Protein AF-K2HQB6-F1 (afdb_monomer)

Nearest PDB structures (foldseek):
  4gou-assembly1_A  TM=9.989E-01  e=4.538E-67  Entamoeba histolytica
  2ode-assembly2_D  TM=8.939E-01  e=8.355E-04  Homo sapiens
  3odx-assembly2_B  TM=4.853E-01  e=1.309E-06  Homo sapiens
  3odw-assembly2_B  TM=4.908E-01  e=7.985E-06  Homo sapiens
  1foe-assembly1_A  TM=3.636E-01  e=5.298E-07  Mus musculus

Organism: Entamoeba nuttalli (strain P19) (NCBI:txid1076696)

Solvent-accessible surface area (backbone atoms only — not comparable to full-atom values): 28651 Å² total; per-residue (Å²): 128,66,46,42,78,48,51,93,46,92,87,46,77,20,54,46,56,32,66,71,33,72,66,53,32,49,42,51,48,42,45,27,54,77,69,71,58,48,40,47,60,54,48,51,52,50,49,53,50,49,51,73,44,43,90,81,49,53,60,67,57,43,42,52,51,50,51,51,53,34,52,42,28,66,38,97,84,20,88,41,48,52,94,59,55,70,72,57,42,54,53,48,53,54,57,55,69,71,58,79,82,64,63,60,79,66,72,52,54,69,57,46,55,54,37,42,41,47,39,33,65,75,42,50,49,54,50,57,50,48,60,64,36,96,62,49,51,70,44,92,78,31,49,64,45,56,50,52,71,77,53,82,90,74,78,92,71,79,88,49,62,72,70,50,34,57,54,51,58,58,52,50,66,53,65,63,66,77,53,84,72,76,36,82,88,41,67,55,47,34,48,55,36,47,47,53,47,48,55,54,51,46,51,53,54,49,52,53,51,53,49,52,52,49,35,46,76,65,64,58,47,57,70,71,60,48,46,51,60,52,28,59,49,71,52,51,47,52,50,52,52,53,34,45,55,55,63,68,37,88,68,30,69,80,45,51,26,62,49,53,43,70,51,47,45,65,62,71,58,48,51,66,36,51,72,32,56,67,57,28,49,14,51,53,21,50,53,47,65,57,58,47,85,81,60,33,78,88,45,39,50,40,67,59,52,43,54,50,27,52,50,34,39,71,76,70,72,35,42,56,64,50,58,70,55,46,71,78,54,49,67,59,56,54,51,55,52,46,54,52,50,51,73,71,44,63,83,94,36,73,58,41,55,37,37,53,45,37,51,42,26,53,53,48,51,54,53,55,52,54,74,79,41,63,58,66,56,50,50,30,38,52,54,40,50,62,57,47,50,35,38,23,62,84,64,46,29,78,45,38,47,49,84,34,28,72,52,19,56,32,53,24,46,26,49,46,77,46,55,48,86,61,91,71,78,70,93,86,30,73,38,78,33,36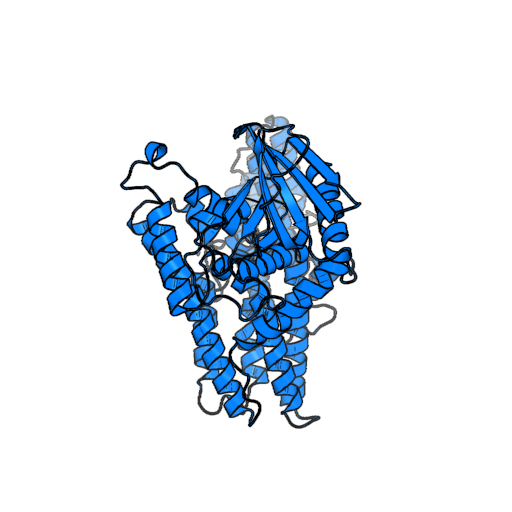,38,37,36,35,64,37,24,43,37,32,27,72,67,41,64,50,63,96,76,45,76,60,60,90,55,55,74,40,71,66,76,37,76,43,54,49,88,52,48,78,48,73,52,72,44,77,93,65,39,28,40,37,38,32,28,68,94,79,45,25,23,41,39,41,22,36,71,43,73,67,32,36,54,40,36,52,54,30,49,53,61,58,75,74,106

InterPro domains:
  IPR000219 Dbl homology domain [PF00621] (191-370)
  IPR000219 Dbl homology domain [PS50010] (186-375)
  IPR000219 Dbl homology domain [SM00325] (190-371)
  IPR016137 RGS domain [PF00615] (15-129)
  IPR016137 RGS domain [PS50132] (14-129)
  IPR016137 RGS domain [SM00315] (14-128)
  IPR035899 Dbl homology (DH) domain superfamily [G3DSA:1.20.900.10] (176-372)
  IPR035899 Dbl homology (DH) domain superfamily [SSF48065] (186-372)
  IPR036305 RGS domain superfamily [SSF48097] (12-129)
  IPR044926 RGS, subdomain 2 [G3DSA:1.10.167.10] (1-151)
  IPR055029 EhRGS-RhoGEF, PH domain-like [PF22418] (375-514)

Sequence (519 aa):
MAATETAILEGWPTLQEVLEDSFMKRLLRCYLSDERSEENLDFLESVGLYESQFDKLTPKVRLEALNFIKDQFLDRNSERQVNLSYQIQQSILKKLSEVTSNAPKDVFNEAKKATEYLLYTEQYTYFINKLNANTIGTGKKDVYSLYLNQFPKTNPQPLYKPTLNKVIETEKKSWNEDEVKRNTESIKSLIESLIQDECNYVGVLTSLSEFSEMMTKKQILGPDVLKELFDHIPVLIQHHQKFISSLQEAKADEKVGEKLNSGLHFLVLYRYYLRHVPKNIAKLCSIGMTDEIEVGRELYPLPVIEEFDKQQKMTKKMSILQMLVYPYFRVRTYQAYVDDFIKMTKKDSQEVKELEVVHSQLAIFQELINTYSDTNKIERISDALKLLFPFSFTSIMPLFEGKNGICGIASLDRFDKTDINQLSMSLNSRKKLTLIVLYRGVVVTDVPVIRKKGNVSNSIDKSFYSFTLIGDIRDFGTEDSTETIYIDVPEIKKRIWFGCENTEEFKSCVEALRTILSN

Secondary structure (DSSP, 8-state):
--TTT--SSTTSPPHHHHHHSHHHHHHHHHHHHHTT--HHHHHHHHHHHHHHHGGGS-HHHHHHHHHHHHHHHTSTT-TT-----HHHHHHHHHHHHH--S---TTTTHHHHHHHHHHIIIIIIHHHHHHHT-TTTTTSTTSHHHHHHTTSPPPPPPPSS-HHHHHHHHHHHHHHTTSSPP--TT-HHHHHHHHHHHHHHHHHHHHHHHHHHHHHHHTT-S-HHHHHHHHTTHHHHHHHHHHHHHHHTSTTGGG-HHHHHHHHTGGGGGHHHHHTTTTHHHHHHHHHHHS-HHHH-TTT-HHHHHHHHHHHHHHHTS--HHHHHHGGGGHHHHHHHHHHHHHHHSPTT-HHHHHHHHHHHHHHHHHHHHHHHS-HHHHHHHHHHHHHTTTB-HHHHHHHHSSS--EEEEEEEEEEEEEETT-S---TT-EEEEEEEEETTEEEEESS--SGGGSSPP--S-B--SEEEEGGG--EEEEEGGGTEEEEEETTTTEEEEEEES-HHHHHHHHHHHHHHHT-

Radius of gyration: 28.3 Å; Cα contacts (8 Å, |Δi|>4): 696; chains: 1; bounding box: 79×48×74 Å

Mean predicted aligned error: 5.19 Å

pLDDT: mean 94.27, std 6.33, range [47.09, 98.75]

Foldseek 3Di:
DQLFCDDPDPLDDGNVRLCPDPLSVVLLVLQCVVVVQCLLVVLLVLLVVLLVCVVVDDQVVNVVSLVVSCQQEQDPPHPSHDPADPVLSVVLVVQSVVPDGGQDSCNCVSVNSRSSNCCRPPRVSVSVVLLLDLQALPDCRRSLNSSLVVDDDDDDDQLADDVVSVQLVVVVVCVVVPQQDQDLPALLSNLVSVLVNLVLLLVLLVLLVVLLVVCVVLVLDDPVLSQLQNPSSVSVSVLSVVLSVCSPDPPCSVAVLVSLSNSCSCLLVCSSLCLSPPVNLLSVLVLLVDDCVVVPPSSRCNVVQQVSQVVCCVPVVAGNSLSSLVSLCVLVVVLVSLVSVLVNDDPPDPNNVSSVSSNSNSVSSNSSSVVSDPVSQSVQSNSVCLLCQQATCVQCSQQRNDRKGWQAKFWFQFKDKDFFPDPDGDPPGGDGWMWTDMLFKIFIGPACSGPVVHDHDSHRHDHTPDIDTLVQFPDKDDDLVQLKIWTGGVVVRIIIITRGPDNVRSVSVVVSNVVNNVD

Structure (mmCIF, N/CA/C/O backbone):
data_AF-K2HQB6-F1
#
_entry.id   AF-K2HQB6-F1
#
loop_
_atom_site.group_PDB
_atom_site.id
_atom_site.type_symbol
_atom_site.label_atom_id
_atom_site.label_alt_id
_atom_site.label_comp_id
_atom_site.label_asym_id
_atom_site.label_entity_id
_atom_site.label_seq_id
_atom_site.pdbx_PDB_ins_code
_atom_site.Cartn_x
_atom_site.Cartn_y
_atom_site.Cartn_z
_atom_site.occupancy
_atom_site.B_iso_or_equiv
_atom_site.auth_seq_id
_atom_site.auth_comp_id
_atom_site.auth_asym_id
_atom_site.auth_atom_id
_atom_site.pdbx_PDB_model_num
ATOM 1 N N . MET A 1 1 ? -21.454 17.593 21.594 1.00 47.09 1 MET A N 1
ATOM 2 C CA . MET A 1 1 ? -20.224 17.117 20.926 1.00 47.09 1 MET A CA 1
ATOM 3 C C . MET A 1 1 ? -20.616 16.575 19.565 1.00 47.09 1 MET A C 1
ATOM 5 O O . MET A 1 1 ? -21.673 15.959 19.486 1.00 47.09 1 MET A O 1
ATOM 9 N N . ALA A 1 2 ? -19.844 16.852 18.513 1.00 74.38 2 ALA A N 1
ATOM 10 C CA . ALA A 1 2 ? -20.072 16.239 17.206 1.00 74.38 2 ALA A CA 1
ATOM 11 C C . ALA A 1 2 ? -19.677 14.757 17.310 1.00 74.38 2 ALA A C 1
ATOM 13 O O . ALA A 1 2 ? -18.498 14.446 17.468 1.00 74.38 2 ALA A O 1
ATOM 14 N N . ALA A 1 3 ? -20.670 13.864 17.320 1.00 82.81 3 ALA A N 1
ATOM 15 C CA . ALA A 1 3 ? -20.483 12.428 17.550 1.00 82.81 3 ALA A CA 1
ATOM 16 C C . ALA A 1 3 ? -19.630 11.746 16.465 1.00 82.81 3 ALA A C 1
ATOM 18 O O . ALA A 1 3 ? -19.074 10.682 16.691 1.00 82.81 3 ALA A O 1
ATOM 19 N N . THR A 1 4 ? -19.510 12.346 15.284 1.00 85.50 4 THR A N 1
ATOM 20 C CA . THR A 1 4 ? -18.822 11.746 14.136 1.00 85.50 4 THR A CA 1
ATOM 21 C C . THR A 1 4 ? -17.372 12.202 13.984 1.00 85.50 4 THR A C 1
ATOM 23 O O . THR A 1 4 ? -16.557 11.425 13.502 1.00 85.50 4 THR A O 1
ATOM 26 N N . GLU A 1 5 ? -17.037 13.414 14.433 1.00 90.69 5 GLU A N 1
ATOM 27 C CA . GLU A 1 5 ? -15.755 14.095 14.158 1.00 90.69 5 GLU A CA 1
ATOM 28 C C . GLU A 1 5 ? -14.801 14.126 15.364 1.00 90.69 5 GLU A C 1
ATOM 30 O O . GLU A 1 5 ? -13.702 14.671 15.289 1.00 90.69 5 GLU A O 1
ATOM 35 N N . THR A 1 6 ? -15.210 13.564 16.503 1.00 91.56 6 THR A N 1
ATOM 36 C CA . THR A 1 6 ? -14.371 13.522 17.708 1.00 91.56 6 THR A CA 1
ATOM 37 C C . THR A 1 6 ? -13.645 12.179 17.788 1.00 91.56 6 THR A C 1
ATOM 39 O O . THR A 1 6 ? -14.267 11.124 17.673 1.00 91.56 6 THR A O 1
ATOM 42 N N . ALA A 1 7 ? -12.329 12.189 17.998 1.00 92.50 7 ALA A N 1
ATOM 43 C CA . ALA A 1 7 ? -11.571 10.977 18.302 1.00 92.50 7 ALA A CA 1
ATOM 44 C C . ALA A 1 7 ? -11.620 10.710 19.815 1.00 92.50 7 ALA A C 1
ATOM 46 O O . ALA A 1 7 ? -11.274 11.583 20.611 1.00 92.50 7 ALA A O 1
ATOM 47 N N . ILE A 1 8 ? -12.046 9.509 20.222 1.00 92.38 8 ILE A N 1
ATOM 48 C CA . ILE A 1 8 ? -12.094 9.110 21.645 1.00 92.38 8 ILE A CA 1
ATOM 49 C C . ILE A 1 8 ? -10.704 8.819 22.216 1.00 92.38 8 ILE A C 1
ATOM 51 O O . ILE A 1 8 ? -10.507 8.897 23.426 1.00 92.38 8 ILE A O 1
ATOM 55 N N . LEU A 1 9 ? -9.750 8.481 21.348 1.00 93.75 9 LEU A N 1
ATOM 56 C CA . LEU A 1 9 ? -8.366 8.193 21.689 1.00 93.75 9 LEU A CA 1
ATOM 57 C C . LEU A 1 9 ? -7.460 8.978 20.739 1.00 93.75 9 LEU A C 1
ATOM 59 O O . LEU A 1 9 ? -7.666 8.976 19.526 1.00 93.75 9 LEU A O 1
ATOM 63 N N . GLU A 1 10 ? -6.472 9.675 21.294 1.00 93.75 10 GLU A N 1
ATOM 64 C CA . GLU A 1 10 ? -5.546 10.502 20.520 1.00 93.75 10 GLU A CA 1
ATOM 65 C C . GLU A 1 10 ? -4.797 9.666 19.468 1.00 93.75 10 GLU A C 1
ATOM 67 O O . GLU A 1 10 ? -4.292 8.579 19.761 1.00 93.75 10 GLU A O 1
ATOM 72 N N . GLY A 1 11 ? -4.746 10.170 18.232 1.00 92.94 11 GLY A N 1
ATOM 73 C CA . GLY A 1 11 ? -4.116 9.489 17.099 1.00 92.94 11 GLY A CA 1
ATOM 74 C C . GLY A 1 11 ? -4.918 8.313 16.524 1.00 92.94 11 GLY A C 1
ATOM 75 O O . GLY A 1 11 ? -4.416 7.637 15.628 1.00 92.94 11 GLY A O 1
ATOM 76 N N . TRP A 1 12 ? -6.133 8.047 17.013 1.00 97.75 12 TRP A N 1
ATOM 77 C CA . TRP A 1 12 ? -7.045 7.046 16.450 1.00 97.75 12 TRP A CA 1
ATOM 78 C C . TRP A 1 12 ? -8.139 7.702 15.597 1.00 97.75 12 TRP A C 1
ATOM 80 O O . TRP A 1 12 ? -8.512 8.846 15.864 1.00 97.75 12 TRP A O 1
ATOM 90 N N . PRO A 1 13 ? -8.652 6.997 14.570 1.00 97.00 13 PRO A N 1
ATOM 91 C CA . PRO A 1 13 ? -9.607 7.560 13.627 1.00 97.00 13 PRO A CA 1
ATOM 92 C C . PRO A 1 13 ? -10.930 7.847 14.316 1.00 97.00 13 PRO A C 1
ATOM 94 O O . PRO A 1 13 ? -11.390 7.014 15.085 1.00 97.00 13 PRO A O 1
ATOM 97 N N . THR A 1 14 ? -11.551 8.970 13.980 1.00 98.00 14 THR A N 1
ATOM 98 C CA . THR A 1 14 ? -12.921 9.344 14.347 1.00 98.00 14 THR A CA 1
ATOM 99 C C . THR A 1 14 ? -13.949 8.322 13.845 1.00 98.00 14 THR A C 1
ATOM 101 O O . THR A 1 14 ? -13.672 7.505 12.960 1.00 98.00 14 THR A O 1
ATOM 104 N N . LEU A 1 15 ? -15.183 8.386 14.361 1.00 97.62 15 LEU A N 1
ATOM 105 C CA . LEU A 1 15 ? -16.265 7.531 13.862 1.00 97.62 15 LEU A CA 1
ATOM 106 C C . LEU A 1 15 ? -16.491 7.746 12.358 1.00 97.62 15 LEU A C 1
ATOM 108 O O . LEU A 1 15 ? -16.664 6.774 11.626 1.00 97.62 15 LEU A O 1
ATOM 112 N N . GLN A 1 16 ? -16.444 8.990 11.880 1.00 96.56 16 GLN A N 1
ATOM 113 C CA . GLN A 1 16 ? -16.577 9.289 10.456 1.00 96.56 16 GLN A CA 1
ATOM 114 C C . GLN A 1 16 ? -15.490 8.603 9.622 1.00 96.56 16 GLN A C 1
ATOM 116 O O . GLN A 1 16 ? -15.810 7.912 8.658 1.00 96.56 16 GLN A O 1
ATOM 121 N N . GLU A 1 17 ? -14.221 8.724 10.016 1.00 97.25 17 GLU A N 1
ATOM 122 C CA . GLU A 1 17 ? -13.104 8.098 9.297 1.00 97.25 17 GLU A CA 1
ATOM 123 C C . GLU A 1 17 ? -13.227 6.567 9.263 1.00 97.25 17 GLU A C 1
ATOM 125 O O . GLU A 1 17 ? -12.994 5.952 8.218 1.00 97.25 17 GLU A O 1
ATOM 130 N N . VAL A 1 18 ? -13.673 5.951 10.369 1.00 98.19 18 VAL A N 1
ATOM 131 C CA . VAL A 1 18 ? -13.959 4.507 10.427 1.00 98.19 18 VAL A CA 1
ATOM 132 C C . VAL A 1 18 ? -15.074 4.116 9.458 1.00 98.19 18 VAL A C 1
ATOM 134 O O . VAL A 1 18 ? -14.959 3.088 8.794 1.00 98.19 18 VAL A O 1
ATOM 137 N N . LEU A 1 19 ? -16.147 4.906 9.364 1.00 97.19 19 LEU A N 1
ATOM 138 C CA . LEU A 1 19 ? -17.285 4.616 8.485 1.00 97.19 19 LEU A CA 1
ATOM 139 C C . LEU A 1 19 ? -16.991 4.891 7.002 1.00 97.19 19 LEU A C 1
ATOM 141 O O . LEU A 1 19 ? -17.613 4.267 6.139 1.00 97.19 19 LEU A O 1
ATOM 145 N N . GLU A 1 20 ? -16.059 5.792 6.693 1.00 96.25 20 GLU A N 1
ATOM 146 C CA . GLU A 1 20 ? -15.638 6.111 5.324 1.00 96.25 20 GLU A CA 1
ATOM 147 C C . GLU A 1 20 ? -14.604 5.113 4.771 1.00 96.25 20 GLU A C 1
ATOM 149 O O . GLU A 1 20 ? -14.569 4.868 3.561 1.00 96.25 20 GLU A O 1
ATOM 154 N N . ASP A 1 21 ? -13.778 4.487 5.619 1.00 97.69 21 ASP A N 1
ATOM 155 C CA . ASP A 1 21 ? -12.863 3.428 5.184 1.00 97.69 21 ASP A CA 1
ATOM 156 C C . ASP A 1 21 ? -13.517 2.038 5.208 1.00 97.69 21 ASP A C 1
ATOM 158 O O . ASP A 1 21 ? -13.859 1.487 6.250 1.00 97.69 21 ASP A O 1
ATOM 162 N N . SER A 1 22 ? -13.619 1.410 4.035 1.00 96.38 22 SER A N 1
ATOM 163 C CA . SER A 1 22 ? -14.244 0.085 3.878 1.00 96.38 22 SER A CA 1
ATOM 164 C C . SER A 1 22 ? -13.660 -1.034 4.755 1.00 96.38 22 SER A C 1
ATOM 166 O O . SER A 1 22 ? -14.409 -1.922 5.163 1.00 96.38 22 SER A O 1
ATOM 168 N N . PHE A 1 23 ? -12.356 -1.021 5.054 1.00 97.88 23 PHE A N 1
ATOM 169 C CA . PHE A 1 23 ? -11.736 -2.036 5.910 1.00 97.88 23 PHE A CA 1
ATOM 170 C C . PHE A 1 23 ? -12.081 -1.778 7.375 1.00 97.88 23 PHE A C 1
ATOM 172 O O . PHE A 1 23 ? -12.583 -2.680 8.045 1.00 97.88 23 PHE A O 1
ATOM 179 N N . MET A 1 24 ? -11.886 -0.545 7.854 1.00 98.19 24 MET A N 1
ATOM 180 C CA . MET A 1 24 ? -12.200 -0.180 9.240 1.00 98.19 24 MET A CA 1
ATOM 181 C C . MET A 1 24 ? -13.693 -0.334 9.538 1.00 98.19 24 MET A C 1
ATOM 183 O O . MET A 1 24 ? -14.060 -0.908 10.564 1.00 98.19 24 MET A O 1
ATOM 187 N N . LYS A 1 25 ? -14.560 0.056 8.598 1.00 98.44 25 LYS A N 1
ATOM 188 C CA . LYS A 1 25 ? -16.005 -0.163 8.683 1.00 98.44 25 LYS A CA 1
ATOM 189 C C . LYS A 1 25 ? -16.358 -1.643 8.787 1.00 98.44 25 LYS A C 1
ATOM 191 O O . LYS A 1 25 ? -17.237 -2.019 9.558 1.00 98.44 25 LYS A O 1
ATOM 196 N N . ARG A 1 26 ? -15.676 -2.507 8.027 1.00 98.00 26 ARG A N 1
ATOM 197 C CA . ARG A 1 26 ? -15.907 -3.956 8.071 1.00 98.00 26 ARG A CA 1
ATOM 198 C C . ARG A 1 26 ? -15.396 -4.575 9.373 1.00 98.00 26 ARG A C 1
ATOM 200 O O . ARG A 1 26 ? -16.060 -5.473 9.882 1.00 98.00 26 ARG A O 1
ATOM 207 N N . LEU A 1 27 ? -14.295 -4.082 9.947 1.00 98.12 27 LEU A N 1
ATOM 208 C CA . LEU A 1 27 ? -13.863 -4.462 11.298 1.00 98.12 27 LEU A CA 1
ATOM 209 C C . LEU A 1 27 ? -14.907 -4.071 12.350 1.00 98.12 27 LEU A C 1
ATOM 211 O O . LEU A 1 27 ? -15.298 -4.921 13.149 1.00 98.12 27 LEU A O 1
ATOM 215 N N . LEU A 1 28 ? -15.407 -2.830 12.310 1.00 98.44 28 LEU A N 1
ATOM 216 C CA . LEU A 1 28 ? -16.484 -2.383 13.196 1.00 98.44 28 LEU A CA 1
ATOM 217 C C . LEU A 1 28 ? -17.723 -3.271 13.028 1.00 98.44 28 LEU A C 1
ATOM 219 O O . LEU A 1 28 ? -18.262 -3.757 14.012 1.00 98.44 28 LEU A O 1
ATOM 223 N N . ARG A 1 29 ? -18.131 -3.578 11.793 1.00 98.44 29 ARG A N 1
ATOM 224 C CA . ARG A 1 29 ? -19.261 -4.482 11.536 1.00 98.44 29 ARG A CA 1
ATOM 225 C C . ARG A 1 29 ? -19.038 -5.888 12.100 1.00 98.44 29 ARG A C 1
ATOM 227 O O . ARG A 1 29 ? -19.958 -6.449 12.678 1.00 98.44 29 ARG A O 1
ATOM 234 N N . CYS A 1 30 ? -17.833 -6.453 11.989 1.00 97.88 30 CYS A N 1
ATOM 235 C CA . CYS A 1 30 ? -17.521 -7.749 12.609 1.00 97.88 30 CYS A CA 1
ATOM 236 C C . CYS A 1 30 ? -17.653 -7.691 14.136 1.00 97.88 30 CYS A C 1
ATOM 238 O O . CYS A 1 30 ? -18.167 -8.628 14.738 1.00 97.88 30 CYS A O 1
ATOM 240 N N . TYR A 1 31 ? -17.205 -6.591 14.745 1.00 98.00 31 TYR A N 1
ATOM 241 C CA . TYR A 1 31 ? -17.355 -6.345 16.176 1.00 98.00 31 TYR A CA 1
ATOM 242 C C . TYR A 1 31 ? -18.833 -6.262 16.590 1.00 98.00 31 TYR A C 1
ATOM 244 O O . TYR A 1 31 ? -19.251 -6.984 17.490 1.00 98.00 31 TYR A O 1
ATOM 252 N N . LEU A 1 32 ? -19.634 -5.462 15.880 1.00 98.00 32 LEU A N 1
ATOM 253 C CA . LEU A 1 32 ? -21.066 -5.298 16.150 1.00 98.00 32 LEU A CA 1
ATOM 254 C C . LEU A 1 32 ? -21.863 -6.591 15.936 1.00 98.00 32 LEU A C 1
ATOM 256 O O . LEU A 1 32 ? -22.777 -6.884 16.701 1.00 98.00 32 LEU A O 1
ATOM 260 N N . SER A 1 33 ? -21.515 -7.373 14.913 1.00 97.31 33 SER A N 1
ATOM 261 C CA . SER A 1 33 ? -22.207 -8.623 14.588 1.00 97.31 33 SER A CA 1
ATOM 262 C C . SER A 1 33 ? -21.939 -9.724 15.623 1.00 97.31 33 SER A C 1
ATOM 264 O O . SER A 1 33 ? -22.853 -10.466 15.984 1.00 97.31 33 SER A O 1
ATOM 266 N N . ASP A 1 34 ? -20.721 -9.795 16.177 1.00 96.62 34 ASP A N 1
ATOM 267 C CA . ASP A 1 34 ? -20.392 -10.706 17.289 1.00 96.62 34 ASP A CA 1
ATOM 268 C C . ASP A 1 34 ? -21.218 -10.386 18.546 1.00 96.62 34 ASP A C 1
ATOM 270 O O . ASP A 1 34 ? -21.711 -11.287 19.225 1.00 96.62 34 ASP A O 1
ATOM 274 N N . GLU A 1 35 ? -21.455 -9.095 18.797 1.00 95.31 35 GLU A N 1
ATOM 275 C CA . GLU A 1 35 ? -22.314 -8.598 19.878 1.00 95.31 35 GLU A CA 1
ATOM 276 C C . GLU A 1 35 ? -23.809 -8.565 19.510 1.00 95.31 35 GLU A C 1
ATOM 278 O O . GLU A 1 35 ? -24.637 -8.184 20.337 1.00 95.31 35 GLU A O 1
ATOM 283 N N . ARG A 1 36 ? -24.175 -8.976 18.285 1.00 96.50 36 ARG A N 1
ATOM 284 C CA . ARG A 1 36 ? -25.543 -8.922 17.733 1.00 96.50 36 ARG A CA 1
ATOM 285 C C . ARG A 1 36 ? -26.219 -7.561 17.936 1.00 96.50 36 ARG A C 1
ATOM 287 O O . ARG A 1 36 ? -27.382 -7.514 18.315 1.00 96.50 36 ARG A O 1
ATOM 294 N N . SER A 1 37 ? -25.465 -6.485 17.726 1.00 97.38 37 SER A N 1
ATOM 295 C CA . SER A 1 37 ? -25.886 -5.104 17.984 1.00 97.38 37 SER A CA 1
ATOM 296 C C . SER A 1 37 ? -25.656 -4.220 16.747 1.00 97.38 37 SER A C 1
ATOM 298 O O . SER A 1 37 ? -24.951 -3.210 16.791 1.00 97.38 37 SER A O 1
ATOM 300 N N . GLU A 1 38 ? -26.166 -4.643 15.589 1.00 97.75 38 GLU A N 1
ATOM 301 C CA . GLU A 1 38 ? -25.927 -3.974 14.297 1.00 97.75 38 GLU A CA 1
ATOM 302 C C . GLU A 1 38 ? -26.915 -2.825 14.010 1.00 97.75 38 GLU A C 1
ATOM 304 O O . GLU A 1 38 ? -26.717 -2.065 13.063 1.00 97.75 38 GLU A O 1
ATOM 309 N N . GLU A 1 39 ? -27.948 -2.647 14.838 1.00 98.00 39 GLU A N 1
ATOM 310 C CA . GLU A 1 39 ? -29.122 -1.805 14.571 1.00 98.00 39 GLU A CA 1
ATOM 311 C C . GLU A 1 39 ? -28.759 -0.338 14.334 1.00 98.00 39 GLU A C 1
ATOM 313 O O . GLU A 1 39 ? -29.281 0.288 13.411 1.00 98.00 39 GLU A O 1
ATOM 318 N N . ASN A 1 40 ? -27.828 0.209 15.123 1.00 98.12 40 ASN A N 1
ATOM 319 C CA . ASN A 1 40 ? -27.390 1.597 14.972 1.00 98.12 40 ASN A CA 1
ATOM 320 C C . ASN A 1 40 ? -26.701 1.825 13.619 1.00 98.12 40 ASN A C 1
ATOM 322 O O . ASN A 1 40 ? -27.017 2.782 12.914 1.00 98.12 40 ASN A O 1
ATOM 326 N N . LEU A 1 41 ? -25.761 0.950 13.243 1.00 98.12 41 LEU A N 1
ATOM 327 C CA . LEU A 1 41 ? -25.032 1.072 11.980 1.00 98.12 41 LEU A CA 1
ATOM 328 C C . LEU A 1 41 ? -25.955 0.809 10.783 1.00 98.12 41 LEU A C 1
ATOM 330 O O . LEU A 1 41 ? -25.920 1.560 9.809 1.00 98.12 41 LEU A O 1
ATOM 334 N N . ASP A 1 42 ? -26.804 -0.215 10.872 1.00 98.19 42 ASP A N 1
ATOM 335 C CA . ASP A 1 42 ? -27.768 -0.572 9.831 1.00 98.19 42 ASP A CA 1
ATOM 336 C C . ASP A 1 42 ? -28.791 0.550 9.594 1.00 98.19 42 ASP A C 1
ATOM 338 O O . ASP A 1 42 ? -29.124 0.854 8.443 1.00 98.19 42 ASP A O 1
ATOM 342 N N . PHE A 1 43 ? -29.248 1.225 10.656 1.00 98.56 43 PHE A N 1
ATOM 343 C CA . PHE A 1 43 ? -30.100 2.406 10.536 1.00 98.56 43 PHE A CA 1
ATOM 344 C C . PHE A 1 43 ? -29.380 3.548 9.805 1.00 98.56 43 PHE A C 1
ATOM 346 O O . PHE A 1 43 ? -29.925 4.100 8.846 1.00 98.56 43 PHE A O 1
ATOM 353 N N . LEU A 1 44 ? -28.147 3.887 10.201 1.00 98.06 44 LEU A N 1
ATOM 354 C CA . LEU A 1 44 ? -27.385 4.972 9.567 1.00 98.06 44 LEU A CA 1
ATOM 355 C C . LEU A 1 44 ? -27.095 4.696 8.086 1.00 98.06 44 LEU A C 1
ATOM 357 O O . LEU A 1 44 ? -27.209 5.600 7.257 1.00 98.06 44 LEU A O 1
ATOM 361 N N . GLU A 1 45 ? -26.766 3.454 7.729 1.00 97.44 45 GLU A N 1
ATOM 362 C CA . GLU A 1 45 ? -26.592 3.052 6.331 1.00 97.44 45 GLU A CA 1
ATOM 363 C C . GLU A 1 45 ? -27.899 3.129 5.539 1.00 97.44 45 GLU A C 1
ATOM 365 O O . GLU A 1 45 ? -27.896 3.599 4.400 1.00 97.44 45 GLU A O 1
ATOM 370 N N . SER A 1 46 ? -29.021 2.731 6.145 1.00 97.94 46 SER A N 1
ATOM 371 C CA . SER A 1 46 ? -30.346 2.835 5.525 1.00 97.94 46 SER A CA 1
ATOM 372 C C . SER A 1 46 ? -30.728 4.292 5.254 1.00 97.94 46 SER A C 1
ATOM 374 O O . SER A 1 46 ? -31.233 4.611 4.176 1.00 97.94 46 SER A O 1
ATOM 376 N N . VAL A 1 47 ? -30.423 5.199 6.188 1.00 97.88 47 VAL A N 1
ATOM 377 C CA . VAL A 1 47 ? -30.614 6.645 6.009 1.00 97.88 47 VAL A CA 1
ATOM 378 C C . VAL A 1 47 ? -29.693 7.196 4.916 1.00 97.88 47 VAL A C 1
ATOM 380 O O . VAL A 1 47 ? -30.165 7.914 4.037 1.00 97.88 47 VAL A O 1
ATOM 383 N N . GLY A 1 48 ? -28.409 6.825 4.896 1.00 95.62 48 GLY A N 1
ATOM 384 C CA . GLY A 1 48 ? -27.486 7.240 3.831 1.00 95.62 48 GLY A CA 1
ATOM 385 C C . GLY A 1 48 ? -27.909 6.736 2.442 1.00 95.62 48 GLY A C 1
ATOM 386 O O . GLY A 1 48 ? -27.806 7.453 1.439 1.00 95.62 48 GLY A O 1
ATOM 387 N N . LEU A 1 49 ? -28.461 5.522 2.366 1.00 96.12 49 LEU A N 1
ATOM 388 C CA . LEU A 1 49 ? -29.043 4.986 1.138 1.00 96.12 49 LEU A CA 1
ATOM 389 C C . LEU A 1 49 ? -30.292 5.777 0.721 1.00 96.12 49 LEU A C 1
ATOM 391 O O . LEU A 1 49 ? -30.414 6.142 -0.448 1.00 96.12 49 LEU A O 1
ATOM 395 N N . TYR A 1 50 ? -31.182 6.104 1.661 1.00 97.38 50 TYR A N 1
ATOM 396 C CA . TYR A 1 50 ? -32.343 6.959 1.402 1.00 97.38 50 TYR A CA 1
ATOM 397 C C . TYR A 1 50 ? -31.927 8.334 0.852 1.00 97.38 50 TYR A C 1
ATOM 399 O O . TYR A 1 50 ? -32.425 8.750 -0.195 1.00 97.38 50 TYR A O 1
ATOM 407 N N . GLU A 1 51 ? -30.964 9.007 1.492 1.00 96.94 51 GLU A N 1
ATOM 408 C CA . GLU A 1 51 ? -30.451 10.323 1.087 1.00 96.94 51 GLU A CA 1
ATOM 409 C C . GLU A 1 51 ? -29.828 10.299 -0.322 1.00 96.94 51 GLU A C 1
ATOM 411 O O . GLU A 1 51 ? -30.080 11.198 -1.129 1.00 96.94 51 GLU A O 1
ATOM 416 N N . SER A 1 52 ? -29.040 9.268 -0.647 1.00 95.69 52 SER A N 1
ATOM 417 C CA . SER A 1 52 ? -28.357 9.148 -1.947 1.00 95.69 52 SER A CA 1
ATOM 418 C C . SER A 1 52 ? -29.283 8.755 -3.105 1.00 95.69 52 SER A C 1
ATOM 420 O O . SER A 1 52 ? -29.019 9.113 -4.257 1.00 95.69 52 SER A O 1
ATOM 422 N N . GLN A 1 53 ? -30.379 8.045 -2.822 1.00 95.25 53 GLN A N 1
ATOM 423 C CA . GLN A 1 53 ? -31.386 7.679 -3.823 1.00 95.25 53 GLN A CA 1
ATOM 424 C C . GLN A 1 53 ? -32.474 8.748 -3.985 1.00 95.25 53 GLN A C 1
ATOM 426 O O . GLN A 1 53 ? -33.106 8.807 -5.039 1.00 95.25 53 GLN A O 1
ATOM 431 N N . PHE A 1 54 ? -32.676 9.611 -2.984 1.00 96.12 54 PHE A N 1
ATOM 432 C CA . PHE A 1 54 ? -33.793 10.554 -2.899 1.00 96.12 54 PHE A CA 1
ATOM 433 C C . PHE A 1 54 ? -34.094 11.284 -4.214 1.00 96.12 54 PHE A C 1
ATOM 435 O O . PHE A 1 54 ? -35.222 11.230 -4.709 1.00 96.12 54 PHE A O 1
ATOM 442 N N . ASP A 1 55 ? -33.082 11.913 -4.815 1.00 94.38 55 ASP A N 1
ATOM 443 C CA . ASP A 1 55 ? -33.239 12.775 -5.995 1.00 94.38 55 ASP A CA 1
ATOM 444 C C . ASP A 1 55 ? -33.682 12.002 -7.251 1.00 94.38 55 ASP A C 1
ATOM 446 O O . ASP A 1 55 ? -34.271 12.582 -8.160 1.00 94.38 55 ASP A O 1
ATOM 450 N N . LYS A 1 56 ? -33.461 10.681 -7.280 1.00 95.06 56 LYS A N 1
ATOM 451 C CA . LYS A 1 56 ? -33.803 9.788 -8.400 1.00 95.06 56 LYS A CA 1
ATOM 452 C C . LYS A 1 56 ? -35.155 9.090 -8.222 1.00 95.06 56 LYS A C 1
ATOM 454 O O . LYS A 1 56 ? -35.688 8.538 -9.181 1.00 95.06 56 LYS A O 1
ATOM 459 N N . LEU A 1 57 ? -35.699 9.083 -7.006 1.00 94.06 57 LEU A N 1
ATOM 460 C CA . LEU A 1 57 ? -36.935 8.380 -6.666 1.00 94.06 57 LEU A CA 1
ATOM 461 C C . LEU A 1 57 ? -38.167 9.275 -6.815 1.00 94.06 57 LEU A C 1
ATOM 463 O O . LEU A 1 57 ? -38.110 10.487 -6.625 1.00 94.06 57 LEU A O 1
ATOM 467 N N . THR A 1 58 ? -39.317 8.666 -7.102 1.00 95.38 58 THR A N 1
ATOM 468 C CA . THR A 1 58 ? -40.602 9.378 -7.086 1.00 95.38 58 THR A CA 1
ATOM 469 C C . THR A 1 58 ? -41.081 9.601 -5.643 1.00 95.38 58 THR A C 1
ATOM 471 O O . THR A 1 58 ? -40.715 8.825 -4.756 1.00 95.38 58 THR A O 1
ATOM 474 N N . PRO A 1 59 ? -41.948 10.599 -5.375 1.00 94.88 59 PRO A N 1
ATOM 475 C CA . PRO A 1 59 ? -42.518 10.827 -4.040 1.00 94.88 59 PRO A CA 1
ATOM 476 C C . PRO A 1 59 ? -43.153 9.585 -3.403 1.00 94.88 59 PRO A C 1
ATOM 478 O O . PRO A 1 59 ? -42.994 9.358 -2.206 1.00 94.88 59 PRO A O 1
ATOM 481 N N . LYS A 1 60 ? -43.805 8.738 -4.211 1.00 94.31 60 LYS A N 1
ATOM 482 C CA . LYS A 1 60 ? -44.387 7.474 -3.749 1.00 94.31 60 LYS A CA 1
ATOM 483 C C . LYS A 1 60 ? -43.316 6.510 -3.231 1.00 94.31 60 LYS A C 1
ATOM 485 O O . LYS A 1 60 ? -43.435 6.013 -2.119 1.00 94.31 60 LYS A O 1
ATOM 490 N N . VAL A 1 61 ? -42.252 6.292 -4.005 1.00 95.50 61 VAL A N 1
ATOM 491 C CA . VAL A 1 61 ? -41.168 5.373 -3.617 1.00 95.50 61 VAL A CA 1
ATOM 492 C C . VAL A 1 61 ? -40.378 5.922 -2.422 1.00 95.50 61 VAL A C 1
ATOM 494 O O . VAL A 1 61 ? -39.934 5.158 -1.573 1.00 95.50 61 VAL A O 1
ATOM 497 N N . ARG A 1 62 ? -40.261 7.252 -2.289 1.00 96.12 62 ARG A N 1
ATOM 498 C CA . ARG A 1 62 ? -39.680 7.890 -1.093 1.00 96.12 62 ARG A CA 1
ATOM 499 C C . ARG A 1 62 ? -40.512 7.612 0.162 1.00 96.12 62 ARG A C 1
ATOM 501 O O . ARG A 1 62 ? -39.941 7.299 1.199 1.00 96.12 62 ARG A O 1
ATOM 508 N N . LEU A 1 63 ? -41.843 7.688 0.077 1.00 95.38 63 LEU A N 1
ATOM 509 C CA . LEU A 1 63 ? -42.732 7.337 1.193 1.00 95.38 63 LEU A CA 1
ATOM 510 C C . LEU A 1 63 ? -42.670 5.846 1.551 1.00 95.38 63 LEU A C 1
ATOM 512 O O . LEU A 1 63 ? -42.710 5.506 2.731 1.00 95.38 63 LEU A O 1
ATOM 516 N N . GLU A 1 64 ? -42.557 4.958 0.561 1.00 95.56 64 GLU A N 1
ATOM 517 C CA . GLU A 1 64 ? -42.350 3.522 0.798 1.00 95.56 64 GLU A CA 1
ATOM 518 C C . GLU A 1 64 ? -41.023 3.273 1.530 1.00 95.56 64 GLU A C 1
ATOM 520 O O . GLU A 1 64 ? -41.006 2.586 2.550 1.00 95.56 64 GLU A O 1
ATOM 525 N N . ALA A 1 65 ? -39.931 3.901 1.080 1.00 96.00 65 ALA A N 1
ATOM 526 C CA . ALA A 1 65 ? -38.629 3.809 1.738 1.00 96.00 65 ALA A CA 1
ATOM 527 C C . ALA A 1 65 ? -38.642 4.400 3.159 1.00 96.00 65 ALA A C 1
ATOM 529 O O . ALA A 1 65 ? -38.062 3.814 4.070 1.00 96.00 65 ALA A O 1
ATOM 530 N N . LEU A 1 66 ? -39.334 5.527 3.371 1.00 96.88 66 LEU A N 1
ATOM 531 C CA . LEU A 1 66 ? -39.495 6.129 4.695 1.00 96.88 66 LEU A CA 1
ATOM 532 C C . LEU A 1 66 ? -40.196 5.166 5.655 1.00 96.88 66 LEU A C 1
ATOM 534 O O . LEU A 1 66 ? -39.692 4.936 6.753 1.00 96.88 66 LEU A O 1
ATOM 538 N N . ASN A 1 67 ? -41.341 4.603 5.251 1.00 95.56 67 ASN A N 1
ATOM 539 C CA . ASN A 1 67 ? -42.081 3.668 6.097 1.00 95.56 67 ASN A CA 1
ATOM 540 C C . ASN A 1 67 ? -41.279 2.393 6.349 1.00 95.56 67 ASN A C 1
ATOM 542 O O . ASN A 1 67 ? -41.200 1.968 7.490 1.00 95.56 67 ASN A O 1
ATOM 546 N N . PHE A 1 68 ? -40.587 1.858 5.340 1.00 97.31 68 PHE A N 1
ATOM 547 C CA . PHE A 1 68 ? -39.697 0.714 5.530 1.00 97.31 68 PHE A CA 1
ATOM 548 C C . PHE A 1 68 ? -38.633 0.979 6.607 1.00 97.31 68 PHE A C 1
ATOM 550 O O . PHE A 1 68 ? -38.489 0.189 7.535 1.00 97.31 68 PHE A O 1
ATOM 557 N N . ILE A 1 69 ? -37.917 2.107 6.533 1.00 97.94 69 ILE A N 1
ATOM 558 C CA . ILE A 1 69 ? -36.896 2.463 7.535 1.00 97.94 69 ILE A CA 1
ATOM 559 C C . ILE A 1 69 ? -37.532 2.640 8.922 1.00 97.94 69 ILE A C 1
ATOM 561 O O . ILE A 1 69 ? -36.975 2.193 9.925 1.00 97.94 69 ILE A O 1
ATOM 565 N N . LYS A 1 70 ? -38.710 3.266 8.991 1.00 96.88 70 LYS A N 1
ATOM 566 C CA . LYS A 1 70 ? -39.436 3.468 10.248 1.00 96.88 70 LYS A CA 1
ATOM 567 C C . LYS A 1 70 ? -39.841 2.135 10.892 1.00 96.88 70 LYS A C 1
ATOM 569 O O . LYS A 1 70 ? -39.543 1.927 12.066 1.00 96.88 70 LYS A O 1
ATOM 574 N N . ASP A 1 71 ? -40.435 1.234 10.114 1.00 96.94 71 ASP A N 1
ATOM 575 C CA . ASP A 1 71 ? -40.927 -0.075 10.559 1.00 96.94 71 ASP A CA 1
ATOM 576 C C . ASP A 1 71 ? -39.779 -1.007 10.987 1.00 96.94 71 ASP A C 1
ATOM 578 O O . ASP A 1 71 ? -39.956 -1.852 11.863 1.00 96.94 71 ASP A O 1
ATOM 582 N N . GLN A 1 72 ? -38.593 -0.863 10.383 1.00 96.94 72 GLN A N 1
ATOM 583 C CA . GLN A 1 72 ? -37.415 -1.666 10.722 1.00 96.94 72 GLN A CA 1
ATOM 584 C C . GLN A 1 72 ? -36.702 -1.195 11.996 1.00 96.94 72 GLN A C 1
ATOM 586 O O . GLN A 1 72 ? -36.243 -2.046 12.758 1.00 96.94 72 GLN A O 1
ATOM 591 N N . PHE A 1 73 ? -36.611 0.121 12.237 1.00 98.12 73 PHE A N 1
ATOM 592 C CA . PHE A 1 73 ? -35.668 0.668 13.226 1.00 98.12 73 PHE A CA 1
ATOM 593 C C . PHE A 1 73 ? -36.254 1.626 14.272 1.00 98.12 73 PHE A C 1
ATOM 595 O O . PHE A 1 73 ? -35.636 1.819 15.321 1.00 98.12 73 PHE A O 1
ATOM 602 N N . LEU A 1 74 ? -37.373 2.302 13.993 1.00 97.25 74 LEU A N 1
ATOM 603 C CA . LEU A 1 74 ? -37.831 3.438 14.811 1.00 97.25 74 LEU A CA 1
ATOM 604 C C . LEU A 1 74 ? -39.165 3.186 15.513 1.00 97.25 74 LEU A C 1
ATOM 606 O O . LEU A 1 74 ? -39.379 3.698 16.619 1.00 97.25 74 LEU A O 1
ATOM 610 N N . ASP A 1 75 ? -40.065 2.434 14.882 1.00 94.94 75 ASP A N 1
ATOM 611 C CA . ASP A 1 75 ? -41.365 2.117 15.460 1.00 94.94 75 ASP A CA 1
ATOM 612 C C . ASP A 1 75 ? -41.228 1.340 16.775 1.00 94.94 75 ASP A C 1
ATOM 614 O O . ASP A 1 75 ? -40.312 0.552 16.981 1.00 94.94 75 ASP A O 1
ATOM 618 N N . ARG A 1 76 ? -42.175 1.546 17.697 1.00 91.94 76 ARG A N 1
ATOM 619 C CA . ARG A 1 76 ? -42.102 0.978 19.061 1.00 91.94 76 ARG A CA 1
ATOM 620 C C . ARG A 1 76 ? -42.102 -0.555 19.112 1.00 91.94 76 ARG A C 1
ATOM 622 O O . ARG A 1 76 ? -41.775 -1.107 20.152 1.00 91.94 76 ARG A O 1
ATOM 629 N N . ASN A 1 77 ? -42.502 -1.204 18.021 1.00 94.31 77 ASN A N 1
ATOM 630 C CA . ASN A 1 77 ? -42.530 -2.658 17.867 1.00 94.31 77 ASN A CA 1
ATOM 631 C C . ASN A 1 77 ? -41.616 -3.120 16.717 1.00 94.31 77 ASN A C 1
ATOM 633 O O . ASN A 1 77 ? -41.836 -4.195 16.166 1.00 94.31 77 ASN A O 1
ATOM 637 N N . SER A 1 78 ? -40.654 -2.296 16.291 1.00 95.44 78 SER A N 1
ATOM 638 C CA . SER A 1 78 ? -39.743 -2.663 15.210 1.00 95.44 78 SER A CA 1
ATOM 639 C C . SER A 1 78 ? -38.771 -3.757 15.654 1.00 95.44 78 SER A C 1
ATOM 641 O O . SER A 1 78 ? -38.245 -3.696 16.764 1.00 95.44 78 SER A O 1
ATOM 643 N N . GLU A 1 79 ? -38.467 -4.705 14.770 1.00 93.00 79 GLU A N 1
ATOM 644 C CA . GLU A 1 79 ? -37.576 -5.841 15.061 1.00 93.00 79 GLU A CA 1
ATOM 645 C C . GLU A 1 79 ? -36.151 -5.413 15.455 1.00 93.00 79 GLU A C 1
ATOM 647 O O . GLU A 1 79 ? -35.518 -6.053 16.289 1.00 93.00 79 GLU A O 1
ATOM 652 N N . ARG A 1 80 ? -35.637 -4.326 14.860 1.00 95.94 80 ARG A N 1
ATOM 653 C CA . ARG A 1 80 ? -34.273 -3.806 15.065 1.00 95.94 80 ARG A CA 1
ATOM 654 C C . ARG A 1 80 ? -34.306 -2.419 15.699 1.00 95.94 80 ARG A C 1
ATOM 656 O O . ARG A 1 80 ? -33.660 -1.487 15.222 1.00 95.94 80 ARG A O 1
ATOM 663 N N . GLN A 1 81 ? -35.130 -2.263 16.731 1.00 97.31 81 GLN A N 1
ATOM 664 C CA . GLN A 1 81 ? -35.388 -0.963 17.340 1.00 97.31 81 GLN A CA 1
ATOM 665 C C . GLN A 1 81 ? -34.102 -0.312 17.866 1.00 97.31 81 GLN A C 1
ATOM 667 O O . GLN A 1 81 ? -33.438 -0.848 18.753 1.00 97.31 81 GLN A O 1
ATOM 672 N N . VAL A 1 82 ? -33.792 0.891 17.377 1.00 97.25 82 VAL A N 1
ATOM 673 C CA . VAL A 1 82 ? -32.715 1.718 17.935 1.00 97.25 82 VAL A CA 1
ATOM 674 C C . VAL A 1 82 ? -33.078 2.085 19.373 1.00 97.25 82 VAL A C 1
ATOM 676 O O . VAL A 1 82 ? -34.190 2.551 19.645 1.00 97.25 82 VAL A O 1
ATOM 679 N N . ASN A 1 83 ? -32.132 1.912 20.300 1.00 97.12 83 ASN A N 1
ATOM 680 C CA . ASN A 1 83 ? -32.349 2.108 21.736 1.00 97.12 83 ASN A CA 1
ATOM 681 C C . ASN A 1 83 ? -32.384 3.599 22.141 1.00 97.12 83 ASN A C 1
ATOM 683 O O . ASN A 1 83 ? -31.551 4.097 22.899 1.00 97.12 83 ASN A O 1
ATOM 687 N N . LEU A 1 84 ? -33.346 4.337 21.590 1.00 96.12 84 LEU A N 1
ATOM 688 C CA . LEU A 1 84 ? -33.575 5.749 21.869 1.00 96.12 84 LEU A CA 1
ATOM 689 C C . LEU A 1 84 ? -34.265 5.925 23.226 1.00 96.12 84 LEU A C 1
ATOM 691 O O . LEU A 1 84 ? -35.243 5.245 23.538 1.00 96.12 84 LEU A O 1
ATOM 695 N N . SER A 1 85 ? -33.819 6.908 24.013 1.00 95.62 85 SER A N 1
ATOM 696 C CA . SER A 1 85 ? -34.507 7.267 25.257 1.00 95.62 85 SER A CA 1
ATOM 697 C C . SER A 1 85 ? -35.921 7.791 24.977 1.00 95.62 85 SER A C 1
ATOM 699 O O . SER A 1 85 ? -36.184 8.377 23.925 1.00 95.62 85 SER A O 1
ATOM 701 N N . TYR A 1 86 ? -36.833 7.637 25.942 1.00 94.00 86 TYR A N 1
ATOM 702 C CA . TYR A 1 86 ? -38.250 7.988 25.775 1.00 94.00 86 TYR A CA 1
ATOM 703 C C . TYR A 1 86 ? -38.479 9.404 25.217 1.00 94.00 86 TYR A C 1
ATOM 705 O O . TYR A 1 86 ? -39.276 9.594 24.300 1.00 94.00 86 TYR A O 1
ATOM 713 N N . GLN A 1 87 ? -37.761 10.404 25.741 1.00 94.31 87 GLN A N 1
ATOM 714 C CA . GLN A 1 87 ? -37.911 11.801 25.316 1.00 94.31 87 GLN A CA 1
ATOM 715 C C . GLN A 1 87 ? -37.483 12.007 23.854 1.00 94.31 87 GLN A C 1
ATOM 717 O O . GLN A 1 87 ? -38.159 12.715 23.108 1.00 94.31 87 GLN A O 1
ATOM 722 N N . ILE A 1 88 ? -36.393 11.353 23.439 1.00 95.56 88 ILE A N 1
ATOM 723 C CA . ILE A 1 88 ? -35.867 11.417 22.071 1.00 95.56 88 ILE A CA 1
ATOM 724 C C . ILE A 1 88 ? -36.800 10.662 21.116 1.00 95.56 88 ILE A C 1
ATOM 726 O O . ILE A 1 88 ? -37.221 11.208 20.096 1.00 95.56 88 ILE A O 1
ATOM 730 N N . GLN A 1 89 ? -37.194 9.439 21.482 1.00 94.88 89 GLN A N 1
ATOM 731 C CA . GLN A 1 89 ? -38.087 8.603 20.682 1.00 94.88 89 GLN A CA 1
ATOM 732 C C . GLN A 1 89 ? -39.438 9.290 20.436 1.00 94.88 89 GLN A C 1
ATOM 734 O O . GLN A 1 89 ? -39.936 9.301 19.310 1.00 94.88 89 GLN A O 1
ATOM 739 N N . GLN A 1 90 ? -40.029 9.898 21.469 1.00 95.00 90 GLN A N 1
ATOM 740 C CA . GLN A 1 90 ? -41.324 10.565 21.354 1.00 95.00 90 GLN A CA 1
ATOM 741 C C . GLN A 1 90 ? -41.271 11.786 20.423 1.00 95.00 90 GLN A C 1
ATOM 743 O O . GLN A 1 90 ? -42.229 12.016 19.683 1.00 95.00 90 GLN A O 1
ATOM 748 N N . SER A 1 91 ? -40.169 12.546 20.435 1.00 95.94 91 SER A N 1
ATOM 749 C CA . SER A 1 91 ? -39.950 13.677 19.519 1.00 95.94 91 SER A CA 1
ATOM 750 C C . SER A 1 91 ? -39.866 13.209 18.063 1.00 95.94 91 SER A C 1
ATOM 752 O O . SER A 1 91 ? -40.619 13.687 17.210 1.00 95.94 91 SER A O 1
ATOM 754 N N . ILE A 1 92 ? -39.017 12.209 17.801 1.00 96.44 92 ILE A N 1
ATOM 755 C CA . ILE A 1 92 ? -38.787 11.653 16.462 1.00 96.44 92 ILE A CA 1
ATOM 756 C C . ILE A 1 92 ? -40.072 11.049 15.892 1.00 96.44 92 ILE A C 1
ATOM 758 O O . ILE A 1 92 ? -40.492 11.420 14.797 1.00 96.44 92 ILE A O 1
ATOM 762 N N . LEU A 1 93 ? -40.740 10.159 16.635 1.00 95.00 93 LEU A N 1
ATOM 763 C CA . LEU A 1 93 ? -41.948 9.485 16.148 1.00 95.00 93 LEU A CA 1
ATOM 764 C C . LEU A 1 93 ? -43.102 10.458 15.904 1.00 95.00 93 LEU A C 1
ATOM 766 O O . LEU A 1 93 ? -43.861 10.271 14.953 1.00 95.00 93 LEU A O 1
ATOM 770 N N . LYS A 1 94 ? -43.223 11.517 16.717 1.00 95.12 94 LYS A N 1
ATOM 771 C CA . LYS A 1 94 ? -44.219 12.567 16.484 1.00 95.12 94 LYS A CA 1
ATOM 772 C C . LYS A 1 94 ? -43.977 13.249 15.135 1.00 95.12 94 LYS A C 1
ATOM 774 O O . LYS A 1 94 ? -44.890 13.282 14.316 1.00 95.12 94 LYS A O 1
ATOM 779 N N . LYS A 1 95 ? -42.750 13.705 14.865 1.00 93.94 95 LYS A N 1
ATOM 780 C CA . LYS A 1 95 ? -42.405 14.340 13.582 1.00 93.94 95 LYS A CA 1
ATOM 781 C C . LYS A 1 95 ? -42.585 13.401 12.394 1.00 93.94 95 LYS A C 1
ATOM 783 O O . LYS A 1 95 ? -43.133 13.809 11.379 1.00 93.94 95 LYS A O 1
ATOM 788 N N . LEU A 1 96 ? -42.183 12.136 12.521 1.00 93.69 96 LEU A N 1
ATOM 789 C CA . LEU A 1 96 ? -42.363 11.151 11.451 1.00 93.69 96 LEU A CA 1
ATOM 790 C C . LEU A 1 96 ? -43.843 10.879 11.153 1.00 93.69 96 LEU A C 1
ATOM 792 O O . LEU A 1 96 ? -44.201 10.708 9.992 1.00 93.69 96 LEU A O 1
ATOM 796 N N . SER A 1 97 ? -44.714 10.897 12.168 1.00 92.56 97 SER A N 1
ATOM 797 C CA . SER A 1 97 ? -46.161 10.720 11.975 1.00 92.56 97 SER A CA 1
ATOM 798 C C . SER A 1 97 ? -46.835 11.881 11.232 1.00 92.56 97 SER A C 1
ATOM 800 O O . SER A 1 97 ? -47.883 11.692 10.618 1.00 92.56 97 SER A O 1
ATOM 802 N N . GLU A 1 98 ? -46.225 13.070 11.244 1.00 93.31 98 GLU A N 1
ATOM 803 C CA . GLU A 1 98 ? -46.713 14.255 10.529 1.00 93.31 98 GLU A CA 1
ATOM 804 C C . GLU A 1 98 ? -46.362 14.204 9.022 1.00 93.31 98 GLU A C 1
ATOM 806 O O . GLU A 1 98 ? -46.977 14.900 8.210 1.00 93.31 98 GLU A O 1
ATOM 811 N N . VAL A 1 99 ? -45.429 13.333 8.610 1.00 90.25 99 VAL A N 1
ATOM 812 C CA . VAL A 1 99 ? -44.988 13.175 7.214 1.00 90.25 99 VAL A CA 1
ATOM 813 C C . VAL A 1 99 ? -45.836 12.121 6.496 1.00 90.25 99 VAL A C 1
ATOM 815 O O . VAL A 1 99 ? -45.500 10.941 6.455 1.00 90.25 99 VAL A O 1
ATOM 818 N N . THR A 1 100 ? -46.950 12.552 5.900 1.00 84.12 100 THR A N 1
ATOM 819 C CA . THR A 1 100 ? -47.929 11.649 5.253 1.00 84.12 100 THR A CA 1
ATOM 820 C C . THR A 1 100 ? -48.020 11.774 3.728 1.00 84.12 100 THR A C 1
ATOM 822 O O . THR A 1 100 ? -48.519 10.861 3.076 1.00 84.12 100 THR A O 1
ATOM 825 N N . SER A 1 101 ? -47.549 12.877 3.137 1.00 82.38 101 SER A N 1
ATOM 826 C CA . SER A 1 101 ? -47.804 13.211 1.723 1.00 82.38 101 SER A CA 1
ATOM 827 C C . SER A 1 101 ? -46.546 13.321 0.860 1.00 82.38 101 SER A C 1
ATOM 829 O O . SER A 1 101 ? -46.506 12.783 -0.245 1.00 82.38 101 SER A O 1
ATOM 831 N N . ASN A 1 102 ? -45.512 14.005 1.345 1.00 88.50 102 ASN A N 1
ATOM 832 C CA . ASN A 1 102 ? -44.251 14.173 0.632 1.00 88.50 102 ASN A CA 1
ATOM 833 C C . ASN A 1 102 ? -43.090 14.049 1.616 1.00 88.50 102 ASN A C 1
ATOM 835 O O . ASN A 1 102 ? -42.856 14.953 2.415 1.00 88.50 102 ASN A O 1
ATOM 839 N N . ALA A 1 103 ? -42.383 12.923 1.559 1.00 92.44 103 ALA A N 1
ATOM 840 C CA . ALA A 1 103 ? -41.230 12.673 2.409 1.00 92.44 103 ALA A CA 1
ATOM 841 C C . ALA A 1 103 ? -40.069 13.606 2.012 1.00 92.44 103 ALA A C 1
ATOM 843 O O . ALA A 1 103 ? -39.633 13.550 0.857 1.00 92.44 103 ALA A O 1
ATOM 844 N N . PRO A 1 104 ? -39.570 14.473 2.914 1.00 95.19 104 PRO A N 1
ATOM 845 C CA . PRO A 1 104 ? -38.412 15.305 2.619 1.00 95.19 104 PRO A CA 1
ATOM 846 C C . PRO A 1 104 ? -37.109 14.489 2.673 1.00 95.19 104 PRO A C 1
ATOM 848 O O . PRO A 1 104 ? -37.063 13.379 3.216 1.00 95.19 104 PRO A O 1
ATOM 851 N N . LYS A 1 105 ? -36.039 15.026 2.074 1.00 95.56 105 LYS A N 1
ATOM 852 C CA . LYS A 1 105 ? -34.731 14.349 1.984 1.00 95.56 105 LYS A CA 1
ATOM 853 C C . LYS A 1 105 ? -34.083 14.176 3.353 1.00 95.56 105 LYS A C 1
ATOM 855 O O . LYS A 1 105 ? -33.459 13.162 3.626 1.00 95.56 105 LYS A O 1
ATOM 860 N N . ASP A 1 106 ? -34.286 15.158 4.213 1.00 95.69 106 ASP A N 1
ATOM 861 C CA . ASP A 1 106 ? -33.711 15.299 5.543 1.00 95.69 106 ASP A CA 1
ATOM 862 C C . ASP A 1 106 ? -34.644 14.813 6.665 1.00 95.69 106 ASP A C 1
ATOM 864 O O . ASP A 1 106 ? -34.410 15.098 7.841 1.00 95.69 106 ASP A O 1
ATOM 868 N N . VAL A 1 107 ? -35.687 14.046 6.323 1.00 96.69 107 VAL A N 1
ATOM 869 C CA . VAL A 1 107 ? -36.707 13.561 7.270 1.00 96.69 107 VAL A CA 1
ATOM 870 C C . VAL A 1 107 ? -36.124 12.801 8.468 1.00 96.69 107 VAL A C 1
ATOM 872 O O . VAL A 1 107 ? -36.677 12.850 9.565 1.00 96.69 107 VAL A O 1
ATOM 875 N N . PHE A 1 108 ? -34.980 12.140 8.280 1.00 97.94 108 PHE A N 1
ATOM 876 C CA . PHE A 1 108 ? -34.311 11.353 9.312 1.00 97.94 108 PHE A CA 1
ATOM 877 C C . PHE A 1 108 ? -33.225 12.115 10.078 1.00 97.94 108 PHE A C 1
ATOM 879 O O . PHE A 1 108 ? -32.638 11.530 10.978 1.00 97.94 108 PHE A O 1
ATOM 886 N N . ASN A 1 109 ? -32.957 13.397 9.803 1.00 96.56 109 ASN A N 1
ATOM 887 C CA . ASN A 1 109 ? -31.816 14.115 10.396 1.00 96.56 109 ASN A CA 1
ATOM 888 C C . ASN A 1 109 ? -31.793 14.105 11.934 1.00 96.56 109 ASN A C 1
ATOM 890 O O . ASN A 1 109 ? -30.724 14.004 12.535 1.00 96.56 109 ASN A O 1
ATOM 894 N N . GLU A 1 110 ? -32.953 14.215 12.586 1.00 95.69 110 GLU A N 1
ATOM 895 C CA . GLU A 1 110 ? -33.037 14.153 14.052 1.00 95.69 110 GLU A CA 1
ATOM 896 C C . GLU A 1 110 ? -32.713 12.749 14.582 1.00 95.69 110 GLU A C 1
ATOM 898 O O . GLU A 1 110 ? -31.908 12.605 15.501 1.00 95.69 110 GLU A O 1
ATOM 903 N N . ALA A 1 111 ? -33.278 11.714 13.955 1.00 97.44 111 ALA A N 1
ATOM 904 C CA . ALA A 1 111 ? -33.023 10.319 14.306 1.00 97.44 111 ALA A CA 1
ATOM 905 C C . ALA A 1 111 ? -31.579 9.896 13.999 1.00 97.44 111 ALA A C 1
ATOM 907 O O . ALA A 1 111 ? -30.959 9.193 14.796 1.00 97.44 111 ALA A O 1
ATOM 908 N N . LYS A 1 112 ? -31.020 10.376 12.885 1.00 97.44 112 LYS A N 1
ATOM 909 C CA . LYS A 1 112 ? -29.630 10.179 12.468 1.00 97.44 112 LYS A CA 1
ATOM 910 C C . LYS A 1 112 ? -28.672 10.697 13.534 1.00 97.44 112 LYS A C 1
ATOM 912 O O . LYS A 1 112 ? -27.894 9.913 14.057 1.00 97.44 112 LYS A O 1
ATOM 917 N N . LYS A 1 113 ? -28.819 11.957 13.963 1.00 96.44 113 LYS A N 1
ATOM 918 C CA . LYS A 1 113 ? -27.980 12.555 15.020 1.00 96.44 113 LYS A CA 1
ATOM 919 C C . LYS A 1 113 ? -28.078 11.816 16.356 1.00 96.44 113 LYS A C 1
ATOM 921 O O . LYS A 1 113 ? -27.072 11.635 17.037 1.00 96.44 113 LYS A O 1
ATOM 926 N N . ALA A 1 114 ? -29.282 11.392 16.743 1.00 97.00 114 ALA A N 1
ATOM 927 C CA . ALA A 1 114 ? -29.473 10.617 17.967 1.00 97.00 114 ALA A CA 1
ATOM 928 C C . ALA A 1 114 ? -28.812 9.229 17.881 1.00 97.00 114 ALA A C 1
ATOM 930 O O . ALA A 1 114 ? -28.205 8.775 18.848 1.00 97.00 114 ALA A O 1
ATOM 931 N N . THR A 1 115 ? -28.881 8.581 16.718 1.00 97.62 115 THR A N 1
ATOM 932 C CA . THR A 1 115 ? -28.279 7.259 16.500 1.00 97.62 115 THR A CA 1
ATOM 933 C C . THR A 1 115 ? -26.760 7.340 16.351 1.00 97.62 115 THR A C 1
ATOM 935 O O . THR A 1 115 ? -26.058 6.497 16.895 1.00 97.62 115 THR A O 1
ATOM 938 N N . GLU A 1 116 ? -26.226 8.381 15.705 1.00 96.81 116 GLU A N 1
ATOM 939 C CA . GLU A 1 116 ? -24.785 8.680 15.669 1.00 96.81 116 GLU A CA 1
ATOM 940 C C . GLU A 1 116 ? -24.221 8.839 17.084 1.00 96.81 116 GLU A C 1
ATOM 942 O O . GLU A 1 116 ? -23.150 8.318 17.381 1.00 96.81 116 GLU A O 1
ATOM 947 N N . TYR A 1 117 ? -24.959 9.501 17.982 1.00 96.56 117 TYR A N 1
ATOM 948 C CA . TYR A 1 117 ? -24.566 9.624 19.385 1.00 96.56 117 TYR A CA 1
ATOM 949 C C . TYR A 1 117 ? -24.488 8.261 20.094 1.00 96.56 117 TYR A C 1
ATOM 951 O O . TYR A 1 117 ? -23.515 8.001 20.805 1.00 96.56 117 TYR A O 1
ATOM 959 N N . LEU A 1 118 ? -25.476 7.383 19.884 1.00 97.44 118 LEU A N 1
ATOM 960 C CA . LEU A 1 118 ? -25.481 6.030 20.454 1.00 97.44 118 LEU A CA 1
ATOM 961 C C . LEU A 1 118 ? -24.350 5.171 19.880 1.00 97.44 118 LEU A C 1
ATOM 963 O O . LEU A 1 118 ? -23.599 4.573 20.646 1.00 97.44 118 LEU A O 1
ATOM 967 N N . LEU A 1 119 ? -24.183 5.162 18.554 1.00 97.69 119 LEU A N 1
ATOM 968 C CA . LEU A 1 119 ? -23.100 4.442 17.883 1.00 97.69 119 LEU A CA 1
ATOM 969 C C . LEU A 1 119 ? -21.737 4.908 18.400 1.00 97.69 119 LEU A C 1
ATOM 971 O O . LEU A 1 119 ? -20.880 4.083 18.697 1.00 97.69 119 LEU A O 1
ATOM 975 N N . TYR A 1 120 ? -21.538 6.216 18.556 1.00 97.44 120 TYR A N 1
ATOM 976 C CA . TYR A 1 120 ? -20.303 6.771 19.098 1.00 97.44 120 TYR A CA 1
ATOM 977 C C . TYR A 1 120 ? -20.041 6.316 20.541 1.00 97.44 120 TYR A C 1
ATOM 979 O O . TYR A 1 120 ? -18.967 5.792 20.847 1.00 97.44 120 TYR A O 1
ATOM 987 N N . THR A 1 121 ? -21.026 6.502 21.420 1.00 95.38 121 THR A N 1
ATOM 988 C CA . THR A 1 121 ? -20.855 6.357 22.875 1.00 95.38 121 THR A CA 1
ATOM 989 C C . THR A 1 121 ? -20.808 4.893 23.300 1.00 95.38 121 THR A C 1
ATOM 991 O O . THR A 1 121 ? -19.913 4.493 24.039 1.00 95.38 121 THR A O 1
ATOM 994 N N . GLU A 1 122 ? -21.732 4.081 22.791 1.00 95.75 122 GLU A N 1
ATOM 995 C CA . GLU A 1 122 ? -21.972 2.724 23.293 1.00 95.75 122 GLU A CA 1
ATOM 996 C C . GLU A 1 122 ? -21.233 1.646 22.498 1.00 95.75 122 GLU A C 1
ATOM 998 O O . GLU A 1 122 ? -21.121 0.517 22.959 1.00 95.75 122 GLU A O 1
ATOM 1003 N N . GLN A 1 123 ? -20.731 1.959 21.299 1.00 97.50 123 GLN A N 1
ATOM 1004 C CA . GLN A 1 123 ? -20.217 0.932 20.388 1.00 97.50 123 GLN A CA 1
ATOM 1005 C C . GLN A 1 123 ? -18.838 1.269 19.832 1.00 97.50 123 GLN A C 1
ATOM 1007 O O . GLN A 1 123 ? -17.873 0.556 20.091 1.00 97.50 123 GLN A O 1
ATOM 1012 N N . TYR A 1 124 ? -18.707 2.373 19.100 1.00 97.75 124 TYR A N 1
ATOM 1013 C CA . TYR A 1 124 ? -17.439 2.788 18.507 1.00 97.75 124 TYR A CA 1
ATOM 1014 C C . TYR A 1 124 ? -16.365 3.045 19.575 1.00 97.75 124 TYR A C 1
ATOM 1016 O O . TYR A 1 124 ? -15.223 2.626 19.399 1.00 97.75 124 TYR A O 1
ATOM 1024 N N . THR A 1 125 ? -16.728 3.629 20.722 1.00 97.50 125 THR A N 1
ATOM 1025 C CA . THR A 1 125 ? -15.798 3.800 21.852 1.00 97.50 125 THR A CA 1
ATOM 1026 C C . THR A 1 125 ? -15.221 2.458 22.321 1.00 97.50 125 THR A C 1
ATOM 1028 O O . THR A 1 125 ? -14.004 2.308 22.452 1.00 97.50 125 THR A O 1
ATOM 1031 N N . TYR A 1 126 ? -16.071 1.448 22.519 1.00 97.12 126 TYR A N 1
ATOM 1032 C CA . TYR A 1 126 ? -15.646 0.112 22.947 1.00 97.12 126 TYR A CA 1
ATOM 1033 C C . TYR A 1 126 ? -14.892 -0.645 21.854 1.00 97.12 126 TYR A C 1
ATOM 1035 O O . TYR A 1 126 ? -13.927 -1.349 22.154 1.00 97.12 126 TYR A O 1
ATOM 1043 N N . PHE A 1 127 ? -15.260 -0.441 20.589 1.00 98.19 127 PHE A N 1
ATOM 1044 C CA . PHE A 1 127 ? -14.526 -0.958 19.442 1.00 98.19 127 PHE A CA 1
ATOM 1045 C C . PHE A 1 127 ? -13.077 -0.456 19.434 1.00 98.19 127 PHE A C 1
ATOM 1047 O O . PHE A 1 127 ? -12.161 -1.278 19.416 1.00 98.19 127 PHE A O 1
ATOM 1054 N N . ILE A 1 128 ? -12.844 0.860 19.525 1.00 97.94 128 ILE A N 1
ATOM 1055 C CA . ILE A 1 128 ? -11.480 1.415 19.557 1.00 97.94 128 ILE A CA 1
ATOM 1056 C C . ILE A 1 128 ? -10.714 0.925 20.794 1.00 97.94 128 ILE A C 1
ATOM 1058 O O . ILE A 1 128 ? -9.552 0.530 20.676 1.00 97.94 128 ILE A O 1
ATOM 1062 N N . ASN A 1 129 ? -11.363 0.842 21.960 1.00 96.38 129 ASN A N 1
ATOM 1063 C CA . ASN A 1 129 ? -10.748 0.268 23.163 1.00 96.38 129 ASN A CA 1
ATOM 1064 C C . ASN A 1 129 ? -10.337 -1.201 22.962 1.00 96.38 129 ASN A C 1
ATOM 1066 O O . ASN A 1 129 ? -9.259 -1.602 23.395 1.00 96.38 129 ASN A O 1
ATOM 1070 N N . LYS A 1 130 ? -11.151 -2.004 22.264 1.00 96.12 130 LYS A N 1
ATOM 1071 C CA . LYS A 1 130 ? -10.842 -3.408 21.952 1.00 96.12 130 LYS A CA 1
ATOM 1072 C C . LYS A 1 130 ? -9.650 -3.537 21.004 1.00 96.12 130 LYS A C 1
ATOM 1074 O O . LYS A 1 130 ? -8.863 -4.464 21.172 1.00 96.12 130 LYS A O 1
ATOM 1079 N N . LEU A 1 131 ? -9.477 -2.608 20.058 1.00 96.31 131 LEU A N 1
ATOM 1080 C CA . LEU A 1 131 ? -8.295 -2.569 19.183 1.00 96.31 131 LEU A CA 1
ATOM 1081 C C . LEU A 1 131 ? -6.993 -2.242 19.939 1.00 96.31 131 LEU A C 1
ATOM 1083 O O . LEU A 1 131 ? -5.922 -2.576 19.443 1.00 96.31 131 LEU A O 1
ATOM 1087 N N . ASN A 1 132 ? -7.094 -1.646 21.133 1.00 95.00 132 ASN A N 1
ATOM 1088 C CA . ASN A 1 132 ? -5.975 -1.310 22.025 1.00 95.00 132 ASN A CA 1
ATOM 1089 C C . ASN A 1 132 ? -5.856 -2.257 23.237 1.00 95.00 132 ASN A C 1
ATOM 1091 O O . ASN A 1 132 ? -5.111 -1.995 24.181 1.00 95.00 132 ASN A O 1
ATOM 1095 N N . ALA A 1 133 ? -6.636 -3.338 23.277 1.00 93.38 133 ALA A N 1
ATOM 1096 C CA . ALA A 1 133 ? -6.601 -4.260 24.402 1.00 93.38 133 ALA A CA 1
ATOM 1097 C C . ALA A 1 133 ? -5.334 -5.124 24.348 1.00 93.38 133 ALA A C 1
ATOM 1099 O O . ALA A 1 133 ? -5.006 -5.671 23.301 1.00 93.38 133 ALA A O 1
ATOM 1100 N N . ASN A 1 134 ? -4.688 -5.374 25.491 1.00 89.19 134 ASN A N 1
ATOM 1101 C CA . ASN A 1 134 ? -3.493 -6.234 25.575 1.00 89.19 134 ASN A CA 1
ATOM 1102 C C . ASN A 1 134 ? -3.692 -7.652 25.002 1.00 89.19 134 ASN A C 1
ATOM 1104 O O . ASN A 1 134 ? -2.718 -8.338 24.701 1.00 89.19 134 ASN A O 1
ATOM 1108 N N . THR A 1 135 ? -4.943 -8.105 24.892 1.00 87.31 135 THR A N 1
ATOM 1109 C CA . THR A 1 135 ? -5.338 -9.433 24.406 1.00 87.31 135 THR A CA 1
ATOM 1110 C C . THR A 1 135 ? -5.778 -9.449 22.939 1.00 87.31 135 THR A C 1
ATOM 1112 O O . THR A 1 135 ? -6.096 -10.524 22.422 1.00 87.31 135 THR A O 1
ATOM 1115 N N . ILE A 1 136 ? -5.811 -8.301 22.250 1.00 91.94 136 ILE A N 1
ATOM 1116 C CA . ILE A 1 136 ? -6.159 -8.240 20.825 1.00 91.94 136 ILE A CA 1
ATOM 1117 C C . ILE A 1 136 ? -5.198 -9.111 20.010 1.00 91.94 136 ILE A C 1
ATOM 1119 O O . ILE A 1 136 ? -4.023 -9.197 20.342 1.00 91.94 136 ILE A O 1
ATOM 1123 N N . GLY A 1 137 ? -5.670 -9.785 18.964 1.00 85.19 137 GLY A N 1
ATOM 1124 C CA . GLY A 1 137 ? -4.820 -10.579 18.074 1.00 85.19 137 GLY A CA 1
ATOM 1125 C C . GLY A 1 137 ? -4.225 -11.846 18.706 1.00 85.19 137 GLY A C 1
ATOM 1126 O O . GLY A 1 137 ? -3.222 -12.365 18.224 1.00 85.19 137 GLY A O 1
ATOM 1127 N N . THR A 1 138 ? -4.817 -12.350 19.788 1.00 82.06 138 THR A N 1
ATOM 1128 C CA . THR A 1 138 ? -4.402 -13.621 20.417 1.00 82.06 138 THR A CA 1
ATOM 1129 C C . THR A 1 138 ? -5.539 -14.624 20.552 1.00 82.06 138 THR A C 1
ATOM 1131 O O . THR A 1 138 ? -5.310 -15.824 20.726 1.00 82.06 138 THR A O 1
ATOM 1134 N N . GLY A 1 139 ? -6.784 -14.156 20.474 1.00 73.00 139 GLY A N 1
ATOM 1135 C CA . GLY A 1 139 ? -7.958 -14.979 20.697 1.00 73.00 139 GLY A CA 1
ATOM 1136 C C . GLY A 1 139 ? -8.515 -15.509 19.386 1.00 73.00 139 GLY A C 1
ATOM 1137 O O . GLY A 1 139 ? -8.708 -14.764 18.437 1.00 73.00 139 GLY A O 1
ATOM 1138 N N . LYS A 1 140 ? -8.944 -16.776 19.365 1.00 68.06 140 LYS A N 1
ATOM 1139 C CA . LYS A 1 140 ? -9.652 -17.365 18.206 1.00 68.06 140 LYS A CA 1
ATOM 1140 C C . LYS A 1 140 ? -10.974 -16.657 17.838 1.00 68.06 140 LYS A C 1
ATOM 1142 O O . LYS A 1 140 ? -11.589 -17.020 16.840 1.00 68.06 140 LYS A O 1
ATOM 1147 N N . LYS A 1 141 ? -11.445 -15.716 18.665 1.00 80.94 141 LYS A N 1
ATOM 1148 C CA . LYS A 1 141 ? -12.717 -14.986 18.528 1.00 80.94 141 LYS A CA 1
ATOM 1149 C C . LYS A 1 141 ? -12.576 -13.476 18.768 1.00 80.94 141 LYS A C 1
ATOM 1151 O O . LYS A 1 141 ? -13.523 -12.832 19.200 1.00 80.94 141 LYS A O 1
ATOM 1156 N N . ASP A 1 142 ? -11.395 -12.901 18.559 1.00 90.25 142 ASP A N 1
ATOM 1157 C CA . ASP A 1 142 ? -11.291 -11.438 18.520 1.00 90.25 142 ASP A CA 1
ATOM 1158 C C . ASP A 1 142 ? -11.740 -10.870 17.161 1.00 90.25 142 ASP A C 1
ATOM 1160 O O . ASP A 1 142 ? -11.975 -11.608 16.203 1.00 90.25 142 ASP A O 1
ATOM 1164 N N . VAL A 1 143 ? -11.888 -9.542 17.083 1.00 95.31 143 VAL A N 1
ATOM 1165 C CA . VAL A 1 143 ? -12.412 -8.863 15.885 1.00 95.31 143 VAL A CA 1
ATOM 1166 C C . VAL A 1 143 ? -11.539 -9.097 14.647 1.00 95.31 143 VAL A C 1
ATOM 1168 O O . VAL A 1 143 ? -12.071 -9.245 13.548 1.00 95.31 143 VAL A O 1
ATOM 1171 N N . TYR A 1 144 ? -10.217 -9.205 14.814 1.00 95.69 144 TYR A N 1
ATOM 1172 C CA . TYR A 1 144 ? -9.304 -9.497 13.710 1.00 95.69 144 TYR A CA 1
ATOM 1173 C C . TYR A 1 144 ? -9.499 -10.917 13.188 1.00 95.69 144 TYR A C 1
ATOM 1175 O O . TYR A 1 144 ? -9.648 -11.110 11.984 1.00 95.69 144 TYR A O 1
ATOM 1183 N N . SER A 1 145 ? -9.584 -11.902 14.079 1.00 93.06 145 SER A N 1
ATOM 1184 C CA . SER A 1 145 ? -9.816 -13.297 13.705 1.00 93.06 145 SER A CA 1
ATOM 1185 C C . SER A 1 145 ? -11.187 -13.491 13.051 1.00 93.06 145 SER A C 1
ATOM 1187 O O . SER A 1 145 ? -11.299 -14.181 12.039 1.00 93.06 145 SER A O 1
ATOM 1189 N N . LEU A 1 146 ? -12.235 -12.847 13.582 1.00 95.06 146 LEU A N 1
ATOM 1190 C CA . LEU A 1 146 ? -13.580 -12.864 12.993 1.00 95.06 146 LEU A CA 1
ATOM 1191 C C . LEU A 1 146 ? -13.593 -12.290 11.572 1.00 95.06 146 LEU A C 1
ATOM 1193 O O . LEU A 1 146 ? -14.231 -12.861 10.688 1.00 95.06 146 LEU A O 1
ATOM 1197 N N . TYR A 1 147 ? -12.858 -11.201 11.344 1.00 96.75 147 TYR A N 1
ATOM 1198 C CA . TYR A 1 147 ? -12.680 -10.627 10.016 1.00 96.75 147 TYR A CA 1
ATOM 1199 C C . TYR A 1 147 ? -11.900 -11.567 9.082 1.00 96.75 147 TYR A C 1
ATOM 1201 O O . TYR A 1 147 ? -12.351 -11.840 7.969 1.00 96.75 147 TYR A O 1
ATOM 1209 N N . LEU A 1 148 ? -10.763 -12.111 9.530 1.00 95.12 148 LEU A N 1
ATOM 1210 C CA . LEU A 1 148 ? -9.900 -12.985 8.725 1.00 95.12 148 LEU A CA 1
ATOM 1211 C C . LEU A 1 148 ? -10.589 -14.293 8.318 1.00 95.12 148 LEU A C 1
ATOM 1213 O O . LEU A 1 148 ? -10.390 -14.764 7.202 1.00 95.12 148 LEU A O 1
ATOM 1217 N N . ASN A 1 149 ? -11.470 -14.835 9.163 1.00 93.81 149 ASN A N 1
ATOM 1218 C CA . ASN A 1 149 ? -12.261 -16.033 8.857 1.00 93.81 149 ASN A CA 1
ATOM 1219 C C . ASN A 1 149 ? -13.198 -15.869 7.643 1.00 93.81 149 ASN A C 1
ATOM 1221 O O . ASN A 1 149 ? -13.730 -16.858 7.141 1.00 93.81 149 ASN A O 1
ATOM 1225 N N . GLN A 1 150 ? -13.402 -14.643 7.156 1.00 94.62 150 GLN A N 1
ATOM 1226 C CA . GLN A 1 150 ? -14.181 -14.355 5.948 1.00 94.62 150 GLN A CA 1
ATOM 1227 C C . GLN A 1 150 ? -13.363 -14.528 4.658 1.00 94.62 150 GLN A C 1
ATOM 1229 O O . GLN A 1 150 ? -13.917 -14.395 3.566 1.00 94.62 150 GLN A O 1
ATOM 1234 N N . PHE A 1 151 ? -12.060 -14.804 4.764 1.00 92.38 151 PHE A N 1
ATOM 1235 C CA . PHE A 1 151 ? -11.150 -14.963 3.636 1.00 92.38 151 PHE A CA 1
ATOM 1236 C C . PHE A 1 151 ? -10.547 -16.375 3.626 1.00 92.38 151 PHE A C 1
ATOM 1238 O O . PHE A 1 151 ? -10.107 -16.875 4.664 1.00 92.38 151 PHE A O 1
ATOM 1245 N N . PRO A 1 152 ? -10.497 -17.050 2.465 1.00 87.88 152 PRO A N 1
ATOM 1246 C CA . PRO A 1 152 ? -9.843 -18.345 2.366 1.00 87.88 152 PRO A CA 1
ATOM 1247 C C . PRO A 1 152 ? -8.329 -18.191 2.542 1.00 87.88 152 PRO A C 1
ATOM 1249 O O . PRO A 1 152 ? -7.723 -17.251 2.026 1.00 87.88 152 PRO A O 1
ATOM 1252 N N . LYS A 1 153 ? -7.697 -19.158 3.213 1.00 78.44 153 LYS A N 1
ATOM 1253 C CA . LYS A 1 153 ? -6.234 -19.218 3.286 1.00 78.44 153 LYS A CA 1
ATOM 1254 C C . LYS A 1 153 ? -5.667 -19.543 1.907 1.00 78.44 153 LYS A C 1
ATOM 1256 O O . LYS A 1 153 ? -5.991 -20.581 1.330 1.00 78.44 153 LYS A O 1
ATOM 1261 N N . THR A 1 154 ? -4.817 -18.668 1.386 1.00 69.56 154 THR A N 1
ATOM 1262 C CA . THR A 1 154 ? -4.087 -18.890 0.138 1.00 69.56 154 THR A CA 1
ATOM 1263 C C . THR A 1 154 ? -2.671 -19.362 0.447 1.00 69.56 154 THR A C 1
ATOM 1265 O O . THR A 1 154 ? -2.005 -18.849 1.344 1.00 69.56 154 THR A O 1
ATOM 1268 N N . ASN A 1 155 ? -2.203 -20.372 -0.287 1.00 72.38 155 ASN A N 1
ATOM 1269 C CA . ASN A 1 155 ? -0.816 -20.809 -0.169 1.00 72.38 155 ASN A CA 1
ATOM 1270 C C . ASN A 1 155 ? 0.109 -19.782 -0.841 1.00 72.38 155 ASN A C 1
ATOM 1272 O O . ASN A 1 155 ? -0.243 -19.281 -1.916 1.00 72.38 155 ASN A O 1
ATOM 1276 N N . PRO A 1 156 ? 1.297 -19.506 -0.271 1.00 72.44 156 PRO A N 1
ATOM 1277 C CA . PRO A 1 156 ? 2.275 -18.624 -0.893 1.00 72.44 156 PRO A CA 1
ATOM 1278 C C . PRO A 1 156 ? 2.641 -19.140 -2.286 1.00 72.44 156 PRO A C 1
ATOM 1280 O O . PRO A 1 156 ? 3.037 -20.296 -2.445 1.00 72.44 156 PRO A O 1
ATOM 1283 N N . GLN A 1 157 ? 2.507 -18.287 -3.299 1.00 79.50 157 GLN A N 1
ATOM 1284 C CA . GLN A 1 157 ? 2.972 -18.579 -4.651 1.00 79.50 157 GLN A CA 1
ATOM 1285 C C . GLN A 1 157 ? 4.288 -17.840 -4.904 1.00 79.50 157 GLN A C 1
ATOM 1287 O O . GLN A 1 157 ? 4.439 -16.706 -4.447 1.00 79.50 157 GLN A O 1
ATOM 1292 N N . PRO A 1 158 ? 5.248 -18.449 -5.622 1.00 87.38 158 PRO A N 1
ATOM 1293 C CA . PRO A 1 158 ? 6.510 -17.791 -5.926 1.00 87.38 158 PRO A CA 1
ATOM 1294 C C . PRO A 1 158 ? 6.277 -16.508 -6.730 1.00 87.38 158 PRO A C 1
ATOM 1296 O O . PRO A 1 158 ? 5.457 -16.475 -7.653 1.00 87.38 158 PRO A O 1
ATOM 1299 N N . LEU A 1 159 ? 7.045 -15.462 -6.414 1.00 92.12 159 LEU A N 1
ATOM 1300 C CA . LEU A 1 159 ? 6.944 -14.177 -7.104 1.00 92.12 159 LEU A CA 1
ATOM 1301 C C . LEU A 1 159 ? 7.360 -14.276 -8.569 1.00 92.12 159 LEU A C 1
ATOM 1303 O O . LEU A 1 159 ? 6.784 -13.588 -9.399 1.00 92.12 159 LEU A O 1
ATOM 1307 N N . TYR A 1 160 ? 8.325 -15.114 -8.944 1.00 95.31 160 TYR A N 1
ATOM 1308 C CA . TYR A 1 160 ? 8.821 -15.160 -10.323 1.00 95.31 160 TYR A CA 1
ATOM 1309 C C . TYR A 1 160 ? 8.862 -16.582 -10.880 1.00 95.31 160 TYR A C 1
ATOM 1311 O O . TYR A 1 160 ? 8.930 -17.565 -10.142 1.00 95.31 160 TYR A O 1
ATOM 1319 N N . LYS A 1 161 ? 8.860 -16.691 -12.216 1.00 94.12 161 LYS A N 1
ATOM 1320 C CA . LYS A 1 161 ? 9.163 -17.954 -12.906 1.00 94.12 161 LYS A CA 1
ATOM 1321 C C . LYS A 1 161 ? 10.581 -18.431 -12.514 1.00 94.12 161 LYS A C 1
ATOM 1323 O O . LYS A 1 161 ? 11.422 -17.597 -12.167 1.00 94.12 161 LYS A O 1
ATOM 1328 N N . PRO A 1 162 ? 10.882 -19.744 -12.581 1.00 94.44 162 PRO A N 1
ATOM 1329 C CA . PRO A 1 162 ? 12.028 -20.345 -11.887 1.00 94.44 162 PRO A CA 1
ATOM 1330 C C . PRO A 1 162 ? 13.391 -19.679 -12.128 1.00 94.44 162 PRO A C 1
ATOM 1332 O O . PRO A 1 162 ? 14.111 -19.417 -11.166 1.00 94.44 162 PRO A O 1
ATOM 1335 N N . THR A 1 163 ? 13.751 -19.389 -13.384 1.00 94.44 163 THR A N 1
ATOM 1336 C CA . THR A 1 163 ? 15.052 -18.785 -13.732 1.00 94.44 163 THR A CA 1
ATOM 1337 C C . THR A 1 163 ? 15.199 -17.391 -13.133 1.00 94.44 163 THR A C 1
ATOM 1339 O O . THR A 1 163 ? 16.169 -17.126 -12.426 1.00 94.44 163 THR A O 1
ATOM 1342 N N . LEU A 1 164 ? 14.207 -16.522 -13.341 1.00 95.69 164 LEU A N 1
ATOM 1343 C CA . LEU A 1 164 ? 14.218 -15.176 -12.776 1.00 95.69 164 LEU A CA 1
ATOM 1344 C C . LEU A 1 164 ? 14.184 -15.206 -11.243 1.00 95.69 164 LEU A C 1
ATOM 1346 O O . LEU A 1 164 ? 14.896 -14.434 -10.611 1.00 95.69 164 LEU A O 1
ATOM 1350 N N . ASN A 1 165 ? 13.425 -16.126 -10.640 1.00 95.12 165 ASN A N 1
ATOM 1351 C CA . ASN A 1 165 ? 13.362 -16.249 -9.185 1.00 95.12 165 ASN A CA 1
ATOM 1352 C C . ASN A 1 165 ? 14.751 -16.503 -8.584 1.00 95.12 165 ASN A C 1
ATOM 1354 O O . ASN A 1 165 ? 15.125 -15.853 -7.619 1.00 95.12 165 ASN A O 1
ATOM 1358 N N . LYS A 1 166 ? 15.555 -17.389 -9.189 1.00 93.25 166 LYS A N 1
ATOM 1359 C CA . LYS A 1 166 ? 16.937 -17.638 -8.742 1.00 93.25 166 LYS A CA 1
ATOM 1360 C C . LYS A 1 166 ? 17.807 -16.376 -8.802 1.00 93.25 166 LYS A C 1
ATOM 1362 O O . LYS A 1 166 ? 18.595 -16.142 -7.886 1.00 93.25 166 LYS A O 1
ATOM 1367 N N . VAL A 1 167 ? 17.667 -15.572 -9.860 1.00 92.75 167 VAL A N 1
ATOM 1368 C CA . VAL A 1 167 ? 18.416 -14.313 -10.020 1.00 92.75 167 VAL A CA 1
ATOM 1369 C C . VAL A 1 167 ? 18.008 -13.306 -8.943 1.00 92.75 167 VAL A C 1
ATOM 1371 O O . VAL A 1 167 ? 18.871 -12.794 -8.236 1.00 92.75 167 VAL A O 1
ATOM 1374 N N . ILE A 1 168 ? 16.705 -13.078 -8.754 1.00 94.44 168 ILE A N 1
ATOM 1375 C CA . ILE A 1 168 ? 16.199 -12.110 -7.769 1.00 94.44 168 ILE A CA 1
ATOM 1376 C C . ILE A 1 168 ? 16.534 -12.526 -6.332 1.00 94.44 168 ILE A C 1
ATOM 1378 O O . ILE A 1 168 ? 17.002 -11.699 -5.555 1.00 94.44 168 ILE A O 1
ATOM 1382 N N . GLU A 1 169 ? 16.377 -13.804 -5.981 1.00 92.44 169 GLU A N 1
ATOM 1383 C CA . GLU A 1 169 ? 16.740 -14.307 -4.648 1.00 92.44 169 GLU A CA 1
ATOM 1384 C C . GLU A 1 169 ? 18.243 -14.177 -4.358 1.00 92.44 169 GLU A C 1
ATOM 1386 O O . GLU A 1 169 ? 18.648 -14.010 -3.208 1.00 92.44 169 GLU A O 1
ATOM 1391 N N . THR A 1 170 ? 19.090 -14.212 -5.391 1.00 91.38 170 THR A N 1
ATOM 1392 C CA . THR A 1 170 ? 20.527 -13.953 -5.231 1.00 91.38 170 THR A CA 1
ATOM 1393 C C . THR A 1 170 ? 20.789 -12.489 -4.878 1.00 91.38 170 THR A C 1
ATOM 1395 O O . THR A 1 170 ? 21.593 -12.216 -3.989 1.00 91.38 170 THR A O 1
ATOM 1398 N N . GLU A 1 171 ? 20.089 -11.545 -5.511 1.00 90.75 171 GLU A N 1
ATOM 1399 C CA . GLU A 1 171 ? 20.256 -10.120 -5.205 1.00 90.75 171 GLU A CA 1
ATOM 1400 C C . GLU A 1 171 ? 19.662 -9.736 -3.844 1.00 90.75 171 GLU A C 1
ATOM 1402 O O . GLU A 1 171 ? 20.326 -9.042 -3.068 1.00 90.75 171 GLU A O 1
ATOM 1407 N N . LYS A 1 172 ? 18.487 -10.280 -3.489 1.00 90.88 172 LYS A N 1
ATOM 1408 C CA . LYS A 1 172 ? 17.842 -10.066 -2.180 1.00 90.88 172 LYS A CA 1
ATOM 1409 C C . LYS A 1 172 ? 18.764 -10.366 -1.005 1.00 90.88 172 LYS A C 1
ATOM 1411 O O . LYS A 1 172 ? 18.750 -9.627 -0.024 1.00 90.88 172 LYS A O 1
ATOM 1416 N N . LYS A 1 173 ? 19.612 -11.394 -1.117 1.00 87.44 173 LYS A N 1
ATOM 1417 C CA . LYS A 1 173 ? 20.568 -11.754 -0.060 1.00 87.44 173 LYS A CA 1
ATOM 1418 C C . LYS A 1 173 ? 21.494 -10.616 0.354 1.00 87.44 173 LYS A C 1
ATOM 1420 O O . LYS A 1 173 ? 21.883 -10.618 1.513 1.00 87.44 173 LYS A O 1
ATOM 1425 N N . SER A 1 174 ? 21.795 -9.652 -0.520 1.00 85.31 174 SER A N 1
ATOM 1426 C CA . SER A 1 174 ? 22.618 -8.503 -0.096 1.00 85.31 174 SER A CA 1
ATOM 1427 C C . SER A 1 174 ? 21.942 -7.164 -0.136 1.00 85.31 174 SER A C 1
ATOM 1429 O O . SER A 1 174 ? 22.465 -6.242 0.467 1.00 85.31 174 SER A O 1
ATOM 1431 N N . TRP A 1 175 ? 20.732 -7.064 -0.680 1.00 85.50 175 TRP A N 1
ATOM 1432 C CA . TRP A 1 175 ? 19.855 -5.974 -0.251 1.00 85.50 175 TRP A CA 1
ATOM 1433 C C . TRP A 1 175 ? 19.610 -6.017 1.264 1.00 85.50 175 TRP A C 1
ATOM 1435 O O . TRP A 1 175 ? 19.432 -4.974 1.877 1.00 85.50 175 TRP A O 1
ATOM 1445 N N . ASN A 1 176 ? 19.648 -7.210 1.865 1.00 77.75 176 ASN A N 1
ATOM 1446 C CA . ASN A 1 176 ? 19.521 -7.398 3.310 1.00 77.75 176 ASN A CA 1
ATOM 1447 C C . ASN A 1 176 ? 20.817 -7.093 4.095 1.00 77.75 176 ASN A C 1
ATOM 1449 O O . ASN A 1 176 ? 20.791 -7.101 5.322 1.00 77.75 176 ASN A O 1
ATOM 1453 N N . GLU A 1 177 ? 21.958 -6.857 3.432 1.00 73.00 177 GLU A N 1
ATOM 1454 C CA . GLU A 1 177 ? 23.223 -6.514 4.114 1.00 73.00 177 GLU A CA 1
ATOM 1455 C C . GLU A 1 177 ? 23.304 -5.026 4.501 1.00 73.00 177 GLU A C 1
ATOM 1457 O O . GLU A 1 177 ? 24.065 -4.681 5.406 1.00 73.00 177 GLU A O 1
ATOM 1462 N N . ASP A 1 178 ? 22.520 -4.165 3.842 1.00 67.12 178 ASP A N 1
ATOM 1463 C CA . ASP A 1 178 ? 22.491 -2.710 4.054 1.00 67.12 178 ASP A CA 1
ATOM 1464 C C . ASP A 1 178 ? 21.598 -2.269 5.236 1.00 67.12 178 ASP A C 1
ATOM 1466 O O . ASP A 1 178 ? 21.618 -1.096 5.616 1.00 67.12 178 ASP A O 1
ATOM 1470 N N . GLU A 1 179 ? 20.813 -3.179 5.824 1.00 69.25 179 GLU A N 1
ATOM 1471 C CA . GLU A 1 179 ? 19.917 -2.881 6.952 1.00 69.25 179 GLU A CA 1
ATOM 1472 C C . GLU A 1 179 ? 20.672 -2.777 8.293 1.00 69.25 179 GLU A C 1
ATOM 1474 O O . GLU A 1 179 ? 21.770 -3.317 8.467 1.00 69.25 179 GLU A O 1
ATOM 1479 N N . VAL A 1 180 ? 20.078 -2.074 9.271 1.00 76.75 180 VAL A N 1
ATOM 1480 C CA . VAL A 1 180 ? 20.627 -1.969 10.633 1.00 76.75 180 VAL A CA 1
ATOM 1481 C C . VAL A 1 180 ? 20.827 -3.377 11.192 1.00 76.75 180 VAL A C 1
ATOM 1483 O O . VAL A 1 180 ? 19.878 -4.142 11.373 1.00 76.75 180 VAL A O 1
ATOM 1486 N N . LYS A 1 181 ? 22.082 -3.738 11.474 1.00 87.69 181 LYS A N 1
ATOM 1487 C CA . LYS A 1 181 ? 22.394 -5.042 12.062 1.00 87.69 181 LYS A CA 1
ATOM 1488 C C . LYS A 1 181 ? 21.808 -5.110 13.467 1.00 87.69 181 LYS A C 1
ATOM 1490 O O . LYS A 1 181 ? 22.138 -4.292 14.320 1.00 87.69 181 LYS A O 1
ATOM 1495 N N . ARG A 1 182 ? 20.971 -6.116 13.709 1.00 92.06 182 ARG A N 1
ATOM 1496 C CA . ARG A 1 182 ? 20.383 -6.380 15.025 1.00 92.06 182 ARG A CA 1
ATOM 1497 C C . ARG A 1 182 ? 21.464 -6.903 15.969 1.00 92.06 182 ARG A C 1
ATOM 1499 O O . ARG A 1 182 ? 21.982 -7.999 15.757 1.00 92.06 182 ARG A O 1
ATOM 1506 N N . ASN A 1 183 ? 21.835 -6.113 16.980 1.00 92.12 183 ASN A N 1
ATOM 1507 C CA . ASN A 1 183 ? 22.846 -6.517 17.954 1.00 92.12 183 ASN A CA 1
ATOM 1508 C C . ASN A 1 183 ? 22.240 -7.430 19.033 1.00 92.12 183 ASN A C 1
ATOM 1510 O O . ASN A 1 183 ? 21.635 -6.960 19.998 1.00 92.12 183 ASN A O 1
ATOM 1514 N N . THR A 1 184 ? 22.469 -8.735 18.893 1.00 93.06 184 THR A N 1
ATOM 1515 C CA . THR A 1 184 ? 21.976 -9.780 19.800 1.00 93.06 184 THR A CA 1
ATOM 1516 C C . THR A 1 184 ? 22.948 -10.127 20.941 1.00 93.06 184 THR A C 1
ATOM 1518 O O . THR A 1 184 ? 22.933 -11.254 21.433 1.00 93.06 184 THR A O 1
ATOM 1521 N N . GLU A 1 185 ? 23.826 -9.209 21.361 1.00 93.06 185 GLU A N 1
ATOM 1522 C CA . GLU A 1 185 ? 24.717 -9.404 22.521 1.00 93.06 185 GLU A CA 1
ATOM 1523 C C . GLU A 1 185 ? 23.949 -9.437 23.854 1.00 93.06 185 GLU A C 1
ATOM 1525 O O . GLU A 1 185 ? 24.249 -10.236 24.740 1.00 93.06 185 GLU A O 1
ATOM 1530 N N . SER A 1 186 ? 22.941 -8.576 24.004 1.00 93.44 186 SER A N 1
ATOM 1531 C CA . SER A 1 186 ? 22.056 -8.488 25.171 1.00 93.44 186 SER A CA 1
ATOM 1532 C C . SER A 1 186 ? 20.678 -7.937 24.778 1.00 93.44 186 SER A C 1
ATOM 1534 O O . SER A 1 186 ? 20.519 -7.346 23.712 1.00 93.44 186 SER A O 1
ATOM 1536 N N . ILE A 1 187 ? 19.665 -8.096 25.637 1.00 93.00 187 ILE A N 1
ATOM 1537 C CA . ILE A 1 187 ? 18.331 -7.509 25.387 1.00 93.00 187 ILE A CA 1
ATOM 1538 C C . ILE A 1 187 ? 18.445 -5.987 25.218 1.00 93.00 187 ILE A C 1
ATOM 1540 O O . ILE A 1 187 ? 17.859 -5.411 24.304 1.00 93.00 187 ILE A O 1
ATOM 1544 N N . LYS A 1 188 ? 19.280 -5.348 26.043 1.00 94.06 188 LYS A N 1
ATOM 1545 C CA . LYS A 1 188 ? 19.552 -3.914 25.975 1.00 94.06 188 LYS A CA 1
ATOM 1546 C C . LYS A 1 188 ? 20.150 -3.488 24.627 1.00 94.06 188 LYS A C 1
ATOM 1548 O O . LYS A 1 188 ? 19.647 -2.549 24.020 1.00 94.06 188 LYS A O 1
ATOM 1553 N N . SER A 1 189 ? 21.166 -4.194 24.125 1.00 94.81 189 SER A N 1
ATOM 1554 C CA . SER A 1 189 ? 21.774 -3.875 22.820 1.00 94.81 189 SER A CA 1
ATOM 1555 C C . SER A 1 189 ? 20.803 -4.083 21.653 1.00 94.81 189 SER A C 1
ATOM 1557 O O . SER A 1 189 ? 20.852 -3.359 20.653 1.00 94.81 189 SER A O 1
ATOM 1559 N N . LEU A 1 190 ? 19.893 -5.054 21.776 1.00 95.88 190 LEU A N 1
ATOM 1560 C CA . LEU A 1 190 ? 18.868 -5.302 20.767 1.00 95.88 190 LEU A CA 1
ATOM 1561 C C . LEU A 1 190 ? 17.796 -4.199 20.770 1.00 95.88 190 LEU A C 1
ATOM 1563 O O . LEU A 1 190 ? 17.371 -3.770 19.699 1.00 95.88 190 LEU A O 1
ATOM 1567 N N . ILE A 1 191 ? 17.428 -3.669 21.943 1.00 95.69 191 ILE A N 1
ATOM 1568 C CA . ILE A 1 191 ? 16.563 -2.481 22.063 1.00 95.69 191 ILE A CA 1
ATOM 1569 C C . ILE A 1 191 ? 17.230 -1.244 21.475 1.00 95.69 191 ILE A C 1
ATOM 1571 O O . ILE A 1 191 ? 16.591 -0.528 20.713 1.00 95.69 191 ILE A O 1
ATOM 1575 N N . GLU A 1 192 ? 18.509 -1.000 21.767 1.00 95.44 192 GLU A N 1
ATOM 1576 C CA . GLU A 1 192 ? 19.257 0.115 21.167 1.00 95.44 192 GLU A CA 1
ATOM 1577 C C . GLU A 1 192 ? 19.255 0.014 19.631 1.00 95.44 192 GLU A C 1
ATOM 1579 O O . GLU A 1 192 ? 19.032 1.009 18.937 1.00 95.44 192 GLU A O 1
ATOM 1584 N N . SER A 1 193 ? 19.394 -1.206 19.099 1.00 96.31 193 SER A N 1
ATOM 1585 C CA . SER A 1 193 ? 19.277 -1.475 17.660 1.00 96.31 193 SER A CA 1
ATOM 1586 C C . SER A 1 193 ? 17.866 -1.197 17.125 1.00 96.31 193 SER A C 1
ATOM 1588 O O . SER A 1 193 ? 17.735 -0.690 16.014 1.00 96.31 193 SER A O 1
ATOM 1590 N N . LEU A 1 194 ? 16.810 -1.534 17.877 1.00 97.25 194 LEU A N 1
ATOM 1591 C CA . LEU A 1 194 ? 15.417 -1.269 17.491 1.00 97.25 194 LEU A CA 1
ATOM 1592 C C . LEU A 1 194 ? 15.102 0.229 17.511 1.00 97.25 194 LEU A C 1
ATOM 1594 O O . LEU A 1 194 ? 14.493 0.734 16.576 1.00 97.25 194 LEU A O 1
ATOM 1598 N N . ILE A 1 195 ? 15.556 0.953 18.535 1.00 97.06 195 ILE A N 1
ATOM 1599 C CA . ILE A 1 195 ? 15.395 2.409 18.636 1.00 97.06 195 ILE A CA 1
ATOM 1600 C C . ILE A 1 195 ? 16.075 3.095 17.451 1.00 97.06 195 ILE A C 1
ATOM 1602 O O . ILE A 1 195 ? 15.492 3.987 16.841 1.00 97.06 195 ILE A O 1
ATOM 1606 N N . GLN A 1 196 ? 17.295 2.680 17.100 1.00 97.00 196 GLN A N 1
ATOM 1607 C CA . GLN A 1 196 ? 17.999 3.254 15.956 1.00 97.00 196 GLN A CA 1
ATOM 1608 C C . GLN A 1 196 ? 17.261 2.985 14.637 1.00 97.00 196 GLN A C 1
ATOM 1610 O O . GLN A 1 196 ? 17.166 3.879 13.795 1.00 97.00 196 GLN A O 1
ATOM 1615 N N . ASP A 1 197 ? 16.730 1.775 14.460 1.00 97.00 197 ASP A N 1
ATOM 1616 C CA . ASP A 1 197 ? 15.936 1.414 13.287 1.00 97.00 197 ASP A CA 1
ATOM 1617 C C . ASP A 1 197 ? 14.615 2.206 13.212 1.00 97.00 197 ASP A C 1
ATOM 1619 O O . ASP A 1 197 ? 14.293 2.752 12.157 1.00 97.00 197 ASP A O 1
ATOM 1623 N N . GLU A 1 198 ? 13.902 2.372 14.333 1.00 98.12 198 GLU A N 1
ATOM 1624 C CA . GLU A 1 198 ? 12.721 3.241 14.437 1.00 98.12 198 GLU A CA 1
ATOM 1625 C C . GLU A 1 198 ? 13.042 4.697 14.087 1.00 98.12 198 GLU A C 1
ATOM 1627 O O . GLU A 1 198 ? 12.341 5.298 13.279 1.00 98.12 198 GLU A O 1
ATOM 1632 N N . CYS A 1 199 ? 14.118 5.268 14.636 1.00 97.50 199 CYS A N 1
ATOM 1633 C CA . CYS A 1 199 ? 14.541 6.635 14.324 1.00 97.50 199 CYS A CA 1
ATOM 1634 C C . CYS A 1 199 ? 14.837 6.811 12.826 1.00 97.50 199 CYS A C 1
ATOM 1636 O O . CYS A 1 199 ? 14.439 7.812 12.225 1.00 97.50 199 CYS A O 1
ATOM 1638 N N . ASN A 1 200 ? 15.500 5.830 12.205 1.00 96.75 200 ASN A N 1
ATOM 1639 C CA . ASN A 1 200 ? 15.771 5.843 10.767 1.00 96.75 200 ASN A CA 1
ATOM 1640 C C . ASN A 1 200 ? 14.470 5.756 9.953 1.00 96.75 200 ASN A C 1
ATOM 1642 O O . ASN A 1 200 ? 14.297 6.499 8.984 1.00 96.75 200 ASN A O 1
ATOM 1646 N N . TYR A 1 201 ? 13.545 4.882 10.360 1.00 98.31 201 TYR A N 1
ATOM 1647 C CA . TYR A 1 201 ? 12.244 4.703 9.719 1.00 98.31 201 TYR A CA 1
ATOM 1648 C C . TYR A 1 201 ? 11.357 5.948 9.834 1.00 98.31 201 TYR A C 1
ATOM 1650 O O . TYR A 1 201 ? 10.834 6.429 8.828 1.00 98.31 201 TYR A O 1
ATOM 1658 N N . VAL A 1 202 ? 11.244 6.536 11.025 1.00 98.44 202 VAL A N 1
ATOM 1659 C CA . VAL A 1 202 ? 10.544 7.810 11.227 1.00 98.44 202 VAL A CA 1
ATOM 1660 C C . VAL A 1 202 ? 11.187 8.907 10.389 1.00 98.44 202 VAL A C 1
ATOM 1662 O O . VAL A 1 202 ? 10.472 9.666 9.747 1.00 98.44 202 VAL A O 1
ATOM 1665 N N . GLY A 1 203 ? 12.518 8.943 10.284 1.00 98.31 203 GLY A N 1
ATOM 1666 C CA . GLY A 1 203 ? 13.215 9.863 9.386 1.00 98.31 203 GLY A CA 1
ATOM 1667 C C . GLY A 1 203 ? 12.788 9.734 7.916 1.00 98.31 203 GLY A C 1
ATOM 1668 O O . GLY A 1 203 ? 12.729 10.740 7.209 1.00 98.31 203 GLY A O 1
ATOM 1669 N N . VAL A 1 204 ? 12.457 8.526 7.442 1.00 98.44 204 VAL A N 1
ATOM 1670 C CA . VAL A 1 204 ? 11.881 8.308 6.100 1.00 98.44 204 VAL A CA 1
ATOM 1671 C C . VAL A 1 204 ? 10.478 8.909 6.003 1.00 98.44 204 VAL A C 1
ATOM 1673 O O . VAL A 1 204 ? 10.211 9.665 5.067 1.00 98.44 204 VAL A O 1
ATOM 1676 N N . LEU A 1 205 ? 9.599 8.614 6.966 1.00 98.69 205 LEU A N 1
ATOM 1677 C CA . LEU A 1 205 ? 8.226 9.135 6.987 1.00 98.69 205 LEU A CA 1
ATOM 1678 C C . LEU A 1 205 ? 8.197 10.667 7.080 1.00 98.69 205 LEU A C 1
ATOM 1680 O O . LEU A 1 205 ? 7.459 11.318 6.341 1.00 98.69 205 LEU A O 1
ATOM 1684 N N . THR A 1 206 ? 9.038 11.251 7.933 1.00 98.50 206 THR A N 1
ATOM 1685 C CA . THR A 1 206 ? 9.172 12.703 8.090 1.00 98.50 206 THR A CA 1
ATOM 1686 C C . THR A 1 206 ? 9.609 13.355 6.787 1.00 98.50 206 THR A C 1
ATOM 1688 O O . THR A 1 206 ? 9.004 14.342 6.386 1.00 98.50 206 THR A O 1
ATOM 1691 N N . SER A 1 207 ? 10.560 12.771 6.049 1.00 98.56 207 SER A N 1
ATOM 1692 C CA . SER A 1 207 ? 10.939 13.306 4.736 1.00 98.56 207 SER A CA 1
ATOM 1693 C C . SER A 1 207 ? 9.801 13.247 3.706 1.00 98.56 207 SER A C 1
ATOM 1695 O O . SER A 1 207 ? 9.689 14.159 2.891 1.00 98.56 207 SER A O 1
ATOM 1697 N N . LEU A 1 208 ? 8.915 12.241 3.748 1.00 98.44 208 LEU A N 1
ATOM 1698 C CA . LEU A 1 208 ? 7.695 12.248 2.920 1.00 98.44 208 LEU A CA 1
ATOM 1699 C C . LEU A 1 208 ? 6.731 13.371 3.337 1.00 98.44 208 LEU A C 1
ATOM 1701 O O . LEU A 1 208 ? 6.147 14.032 2.479 1.00 98.44 208 LEU A O 1
ATOM 1705 N N . SER A 1 209 ? 6.592 13.619 4.641 1.00 97.88 209 SER A N 1
ATOM 1706 C CA . SER A 1 209 ? 5.776 14.721 5.165 1.00 97.88 209 SER A CA 1
ATOM 1707 C C . SER A 1 209 ? 6.333 16.092 4.758 1.00 97.88 209 SER A C 1
ATOM 1709 O O . SER A 1 209 ? 5.587 16.942 4.278 1.00 97.88 209 SER A O 1
ATOM 1711 N N . GLU A 1 210 ? 7.647 16.297 4.870 1.00 97.06 210 GLU A N 1
ATOM 1712 C CA . GLU A 1 210 ? 8.343 17.514 4.428 1.00 97.06 210 GLU A CA 1
ATOM 1713 C C . GLU A 1 210 ? 8.157 17.756 2.924 1.00 97.06 210 GLU A C 1
ATOM 1715 O O . GLU A 1 210 ? 7.912 18.886 2.493 1.00 97.06 210 GLU A O 1
ATOM 1720 N N . PHE A 1 211 ? 8.224 16.691 2.119 1.00 97.50 211 PHE A N 1
ATOM 1721 C CA . PHE A 1 211 ? 7.957 16.764 0.687 1.00 97.50 211 PHE A CA 1
ATOM 1722 C C . PHE A 1 211 ? 6.509 17.189 0.397 1.00 97.50 211 PHE A C 1
ATOM 1724 O O . PHE A 1 211 ? 6.285 18.085 -0.418 1.00 97.50 211 PHE A O 1
ATOM 1731 N N . SER A 1 212 ? 5.532 16.615 1.105 1.00 95.88 212 SER A N 1
ATOM 1732 C CA . SER A 1 212 ? 4.117 17.006 1.015 1.00 95.88 212 SER A CA 1
ATOM 1733 C C . SER A 1 212 ? 3.905 18.492 1.348 1.00 95.88 212 SER A C 1
ATOM 1735 O O . SER A 1 212 ? 3.266 19.231 0.589 1.00 95.88 212 SER A O 1
ATOM 1737 N N . GLU A 1 213 ? 4.518 18.979 2.432 1.00 94.94 213 GLU A N 1
ATOM 1738 C CA . GLU A 1 213 ? 4.474 20.397 2.798 1.00 94.94 213 GLU A CA 1
ATOM 1739 C C . GLU A 1 213 ? 5.103 21.296 1.734 1.00 94.94 213 GLU A C 1
ATOM 1741 O O . GLU A 1 213 ? 4.566 22.363 1.432 1.00 94.94 213 GLU A O 1
ATOM 1746 N N . MET A 1 214 ? 6.239 20.891 1.161 1.00 94.69 214 MET A N 1
ATOM 1747 C CA . MET A 1 214 ? 6.903 21.646 0.101 1.00 94.69 214 MET A CA 1
ATOM 1748 C C . MET A 1 214 ? 6.006 21.768 -1.137 1.00 94.69 214 MET A C 1
ATOM 1750 O O . MET A 1 214 ? 5.852 22.874 -1.660 1.00 94.69 214 MET A O 1
ATOM 1754 N N . MET A 1 215 ? 5.396 20.668 -1.589 1.00 93.31 215 MET A N 1
ATOM 1755 C CA . MET A 1 215 ? 4.491 20.668 -2.748 1.00 93.31 215 MET A CA 1
ATOM 1756 C C . MET A 1 215 ? 3.254 21.541 -2.500 1.00 93.31 215 MET A C 1
ATOM 1758 O O . MET A 1 215 ? 2.809 22.244 -3.408 1.00 93.31 215 MET A O 1
ATOM 1762 N N . THR A 1 216 ? 2.756 21.564 -1.259 1.00 93.25 216 THR A N 1
ATOM 1763 C CA . THR A 1 216 ? 1.659 22.445 -0.828 1.00 93.25 216 THR A CA 1
ATOM 1764 C C . THR A 1 216 ? 2.073 23.917 -0.850 1.00 93.25 216 THR A C 1
ATOM 1766 O O . THR A 1 216 ? 1.389 24.749 -1.442 1.00 93.25 216 THR A O 1
ATOM 1769 N N . LYS A 1 217 ? 3.215 24.258 -0.231 1.00 92.25 217 LYS A N 1
ATOM 1770 C CA . LYS A 1 217 ? 3.730 25.638 -0.136 1.00 92.25 217 LYS A CA 1
ATOM 1771 C C . LYS A 1 217 ? 4.006 26.235 -1.515 1.00 92.25 217 LYS A C 1
ATOM 1773 O O . LYS A 1 217 ? 3.736 27.413 -1.730 1.00 92.25 217 LYS A O 1
ATOM 1778 N N . LYS A 1 218 ? 4.511 25.419 -2.446 1.00 91.50 218 LYS A N 1
ATOM 1779 C CA . LYS A 1 218 ? 4.738 25.803 -3.846 1.00 91.50 218 LYS A CA 1
ATOM 1780 C C . LYS A 1 218 ? 3.467 25.763 -4.710 1.00 91.50 218 LYS A C 1
ATOM 1782 O O . LYS A 1 218 ? 3.548 26.108 -5.879 1.00 91.50 218 LYS A O 1
ATOM 1787 N N . GLN A 1 219 ? 2.322 25.346 -4.157 1.00 91.56 219 GLN A N 1
ATOM 1788 C CA . GLN A 1 219 ? 1.041 25.195 -4.866 1.00 91.56 219 GLN A CA 1
ATOM 1789 C C . GLN A 1 219 ? 1.117 24.281 -6.101 1.00 91.56 219 GLN A C 1
ATOM 1791 O O . GLN A 1 219 ? 0.328 24.413 -7.031 1.00 91.56 219 GLN A O 1
ATOM 1796 N N . ILE A 1 220 ? 2.059 23.334 -6.103 1.00 91.19 220 ILE A N 1
ATOM 1797 C CA . ILE A 1 220 ? 2.254 22.393 -7.213 1.00 91.19 220 ILE A CA 1
ATOM 1798 C C . ILE A 1 220 ? 1.141 21.342 -7.206 1.00 91.19 220 ILE A C 1
ATOM 1800 O O . ILE A 1 220 ? 0.651 20.948 -8.259 1.00 91.19 220 ILE A O 1
ATOM 1804 N N . LEU A 1 221 ? 0.735 20.885 -6.015 1.00 92.56 221 LEU A N 1
ATOM 1805 C CA . LEU A 1 221 ? -0.288 19.855 -5.844 1.00 92.56 221 LEU A CA 1
ATOM 1806 C C . LEU A 1 221 ? -1.428 20.348 -4.956 1.00 92.56 221 LEU A C 1
ATOM 1808 O O . LEU A 1 221 ? -1.205 20.969 -3.917 1.00 92.56 221 LEU A O 1
ATOM 1812 N N . GLY A 1 222 ? -2.656 20.018 -5.359 1.00 92.25 222 GLY A N 1
ATOM 1813 C CA . GLY A 1 222 ? -3.852 20.246 -4.556 1.00 92.25 222 GLY A CA 1
ATOM 1814 C C . GLY A 1 222 ? -3.985 19.257 -3.386 1.00 92.25 222 GLY A C 1
ATOM 1815 O O . GLY A 1 222 ? -3.380 18.180 -3.408 1.00 92.25 222 GLY A O 1
ATOM 1816 N N . PRO A 1 223 ? -4.817 19.585 -2.382 1.00 92.81 223 PRO A N 1
ATOM 1817 C CA . PRO A 1 223 ? -4.976 18.787 -1.164 1.00 92.81 223 PRO A CA 1
ATOM 1818 C C . PRO A 1 223 ? -5.475 17.361 -1.433 1.00 92.81 223 PRO A C 1
ATOM 1820 O O . PRO A 1 223 ? -5.000 16.426 -0.793 1.00 92.81 223 PRO A O 1
ATOM 1823 N N . ASP A 1 224 ? -6.362 17.169 -2.413 1.00 94.44 224 ASP A N 1
ATOM 1824 C CA . ASP A 1 224 ? -6.883 15.839 -2.757 1.00 94.44 224 ASP A CA 1
ATOM 1825 C C . ASP A 1 224 ? -5.780 14.914 -3.287 1.00 94.44 224 ASP A C 1
ATOM 1827 O O . ASP A 1 224 ? -5.673 13.762 -2.874 1.00 94.44 224 ASP A O 1
ATOM 1831 N N . VAL A 1 225 ? -4.891 15.440 -4.138 1.00 95.50 225 VAL A N 1
ATOM 1832 C CA . VAL A 1 225 ? -3.752 14.680 -4.678 1.00 95.50 225 VAL A CA 1
ATOM 1833 C C . VAL A 1 225 ? -2.743 14.356 -3.578 1.00 95.50 225 VAL A C 1
ATOM 1835 O O . VAL A 1 225 ? -2.204 13.254 -3.534 1.00 95.50 225 VAL A O 1
ATOM 1838 N N . LEU A 1 226 ? -2.499 15.288 -2.656 1.00 95.94 226 LEU A N 1
ATOM 1839 C CA . LEU A 1 226 ? -1.623 15.040 -1.510 1.00 95.94 226 LEU A CA 1
ATOM 1840 C C . LEU A 1 226 ? -2.205 13.979 -0.574 1.00 95.94 226 LEU A C 1
ATOM 1842 O O . LEU A 1 226 ? -1.454 13.140 -0.081 1.00 95.94 226 LEU A O 1
ATOM 1846 N N . LYS A 1 227 ? -3.530 13.958 -0.384 1.00 95.56 227 LYS A N 1
ATOM 1847 C CA . LYS A 1 227 ? -4.217 12.893 0.354 1.00 95.56 227 LYS A CA 1
ATOM 1848 C C . LYS A 1 227 ? -4.059 11.542 -0.346 1.00 95.56 227 LYS A C 1
ATOM 1850 O O . LYS A 1 227 ? -3.766 10.564 0.322 1.00 95.56 227 LYS A O 1
ATOM 1855 N N . GLU A 1 228 ? -4.164 11.470 -1.673 1.00 96.31 228 GLU A N 1
ATOM 1856 C CA . GLU A 1 228 ? -3.908 10.227 -2.429 1.00 96.31 228 GLU A CA 1
ATOM 1857 C C . GLU A 1 228 ? -2.460 9.712 -2.302 1.00 96.31 228 GLU A C 1
ATOM 1859 O O . GLU A 1 228 ? -2.213 8.516 -2.466 1.00 96.31 228 GLU A O 1
ATOM 1864 N N . LEU A 1 229 ? -1.489 10.591 -2.032 1.00 97.62 229 LEU A N 1
ATOM 1865 C CA . LEU A 1 229 ? -0.071 10.232 -1.936 1.00 97.62 229 LEU A CA 1
ATOM 1866 C C . LEU A 1 229 ? 0.391 9.934 -0.503 1.00 97.62 229 LEU A C 1
ATOM 1868 O O . LEU A 1 229 ? 1.154 8.989 -0.296 1.00 97.62 229 LEU A O 1
ATOM 1872 N N . PHE A 1 230 ? -0.053 10.738 0.467 1.00 97.81 230 PHE A N 1
ATOM 1873 C CA . PHE A 1 230 ? 0.527 10.830 1.813 1.00 97.81 230 PHE A CA 1
ATOM 1874 C C . PHE A 1 230 ? -0.513 10.727 2.940 1.00 97.81 230 PHE A C 1
ATOM 1876 O O . PHE A 1 230 ? -0.255 11.188 4.054 1.00 97.81 230 PHE A O 1
ATOM 1883 N N . ASP A 1 231 ? -1.686 10.141 2.667 1.00 97.31 231 ASP A N 1
ATOM 1884 C CA . ASP A 1 231 ? -2.755 9.969 3.660 1.00 97.31 231 ASP A CA 1
ATOM 1885 C C . ASP A 1 231 ? -2.218 9.399 4.978 1.00 97.31 231 ASP A C 1
ATOM 1887 O O . ASP A 1 231 ? -1.470 8.419 4.984 1.00 97.31 231 ASP A O 1
ATOM 1891 N N . HIS A 1 232 ? -2.623 9.993 6.098 1.00 97.50 232 HIS A N 1
ATOM 1892 C CA . HIS A 1 232 ? -2.284 9.533 7.449 1.00 97.50 232 HIS A CA 1
ATOM 1893 C C . HIS A 1 232 ? -0.785 9.449 7.820 1.00 97.50 232 HIS A C 1
ATOM 1895 O O . HIS A 1 232 ? -0.484 9.087 8.959 1.00 97.50 232 HIS A O 1
ATOM 1901 N N . ILE A 1 233 ? 0.164 9.831 6.953 1.00 98.25 233 ILE A N 1
ATOM 1902 C CA . ILE A 1 233 ? 1.606 9.812 7.277 1.00 98.25 233 ILE A CA 1
ATOM 1903 C C . ILE A 1 233 ? 1.930 10.573 8.581 1.00 98.25 233 ILE A C 1
ATOM 1905 O O . ILE A 1 233 ? 2.618 9.996 9.427 1.00 98.25 233 ILE A O 1
ATOM 1909 N N . PRO A 1 234 ? 1.408 11.794 8.829 1.00 97.94 234 PRO A N 1
ATOM 1910 C CA . PRO A 1 234 ? 1.671 12.509 10.082 1.00 97.94 234 PRO A CA 1
ATOM 1911 C C . PRO A 1 234 ? 1.179 11.772 11.336 1.00 97.94 234 PRO A C 1
ATOM 1913 O O . PRO A 1 234 ? 1.858 11.781 12.360 1.00 97.94 234 PRO A O 1
ATOM 1916 N N . VAL A 1 235 ? 0.028 11.094 11.252 1.00 98.00 235 VAL A N 1
ATOM 1917 C CA . VAL A 1 235 ? -0.542 10.319 12.369 1.00 98.00 235 VAL A CA 1
ATOM 1918 C C . VAL A 1 235 ? 0.346 9.114 12.683 1.00 98.00 235 VAL A C 1
ATOM 1920 O O . VAL A 1 235 ? 0.637 8.840 13.845 1.00 98.00 235 VAL A O 1
ATOM 1923 N N . LEU A 1 236 ? 0.844 8.422 11.653 1.00 98.50 236 LEU A N 1
ATOM 1924 C CA . LEU A 1 236 ? 1.780 7.313 11.842 1.00 98.50 236 LEU A CA 1
ATOM 1925 C C . LEU A 1 236 ? 3.085 7.795 12.491 1.00 98.50 236 LEU A C 1
ATOM 1927 O O . LEU A 1 236 ? 3.544 7.170 13.445 1.00 98.50 236 LEU A O 1
ATOM 1931 N N . ILE A 1 237 ? 3.646 8.928 12.048 1.00 98.69 237 ILE A N 1
ATOM 1932 C CA . ILE A 1 237 ? 4.847 9.525 12.662 1.00 98.69 237 ILE A CA 1
ATOM 1933 C C . ILE A 1 237 ? 4.648 9.737 14.167 1.00 98.69 237 ILE A C 1
ATOM 1935 O O . ILE A 1 237 ? 5.523 9.372 14.948 1.00 98.69 237 ILE A O 1
ATOM 1939 N N . GLN A 1 238 ? 3.499 10.275 14.589 1.00 98.31 238 GLN A N 1
ATOM 1940 C CA . GLN A 1 238 ? 3.203 10.505 16.008 1.00 98.31 238 GLN A CA 1
ATOM 1941 C C . GLN A 1 238 ? 3.211 9.207 16.826 1.00 98.31 238 GLN A C 1
ATOM 1943 O O . GLN A 1 238 ? 3.819 9.162 17.898 1.00 98.31 238 GLN A O 1
ATOM 1948 N N . HIS A 1 239 ? 2.596 8.136 16.315 1.00 98.50 239 HIS A N 1
ATOM 1949 C CA . HIS A 1 239 ? 2.600 6.835 16.992 1.00 98.50 239 HIS A CA 1
ATOM 1950 C C . HIS A 1 239 ? 3.999 6.227 17.081 1.00 98.50 239 HIS A C 1
ATOM 1952 O O . HIS A 1 239 ? 4.401 5.787 18.158 1.00 98.50 239 HIS A O 1
ATOM 1958 N N . HIS A 1 240 ? 4.776 6.264 15.996 1.00 98.69 240 HIS A N 1
ATOM 1959 C CA . HIS A 1 240 ? 6.164 5.798 16.028 1.00 98.69 240 HIS A CA 1
ATOM 1960 C C . HIS A 1 240 ? 7.024 6.629 16.986 1.00 98.69 240 HIS A C 1
ATOM 1962 O O . HIS A 1 240 ? 7.830 6.074 17.726 1.00 98.69 240 HIS A O 1
ATOM 1968 N N . GLN A 1 241 ? 6.820 7.946 17.051 1.00 98.25 241 GLN A N 1
ATOM 1969 C CA . GLN A 1 241 ? 7.539 8.800 17.992 1.00 98.25 241 GLN A CA 1
ATOM 1970 C C . GLN A 1 241 ? 7.195 8.455 19.449 1.00 98.25 241 GLN A C 1
ATOM 1972 O O . GLN A 1 241 ? 8.094 8.360 20.285 1.00 98.25 241 GLN A O 1
ATOM 1977 N N . LYS A 1 242 ? 5.913 8.197 19.748 1.00 97.88 242 LYS A N 1
ATOM 1978 C CA . LYS A 1 242 ? 5.463 7.712 21.063 1.00 97.88 242 LYS A CA 1
ATOM 1979 C C . LYS A 1 242 ? 6.076 6.350 21.402 1.00 97.88 242 LYS A C 1
ATOM 1981 O O . LYS A 1 242 ? 6.494 6.134 22.540 1.00 97.88 242 LYS A O 1
ATOM 1986 N N . PHE A 1 243 ? 6.172 5.454 20.422 1.00 98.12 243 PHE A N 1
ATOM 1987 C CA . PHE A 1 243 ? 6.804 4.148 20.582 1.00 98.12 243 PHE A CA 1
ATOM 1988 C C . PHE A 1 243 ? 8.309 4.266 20.869 1.00 98.12 243 PHE A C 1
ATOM 1990 O O . PHE A 1 243 ? 8.785 3.673 21.837 1.00 98.12 243 PHE A O 1
ATOM 1997 N N . ILE A 1 244 ? 9.038 5.111 20.127 1.00 97.75 244 ILE A N 1
ATOM 1998 C CA . ILE A 1 244 ? 10.452 5.430 20.391 1.00 97.75 244 ILE A CA 1
ATOM 1999 C C . ILE A 1 244 ? 10.631 5.940 21.822 1.00 97.75 244 ILE A C 1
ATOM 2001 O O . ILE A 1 244 ? 11.487 5.434 22.548 1.00 97.75 244 ILE A O 1
ATOM 2005 N N . SER A 1 245 ? 9.814 6.909 22.248 1.00 96.88 245 SER A N 1
ATOM 2006 C CA . SER A 1 245 ? 9.879 7.440 23.612 1.00 96.88 245 SER A CA 1
ATOM 2007 C C . SER A 1 245 ? 9.653 6.351 24.659 1.00 96.88 245 SER A C 1
ATOM 2009 O O . SER A 1 245 ? 10.376 6.321 25.650 1.00 96.88 245 SER A O 1
ATOM 2011 N N . SER A 1 246 ? 8.727 5.417 24.417 1.00 96.06 246 SER A N 1
ATOM 2012 C CA . SER A 1 246 ? 8.504 4.290 25.326 1.00 96.06 246 SER A CA 1
ATOM 2013 C C . SER A 1 246 ? 9.704 3.341 25.389 1.00 96.06 246 SER A C 1
ATOM 2015 O O . SER A 1 246 ? 10.072 2.896 26.475 1.00 96.06 246 SER A O 1
ATOM 2017 N N . LEU A 1 247 ? 10.352 3.045 24.259 1.00 94.62 247 LEU A N 1
ATOM 2018 C CA . LEU A 1 247 ? 11.548 2.194 24.221 1.00 94.62 247 LEU A CA 1
ATOM 2019 C C . LEU A 1 247 ? 12.769 2.846 24.892 1.00 94.62 247 LEU A C 1
ATOM 2021 O O . LEU A 1 247 ? 13.641 2.139 25.387 1.00 94.62 247 LEU A O 1
ATOM 2025 N N . GLN A 1 248 ? 12.830 4.179 24.927 1.00 93.06 248 GLN A N 1
ATOM 2026 C CA . GLN A 1 248 ? 13.908 4.948 25.561 1.00 93.06 248 GLN A CA 1
ATOM 2027 C C . GLN A 1 248 ? 13.736 5.129 27.079 1.00 93.06 248 GLN A C 1
ATOM 2029 O O . GLN A 1 248 ? 14.640 5.651 27.737 1.00 93.06 248 GLN A O 1
ATOM 2034 N N . GLU A 1 249 ? 12.601 4.722 27.654 1.00 92.81 249 GLU A N 1
ATOM 2035 C CA . GLU A 1 249 ? 12.383 4.789 29.100 1.00 92.81 249 GLU A CA 1
ATOM 2036 C C . GLU A 1 249 ? 13.433 3.972 29.872 1.00 92.81 249 GLU A C 1
ATOM 2038 O O . GLU A 1 249 ? 13.898 2.914 29.438 1.00 92.81 249 GLU A O 1
ATOM 2043 N N . ALA A 1 250 ? 13.806 4.454 31.061 1.00 76.12 250 ALA A N 1
ATOM 2044 C CA . ALA A 1 250 ? 14.761 3.755 31.910 1.00 76.12 250 ALA A CA 1
ATOM 2045 C C . ALA A 1 250 ? 14.256 2.340 32.237 1.00 76.12 250 ALA A C 1
ATOM 2047 O O . ALA A 1 250 ? 13.119 2.177 32.676 1.00 76.12 250 ALA A O 1
ATOM 2048 N N . LYS A 1 251 ? 15.128 1.337 32.064 1.00 80.94 251 LYS A N 1
ATOM 2049 C CA . LYS A 1 251 ? 14.820 -0.091 32.262 1.00 80.94 251 LYS A CA 1
ATOM 2050 C C . LYS A 1 251 ? 13.748 -0.642 31.311 1.00 80.94 251 LYS A C 1
ATOM 2052 O O . LYS A 1 251 ? 13.062 -1.605 31.645 1.00 80.94 251 LYS A O 1
ATOM 2057 N N . ALA A 1 252 ? 13.599 -0.064 30.116 1.00 77.12 252 ALA A N 1
ATOM 2058 C CA . ALA A 1 252 ? 12.741 -0.635 29.075 1.00 77.12 252 ALA A CA 1
ATOM 2059 C C . ALA A 1 252 ? 13.126 -2.081 28.704 1.00 77.12 252 ALA A C 1
ATOM 2061 O O . ALA A 1 252 ? 12.263 -2.856 28.301 1.00 77.12 252 ALA A O 1
ATOM 2062 N N . ASP A 1 253 ? 14.389 -2.461 28.910 1.00 79.62 253 ASP A N 1
ATOM 2063 C CA . ASP A 1 253 ? 14.911 -3.818 28.742 1.00 79.62 253 ASP A CA 1
ATOM 2064 C C . ASP A 1 253 ? 14.348 -4.852 29.724 1.00 79.62 253 ASP A C 1
ATOM 2066 O O . ASP A 1 253 ? 14.468 -6.049 29.472 1.00 79.62 253 ASP A O 1
ATOM 2070 N N . GLU A 1 254 ? 13.687 -4.417 30.800 1.00 84.81 254 GLU A N 1
ATOM 2071 C CA . GLU A 1 254 ? 13.019 -5.304 31.760 1.00 84.81 254 GLU A CA 1
ATOM 2072 C C . GLU A 1 254 ? 11.558 -5.625 31.370 1.00 84.81 254 GLU A C 1
ATOM 2074 O O . GLU A 1 254 ? 10.955 -6.492 32.000 1.00 84.81 254 GLU A O 1
ATOM 2079 N N . LYS A 1 255 ? 10.977 -4.922 30.380 1.00 89.19 255 LYS A N 1
ATOM 2080 C CA . LYS A 1 255 ? 9.545 -4.979 30.001 1.00 89.19 255 LYS A CA 1
ATOM 2081 C C . LYS A 1 255 ? 9.340 -4.835 28.486 1.00 89.19 255 LYS A C 1
ATOM 2083 O O . LYS A 1 255 ? 8.588 -3.972 28.018 1.00 89.19 255 LYS A O 1
ATOM 2088 N N . VAL A 1 256 ? 10.055 -5.630 27.701 1.00 93.88 256 VAL A N 1
ATOM 2089 C CA . VAL A 1 256 ? 10.052 -5.518 26.236 1.00 93.88 256 VAL A CA 1
ATOM 2090 C C . VAL A 1 256 ? 8.705 -5.957 25.671 1.00 93.88 256 VAL A C 1
ATOM 2092 O O . VAL A 1 256 ? 8.117 -5.232 24.872 1.00 93.88 256 VAL A O 1
ATOM 2095 N N . GLY A 1 257 ? 8.177 -7.094 26.127 1.00 93.88 257 GLY A N 1
ATOM 2096 C CA . GLY A 1 257 ? 6.888 -7.645 25.710 1.00 93.88 257 GLY A CA 1
ATOM 2097 C C . GLY A 1 257 ? 5.737 -6.655 25.897 1.00 93.88 257 GLY A C 1
ATOM 2098 O O . GLY A 1 257 ? 5.023 -6.356 24.939 1.00 93.88 257 GLY A O 1
ATOM 2099 N N . GLU A 1 258 ? 5.604 -6.075 27.093 1.00 94.56 258 GLU A N 1
ATOM 2100 C CA . GLU A 1 258 ? 4.600 -5.049 27.417 1.00 94.56 258 GLU A CA 1
ATOM 2101 C C . GLU A 1 258 ? 4.680 -3.826 26.480 1.00 94.56 258 GLU A C 1
ATOM 2103 O O . GLU A 1 258 ? 3.658 -3.364 25.952 1.00 94.56 258 GLU A O 1
ATOM 2108 N N . LYS A 1 259 ? 5.897 -3.311 26.245 1.00 95.94 259 LYS A N 1
ATOM 2109 C CA . LYS A 1 259 ? 6.137 -2.135 25.392 1.00 95.94 259 LYS A CA 1
ATOM 2110 C C . LYS A 1 259 ? 5.856 -2.416 23.923 1.00 95.94 259 LYS A C 1
ATOM 2112 O O . LYS A 1 259 ? 5.280 -1.566 23.251 1.00 95.94 259 LYS A O 1
ATOM 2117 N N . LEU A 1 260 ? 6.225 -3.594 23.423 1.00 96.81 260 LEU A N 1
ATOM 2118 C CA . LEU A 1 260 ? 5.922 -3.991 22.049 1.00 96.81 260 LEU A CA 1
ATOM 2119 C C . LEU A 1 260 ? 4.421 -4.231 21.849 1.00 96.81 260 LEU A C 1
ATOM 2121 O O . LEU A 1 260 ? 3.883 -3.814 20.831 1.00 96.81 260 LEU A O 1
ATOM 2125 N N . ASN A 1 261 ? 3.734 -4.848 22.815 1.00 94.88 261 ASN A N 1
ATOM 2126 C CA . ASN A 1 261 ? 2.293 -5.097 22.730 1.00 94.88 261 ASN A CA 1
ATOM 2127 C C . ASN A 1 261 ? 1.520 -3.772 22.657 1.00 94.88 261 ASN A C 1
ATOM 2129 O O . ASN A 1 261 ? 0.910 -3.459 21.639 1.00 94.88 261 ASN A O 1
ATOM 2133 N N . SER A 1 262 ? 1.618 -2.948 23.703 1.00 94.25 262 SER A N 1
ATOM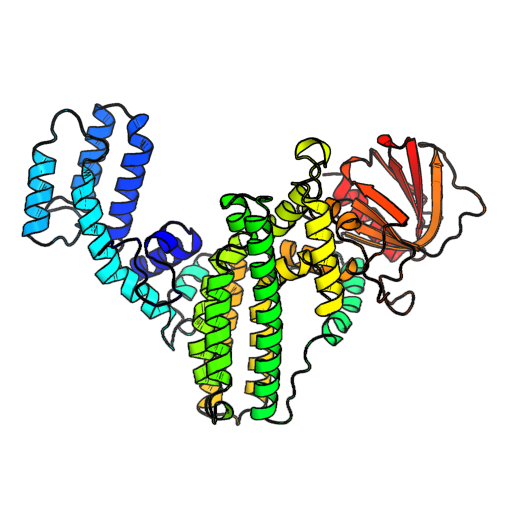 2134 C CA . SER A 1 262 ? 0.898 -1.667 23.775 1.00 94.25 262 SER A CA 1
ATOM 2135 C C . SER A 1 262 ? 1.386 -0.634 22.754 1.00 94.25 262 SER A C 1
ATOM 2137 O O . SER A 1 262 ? 0.605 0.170 22.247 1.00 94.25 262 SER A O 1
ATOM 2139 N N . GLY A 1 263 ? 2.678 -0.659 22.425 1.00 96.31 263 GLY A N 1
ATOM 2140 C CA . GLY A 1 263 ? 3.302 0.281 21.502 1.00 96.31 263 GLY A CA 1
ATOM 2141 C C . GLY A 1 263 ? 2.982 0.032 20.033 1.00 96.31 263 GLY A C 1
ATOM 2142 O O . GLY A 1 263 ? 3.193 0.941 19.242 1.00 96.31 263 GLY A O 1
ATOM 2143 N N . LEU A 1 264 ? 2.466 -1.145 19.655 1.00 97.81 264 LEU A N 1
ATOM 2144 C CA . LEU A 1 264 ? 2.248 -1.532 18.252 1.00 97.81 264 LEU A CA 1
ATOM 2145 C C . LEU A 1 264 ? 0.776 -1.787 17.884 1.00 97.81 264 LEU A C 1
ATOM 2147 O O . LEU A 1 264 ? 0.486 -2.165 16.749 1.00 97.81 264 LEU A O 1
ATOM 2151 N N . HIS A 1 265 ? -0.190 -1.530 18.774 1.00 97.31 265 HIS A N 1
ATOM 2152 C CA . HIS A 1 265 ? -1.622 -1.660 18.436 1.00 97.31 265 HIS A CA 1
ATOM 2153 C C . HIS A 1 265 ? -2.049 -0.774 17.259 1.00 97.31 265 HIS A C 1
ATOM 2155 O O . HIS A 1 265 ? -2.924 -1.150 16.477 1.00 97.31 265 HIS A O 1
ATOM 2161 N N . PHE A 1 266 ? -1.389 0.373 17.084 1.00 98.06 266 PHE A N 1
ATOM 2162 C CA . PHE A 1 266 ? -1.668 1.316 16.001 1.00 98.06 266 PHE A CA 1
ATOM 2163 C C . PHE A 1 266 ? -1.325 0.775 14.602 1.00 98.06 266 PHE A C 1
ATOM 2165 O O . PHE A 1 266 ? -1.700 1.400 13.612 1.00 98.06 266 PHE A O 1
ATOM 2172 N N . LEU A 1 267 ? -0.653 -0.380 14.472 1.00 98.31 267 LEU A N 1
ATOM 2173 C CA . LEU A 1 267 ? -0.295 -0.955 13.169 1.00 98.31 267 LEU A CA 1
ATOM 2174 C C . LEU A 1 267 ? -1.514 -1.204 12.268 1.00 98.31 267 LEU A C 1
ATOM 2176 O O . LEU A 1 267 ? -1.393 -1.123 11.049 1.00 98.31 267 LEU A O 1
ATOM 2180 N N . VAL A 1 268 ? -2.710 -1.421 12.827 1.00 97.81 268 VAL A N 1
ATOM 2181 C CA . VAL A 1 268 ? -3.952 -1.506 12.034 1.00 97.81 268 VAL A CA 1
ATOM 2182 C C . VAL A 1 268 ? -4.262 -0.207 11.273 1.00 97.81 268 VAL A C 1
ATOM 2184 O O . VAL A 1 268 ? -4.830 -0.245 10.181 1.00 97.81 268 VAL A O 1
ATOM 2187 N N . LEU A 1 269 ? -3.825 0.943 11.798 1.00 98.06 269 LEU A N 1
ATOM 2188 C CA . LEU A 1 269 ? -4.029 2.266 11.203 1.00 98.06 269 LEU A CA 1
ATOM 2189 C C . LEU A 1 269 ? -3.159 2.503 9.966 1.00 98.06 269 LEU A C 1
ATOM 2191 O O . LEU A 1 269 ? -3.455 3.410 9.186 1.00 98.06 269 LEU A O 1
ATOM 2195 N N . TYR A 1 270 ? -2.164 1.642 9.702 1.00 98.44 270 TYR A N 1
ATOM 2196 C CA . TYR A 1 270 ? -1.452 1.635 8.419 1.00 98.44 270 TYR A CA 1
ATOM 2197 C C . TYR A 1 270 ? -2.415 1.513 7.241 1.00 98.44 270 TYR A C 1
ATOM 2199 O O . TYR A 1 270 ? -2.099 1.993 6.156 1.00 98.44 270 TYR A O 1
ATOM 2207 N N . ARG A 1 271 ? -3.609 0.936 7.446 1.00 98.06 271 ARG A N 1
ATOM 2208 C CA . ARG A 1 271 ? -4.677 0.876 6.448 1.00 98.06 271 ARG A CA 1
ATOM 2209 C C . ARG A 1 271 ? -4.908 2.212 5.734 1.00 98.06 271 ARG A C 1
ATOM 2211 O O . ARG A 1 271 ? -5.039 2.210 4.510 1.00 98.06 271 ARG A O 1
ATOM 2218 N N . TYR A 1 272 ? -4.966 3.324 6.469 1.00 98.12 272 TYR A N 1
ATOM 2219 C CA . TYR A 1 272 ? -5.301 4.631 5.895 1.00 98.12 272 TYR A CA 1
ATOM 2220 C C . TYR A 1 272 ? -4.262 5.108 4.877 1.00 98.12 272 TYR A C 1
ATOM 2222 O O . TYR A 1 272 ? -4.639 5.708 3.873 1.00 98.12 272 TYR A O 1
ATOM 2230 N N . TYR A 1 273 ? -2.992 4.749 5.074 1.00 98.56 273 TYR A N 1
ATOM 2231 C CA . TYR A 1 273 ? -1.924 4.977 4.104 1.00 98.56 273 TYR A CA 1
ATOM 2232 C C . TYR A 1 273 ? -1.871 3.873 3.032 1.00 98.56 273 TYR A C 1
ATOM 2234 O O . TYR A 1 273 ? -1.920 4.137 1.830 1.00 98.56 273 TYR A O 1
ATOM 2242 N N . LEU A 1 274 ? -1.819 2.605 3.452 1.00 98.38 274 LEU A N 1
ATOM 2243 C CA . LEU A 1 274 ? -1.581 1.453 2.576 1.00 98.38 274 LEU A CA 1
ATOM 2244 C C . LEU A 1 274 ? -2.702 1.204 1.564 1.00 98.38 274 LEU A C 1
ATOM 2246 O O . LEU A 1 274 ? -2.439 0.616 0.519 1.00 98.38 274 LEU A O 1
ATOM 2250 N N . ARG A 1 275 ? -3.926 1.694 1.799 1.00 97.00 275 ARG A N 1
ATOM 2251 C CA . ARG A 1 275 ? -5.006 1.653 0.794 1.00 97.00 275 ARG A CA 1
ATOM 2252 C C . ARG A 1 275 ? -4.659 2.386 -0.507 1.00 97.00 275 ARG A C 1
ATOM 2254 O O . ARG A 1 275 ? -5.254 2.090 -1.545 1.00 97.00 275 ARG A O 1
ATOM 2261 N N . HIS A 1 276 ? -3.697 3.309 -0.455 1.00 97.38 276 HIS A N 1
ATOM 2262 C CA . HIS A 1 276 ? -3.192 4.041 -1.613 1.00 97.38 276 HIS A CA 1
ATOM 2263 C C . HIS A 1 276 ? -1.952 3.391 -2.236 1.00 97.38 276 HIS A C 1
ATOM 2265 O O . HIS A 1 276 ? -1.576 3.746 -3.349 1.00 97.38 276 HIS A O 1
ATOM 2271 N N . VAL A 1 277 ? -1.331 2.396 -1.598 1.00 97.56 277 VAL A N 1
ATOM 2272 C CA . VAL A 1 277 ? -0.154 1.692 -2.131 1.00 97.56 277 VAL A CA 1
ATOM 2273 C C . VAL A 1 277 ? -0.602 0.536 -3.045 1.00 97.56 277 VAL A C 1
ATOM 2275 O O . VAL A 1 277 ? -1.465 -0.249 -2.656 1.00 97.56 277 VAL A O 1
ATOM 2278 N N . PRO A 1 278 ? -0.055 0.370 -4.270 1.00 97.06 278 PRO A N 1
ATOM 2279 C CA . PRO A 1 278 ? 0.997 1.155 -4.923 1.00 97.06 278 PRO A CA 1
ATOM 2280 C C . PRO A 1 278 ? 0.456 2.209 -5.914 1.00 97.06 278 PRO A C 1
ATOM 2282 O O . PRO A 1 278 ? 1.167 2.611 -6.833 1.00 97.06 278 PRO A O 1
ATOM 2285 N N . LYS A 1 279 ? -0.816 2.622 -5.808 1.00 97.50 279 LYS A N 1
ATOM 2286 C CA . LYS A 1 279 ? -1.377 3.674 -6.679 1.00 97.50 279 LYS A CA 1
ATOM 2287 C C . LYS A 1 279 ? -0.671 5.017 -6.473 1.00 97.50 279 LYS A C 1
ATOM 2289 O O . LYS A 1 279 ? -0.512 5.750 -7.440 1.00 97.50 279 LYS A O 1
ATOM 2294 N N . ASN A 1 280 ? -0.206 5.300 -5.259 1.00 96.69 280 ASN A N 1
ATOM 2295 C CA . ASN A 1 280 ? 0.578 6.486 -4.927 1.00 96.69 280 ASN A CA 1
ATOM 2296 C C . ASN A 1 280 ? 1.875 6.594 -5.753 1.00 96.69 280 ASN A C 1
ATOM 2298 O O . ASN A 1 280 ? 2.192 7.669 -6.251 1.00 96.69 280 ASN A O 1
ATOM 2302 N N . ILE A 1 281 ? 2.578 5.479 -5.982 1.00 98.50 281 ILE A N 1
ATOM 2303 C CA . ILE A 1 281 ? 3.759 5.424 -6.857 1.00 98.50 281 ILE A CA 1
ATOM 2304 C C . ILE A 1 281 ? 3.381 5.815 -8.285 1.00 98.50 281 ILE A C 1
ATOM 2306 O O . ILE A 1 281 ? 3.986 6.722 -8.850 1.00 98.50 281 ILE A O 1
ATOM 2310 N N . ALA A 1 282 ? 2.346 5.178 -8.840 1.00 98.25 282 ALA A N 1
ATOM 2311 C CA . ALA A 1 282 ? 1.883 5.476 -10.192 1.00 98.25 282 ALA A CA 1
ATOM 2312 C C . ALA A 1 282 ? 1.454 6.940 -10.339 1.00 98.25 282 ALA A C 1
ATOM 2314 O O . ALA A 1 282 ? 1.832 7.596 -11.304 1.00 98.25 282 ALA A O 1
ATOM 2315 N N . LYS A 1 283 ? 0.735 7.472 -9.345 1.00 98.44 283 LYS A N 1
ATOM 2316 C CA . LYS A 1 283 ? 0.285 8.863 -9.318 1.00 98.44 283 LYS A CA 1
ATOM 2317 C C . LYS A 1 283 ? 1.456 9.845 -9.297 1.00 98.44 283 LYS A C 1
ATOM 2319 O O . LYS A 1 283 ? 1.430 10.809 -10.057 1.00 98.44 283 LYS A O 1
ATOM 2324 N N . LEU A 1 284 ? 2.484 9.600 -8.480 1.00 98.44 284 LEU A N 1
ATOM 2325 C CA . LEU A 1 284 ? 3.682 10.444 -8.446 1.00 98.44 284 LEU A CA 1
ATOM 2326 C C . LEU A 1 284 ? 4.461 10.384 -9.769 1.00 98.44 284 LEU A C 1
ATOM 2328 O O . LEU A 1 284 ? 4.951 11.413 -10.229 1.00 98.44 284 LEU A O 1
ATOM 2332 N N . CYS A 1 285 ? 4.536 9.213 -10.406 1.00 98.50 285 CYS A N 1
ATOM 2333 C CA . CYS A 1 285 ? 5.115 9.081 -11.742 1.00 98.50 285 CYS A CA 1
ATOM 2334 C C . CYS A 1 285 ? 4.326 9.876 -12.791 1.00 98.50 285 CYS A C 1
ATOM 2336 O O . CYS A 1 285 ? 4.946 10.642 -13.519 1.00 98.50 285 CYS A O 1
ATOM 2338 N N . SER A 1 286 ? 2.990 9.784 -12.822 1.00 98.12 286 SER A N 1
ATOM 2339 C CA . SER A 1 286 ? 2.173 10.590 -13.743 1.00 98.12 286 SER A CA 1
ATOM 2340 C C . SER A 1 286 ? 2.367 12.091 -13.518 1.00 98.12 286 SER A C 1
ATOM 2342 O O . SER A 1 286 ? 2.472 12.836 -14.481 1.00 98.12 286 SER A O 1
ATOM 2344 N N . ILE A 1 287 ? 2.473 12.536 -12.259 1.00 97.38 287 ILE A N 1
ATOM 2345 C CA . ILE A 1 287 ? 2.776 13.938 -11.928 1.00 97.38 287 ILE A CA 1
ATOM 2346 C C . ILE A 1 287 ? 4.142 14.343 -12.495 1.00 97.38 287 ILE A C 1
ATOM 2348 O O . ILE A 1 287 ? 4.263 15.402 -13.098 1.00 97.38 287 ILE A O 1
ATOM 2352 N N . GLY A 1 288 ? 5.172 13.512 -12.320 1.00 96.94 288 GLY A N 1
ATOM 2353 C CA . GLY A 1 288 ? 6.507 13.780 -12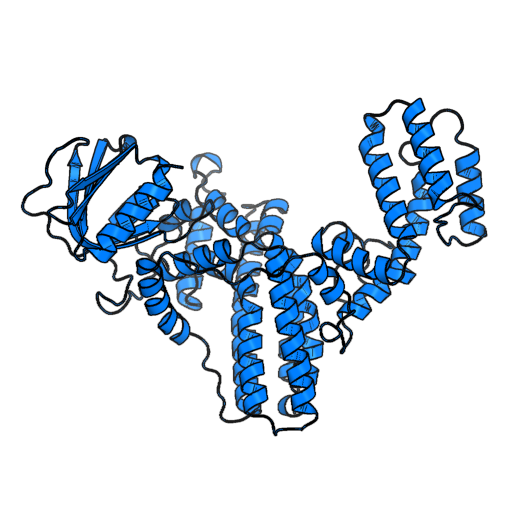.861 1.00 96.94 288 GLY A CA 1
ATOM 2354 C C . GLY A 1 288 ? 6.577 13.770 -14.392 1.00 96.94 288 GLY A C 1
ATOM 2355 O O . GLY A 1 288 ? 7.474 14.386 -14.960 1.00 96.94 288 GLY A O 1
ATOM 2356 N N . MET A 1 289 ? 5.636 13.095 -15.054 1.00 97.25 289 MET A N 1
ATOM 2357 C CA . MET A 1 289 ? 5.556 12.985 -16.512 1.00 97.25 289 MET A CA 1
ATOM 2358 C C . MET A 1 289 ? 4.746 14.103 -17.184 1.00 97.25 289 MET A C 1
ATOM 2360 O O . MET A 1 289 ? 4.763 14.174 -18.411 1.00 97.25 289 MET A O 1
ATOM 2364 N N . THR A 1 290 ? 4.054 14.964 -16.427 1.00 95.62 290 THR A N 1
ATOM 2365 C CA . THR A 1 290 ? 3.348 16.133 -16.978 1.00 95.62 290 THR A CA 1
ATOM 2366 C C . THR A 1 290 ? 4.312 17.025 -17.758 1.00 95.62 290 THR A C 1
ATOM 2368 O O . THR A 1 290 ? 5.428 17.260 -17.301 1.00 95.62 290 THR A O 1
ATOM 2371 N N . ASP A 1 291 ? 3.899 17.543 -18.914 1.00 94.75 291 ASP A N 1
ATOM 2372 C CA . ASP A 1 291 ? 4.745 18.424 -19.724 1.00 94.75 291 ASP A CA 1
ATOM 2373 C C . ASP A 1 291 ? 4.865 19.820 -19.075 1.00 94.75 291 ASP A C 1
ATOM 2375 O O . ASP A 1 291 ? 3.879 20.392 -18.602 1.00 94.75 291 ASP A O 1
ATOM 2379 N N . GLU A 1 292 ? 6.072 20.396 -19.070 1.00 95.19 292 GLU A N 1
ATOM 2380 C CA . GLU A 1 292 ? 6.332 21.764 -18.595 1.00 95.19 292 GLU A CA 1
ATOM 2381 C C . GLU A 1 292 ? 5.441 22.790 -19.312 1.00 95.19 292 GLU A C 1
ATOM 2383 O O . GLU A 1 292 ? 5.025 23.778 -18.707 1.00 95.19 292 GLU A O 1
ATOM 2388 N N . ILE A 1 293 ? 5.113 22.554 -20.585 1.00 94.81 293 ILE A N 1
ATOM 2389 C CA . ILE A 1 293 ? 4.290 23.462 -21.391 1.00 94.81 293 ILE A CA 1
ATOM 2390 C C . ILE A 1 293 ? 2.838 23.528 -20.892 1.00 94.81 293 ILE A C 1
ATOM 2392 O O . ILE A 1 293 ? 2.205 24.577 -21.013 1.00 94.81 293 ILE A O 1
ATOM 2396 N N . GLU A 1 294 ? 2.309 22.450 -20.307 1.00 93.50 294 GLU A N 1
ATOM 2397 C CA . GLU A 1 294 ? 0.915 22.390 -19.843 1.00 93.50 294 GLU A CA 1
ATOM 2398 C C . GLU A 1 294 ? 0.691 23.167 -18.541 1.00 93.50 294 GLU A C 1
ATOM 2400 O O . GLU A 1 294 ? -0.371 23.757 -18.342 1.00 93.50 294 GLU A O 1
ATOM 2405 N N . VAL A 1 295 ? 1.690 23.177 -17.655 1.00 90.62 295 VAL A N 1
ATOM 2406 C CA . VAL A 1 295 ? 1.589 23.766 -16.305 1.00 90.62 295 VAL A CA 1
ATOM 2407 C C . VAL A 1 295 ? 2.415 25.041 -16.131 1.00 90.62 295 VAL A C 1
ATOM 2409 O O . VAL A 1 295 ? 2.220 25.784 -15.170 1.00 90.62 295 VAL A O 1
ATOM 2412 N N . GLY A 1 296 ? 3.319 25.321 -17.068 1.00 92.12 296 GLY A N 1
ATOM 2413 C CA . GLY A 1 296 ? 4.297 26.393 -16.975 1.00 92.12 296 GLY A CA 1
ATOM 2414 C C . GLY A 1 296 ? 5.472 26.047 -16.056 1.00 92.12 296 GLY A C 1
ATOM 2415 O O . GLY A 1 296 ? 5.370 25.260 -15.115 1.00 92.12 296 GLY A O 1
ATOM 2416 N N . ARG A 1 297 ? 6.612 26.701 -16.301 1.00 90.31 297 ARG A N 1
ATOM 2417 C CA . ARG A 1 297 ? 7.883 26.452 -15.599 1.00 90.31 297 ARG A CA 1
ATOM 2418 C C . ARG A 1 297 ? 7.806 26.582 -14.074 1.00 90.31 297 ARG A C 1
ATOM 2420 O O . ARG A 1 297 ? 8.540 25.896 -13.370 1.00 90.31 297 ARG A O 1
ATOM 2427 N N . GLU A 1 298 ? 6.957 27.471 -13.561 1.00 89.19 298 GLU A N 1
ATOM 2428 C CA . GLU A 1 298 ? 6.835 27.725 -12.117 1.00 89.19 298 GLU A CA 1
ATOM 2429 C C . GLU A 1 298 ? 6.151 26.579 -11.363 1.00 89.19 298 GLU A C 1
ATOM 2431 O O . GLU A 1 298 ? 6.522 26.293 -10.226 1.00 89.19 298 GLU A O 1
ATOM 2436 N N . LEU A 1 299 ? 5.194 25.903 -12.004 1.00 93.06 299 LEU A N 1
ATOM 2437 C CA . LEU A 1 299 ? 4.436 24.793 -11.419 1.00 93.06 299 LEU A CA 1
ATOM 2438 C C . LEU A 1 299 ? 4.921 23.427 -11.913 1.00 93.06 299 LEU A C 1
ATOM 2440 O O . LEU A 1 299 ? 4.311 22.408 -11.596 1.00 93.06 299 LEU A O 1
ATOM 2444 N N . TYR A 1 300 ? 6.018 23.390 -12.674 1.00 94.94 300 TYR A N 1
ATOM 2445 C CA . TYR A 1 300 ? 6.558 22.164 -13.239 1.00 94.94 300 TYR A CA 1
ATOM 2446 C C . TYR A 1 300 ? 7.082 21.230 -12.126 1.00 94.94 300 TYR A C 1
ATOM 2448 O O . TYR A 1 300 ? 8.042 21.581 -11.433 1.00 94.94 300 TYR A O 1
ATOM 2456 N N . PRO A 1 301 ? 6.476 20.042 -11.914 1.00 95.00 301 PRO A N 1
ATOM 2457 C CA . PRO A 1 301 ? 6.777 19.213 -10.747 1.00 95.00 301 PRO A CA 1
ATOM 2458 C C . PRO A 1 301 ? 8.074 18.407 -10.878 1.00 95.00 301 PRO A C 1
ATOM 2460 O O . PRO A 1 301 ? 8.698 18.107 -9.857 1.00 95.00 301 PRO A O 1
ATOM 2463 N N . LEU A 1 302 ? 8.497 18.047 -12.097 1.00 97.50 302 LEU A N 1
ATOM 2464 C CA . LEU A 1 302 ? 9.618 17.123 -12.307 1.00 97.50 302 LEU A CA 1
ATOM 2465 C C . LEU A 1 302 ? 10.927 17.588 -11.643 1.00 97.50 302 LEU A C 1
ATOM 2467 O O . LEU A 1 302 ? 11.517 16.782 -10.925 1.00 97.50 302 LEU A O 1
ATOM 2471 N N . PRO A 1 303 ? 11.379 18.853 -11.776 1.00 96.94 303 PRO A N 1
ATOM 2472 C CA . PRO A 1 303 ? 12.619 19.299 -11.143 1.00 96.94 303 PRO A CA 1
ATOM 2473 C C . PRO A 1 303 ? 12.566 19.205 -9.616 1.00 96.94 303 PRO A C 1
ATOM 2475 O O . PRO A 1 303 ? 13.570 18.893 -8.983 1.00 96.94 303 PRO A O 1
ATOM 2478 N N . VAL A 1 304 ? 11.388 19.436 -9.027 1.00 96.88 304 VAL A N 1
ATOM 2479 C CA . VAL A 1 304 ? 11.173 19.374 -7.576 1.00 96.88 304 VAL A CA 1
ATOM 2480 C C . VAL A 1 304 ? 11.208 17.928 -7.078 1.00 96.88 304 VAL A C 1
ATOM 2482 O O . VAL A 1 304 ? 11.805 17.650 -6.037 1.00 96.88 304 VAL A O 1
ATOM 2485 N N . ILE A 1 305 ? 10.604 17.000 -7.826 1.00 98.25 305 ILE A N 1
ATOM 2486 C CA . ILE A 1 305 ? 10.661 15.566 -7.520 1.00 98.25 305 ILE A CA 1
ATOM 2487 C C . ILE A 1 305 ? 12.092 15.045 -7.676 1.00 98.25 305 ILE A C 1
ATOM 2489 O O . ILE A 1 305 ? 12.577 14.342 -6.796 1.00 98.25 305 ILE A O 1
ATOM 2493 N N . GLU A 1 306 ? 12.780 15.404 -8.760 1.00 98.19 306 GLU A N 1
ATOM 2494 C CA . GLU A 1 306 ? 14.140 14.941 -9.057 1.00 98.19 306 GLU A CA 1
ATOM 2495 C C . GLU A 1 306 ? 15.159 15.455 -8.025 1.00 98.19 306 GLU A C 1
ATOM 2497 O O . GLU A 1 306 ? 16.026 14.701 -7.582 1.00 98.19 306 GLU A O 1
ATOM 2502 N N . GLU A 1 307 ? 15.041 16.716 -7.589 1.00 97.94 307 GLU A N 1
ATOM 2503 C CA . GLU A 1 307 ? 15.878 17.280 -6.522 1.00 97.94 307 GLU A CA 1
ATOM 2504 C C . GLU A 1 307 ? 15.706 16.501 -5.213 1.00 97.94 307 GLU A C 1
ATOM 2506 O O . GLU A 1 307 ? 16.693 16.076 -4.601 1.00 97.94 307 GLU A O 1
ATOM 2511 N N . PHE A 1 308 ? 14.454 16.256 -4.816 1.00 98.38 308 PHE A N 1
ATOM 2512 C CA . PHE A 1 308 ? 14.154 15.502 -3.607 1.00 98.38 308 PHE A CA 1
ATOM 2513 C C . PHE A 1 308 ? 14.599 14.037 -3.718 1.00 98.38 308 PHE A C 1
ATOM 2515 O O . PHE A 1 308 ? 15.248 13.529 -2.805 1.00 98.38 308 PHE A O 1
ATOM 2522 N N . ASP A 1 309 ? 14.312 13.359 -4.834 1.00 98.62 309 ASP A N 1
ATOM 2523 C CA . ASP A 1 309 ? 14.725 11.972 -5.076 1.00 98.62 309 ASP A CA 1
ATOM 2524 C C . ASP A 1 309 ? 16.246 11.827 -4.974 1.00 98.62 309 ASP A C 1
ATOM 2526 O O . ASP A 1 309 ? 16.751 10.998 -4.212 1.00 98.62 309 ASP A O 1
ATOM 2530 N N . LYS A 1 310 ? 16.992 12.706 -5.650 1.00 98.12 310 LYS A N 1
ATOM 2531 C CA . LYS A 1 310 ? 18.454 12.735 -5.576 1.00 98.12 310 LYS A CA 1
ATOM 2532 C C . LYS A 1 310 ? 18.940 12.939 -4.141 1.00 98.12 310 LYS A C 1
ATOM 2534 O O . LYS A 1 310 ? 19.851 12.232 -3.706 1.00 98.12 310 LYS A O 1
ATOM 2539 N N . GLN A 1 311 ? 18.341 13.869 -3.394 1.00 98.12 311 GLN A N 1
ATOM 2540 C CA . GLN A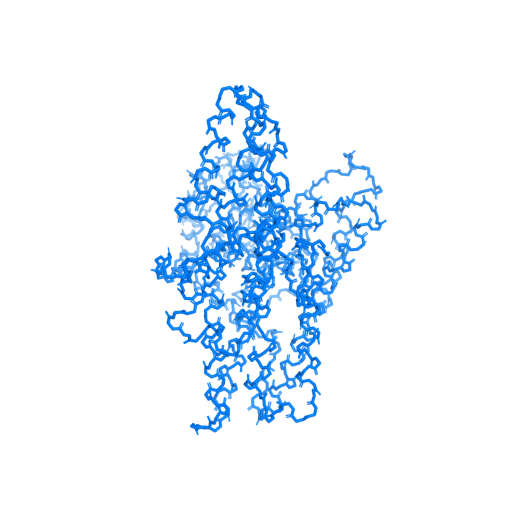 1 311 ? 18.684 14.106 -1.991 1.00 98.12 311 GLN A CA 1
ATOM 2541 C C . GLN A 1 311 ? 18.477 12.845 -1.141 1.00 98.12 311 GLN A C 1
ATOM 2543 O O . GLN A 1 311 ? 19.391 12.439 -0.419 1.00 98.12 311 GLN A O 1
ATOM 2548 N N . GLN A 1 312 ? 17.325 12.179 -1.250 1.00 98.00 312 GLN A N 1
ATOM 2549 C CA . GLN A 1 312 ? 17.035 10.988 -0.444 1.00 98.00 312 GLN A CA 1
ATOM 2550 C C . GLN A 1 312 ? 17.915 9.791 -0.826 1.00 98.00 312 GLN A C 1
ATOM 2552 O O . GLN A 1 312 ? 18.372 9.059 0.058 1.00 98.00 312 GLN A O 1
ATOM 2557 N N . LYS A 1 313 ? 18.266 9.635 -2.106 1.00 96.88 313 LYS A N 1
ATOM 2558 C CA . LYS A 1 313 ? 19.203 8.592 -2.554 1.00 96.88 313 LYS A CA 1
ATOM 2559 C C . LYS A 1 313 ? 20.612 8.803 -2.007 1.00 96.88 313 LYS A C 1
ATOM 2561 O O . LYS A 1 313 ? 21.277 7.823 -1.685 1.00 96.88 313 LYS A O 1
ATOM 2566 N N . MET A 1 314 ? 21.054 10.052 -1.838 1.00 95.25 314 MET A N 1
ATOM 2567 C CA . MET A 1 314 ? 22.338 10.360 -1.194 1.00 95.25 314 MET A CA 1
ATOM 2568 C C . MET A 1 314 ? 22.292 10.165 0.325 1.00 95.25 314 MET A C 1
ATOM 2570 O O . MET A 1 314 ? 23.211 9.586 0.896 1.00 95.25 314 MET A O 1
ATOM 2574 N N . THR A 1 315 ? 21.241 10.653 0.989 1.00 94.94 315 THR A N 1
ATOM 2575 C CA . THR A 1 315 ? 21.180 10.696 2.459 1.00 94.94 315 THR A CA 1
ATOM 2576 C C . THR A 1 315 ? 20.730 9.376 3.077 1.00 94.94 315 THR A C 1
ATOM 2578 O O . THR A 1 315 ? 21.297 8.944 4.076 1.00 94.94 315 THR A O 1
ATOM 2581 N N . LYS A 1 316 ? 19.704 8.741 2.506 1.00 94.56 316 LYS A N 1
ATOM 2582 C CA . LYS A 1 316 ? 19.047 7.551 3.069 1.00 94.56 316 LYS A CA 1
ATOM 2583 C C . LYS A 1 316 ? 19.227 6.297 2.216 1.00 94.56 316 LYS A C 1
ATOM 2585 O O . LYS A 1 316 ? 18.713 5.249 2.584 1.00 94.56 316 LYS A O 1
ATOM 2590 N N . LYS A 1 317 ? 19.926 6.395 1.077 1.00 95.44 317 LYS A N 1
ATOM 2591 C CA . LYS A 1 317 ? 20.044 5.314 0.080 1.00 95.44 317 LYS A CA 1
ATOM 2592 C C . LYS A 1 317 ? 18.682 4.770 -0.377 1.00 95.44 317 LYS A C 1
ATOM 2594 O O . LYS A 1 317 ? 18.541 3.590 -0.679 1.00 95.44 317 LYS A O 1
ATOM 2599 N N . MET A 1 318 ? 17.674 5.642 -0.441 1.00 96.31 318 MET A N 1
ATOM 2600 C CA . MET A 1 318 ? 16.327 5.311 -0.905 1.00 96.31 318 MET A CA 1
ATOM 2601 C C . MET A 1 318 ? 15.827 6.393 -1.858 1.00 96.31 318 MET A C 1
ATOM 2603 O O . MET A 1 318 ? 15.928 7.578 -1.560 1.00 96.31 318 MET A O 1
ATOM 2607 N N . SER A 1 319 ? 15.279 5.978 -2.996 1.00 98.25 319 SER A N 1
ATOM 2608 C CA . SER A 1 319 ? 14.487 6.847 -3.876 1.00 98.25 319 SER A CA 1
ATOM 2609 C C . SER A 1 319 ? 13.143 7.191 -3.238 1.00 98.25 319 SER A C 1
ATOM 2611 O O . SER A 1 319 ? 12.634 6.433 -2.404 1.00 98.25 319 SER A O 1
ATOM 2613 N N . ILE A 1 320 ? 12.514 8.282 -3.680 1.00 98.50 320 ILE A N 1
ATOM 2614 C CA . ILE A 1 320 ? 11.173 8.663 -3.208 1.00 98.50 320 ILE A CA 1
ATOM 2615 C C . ILE A 1 320 ? 10.154 7.537 -3.446 1.00 98.50 320 ILE A C 1
ATOM 2617 O O . ILE A 1 320 ? 9.328 7.247 -2.583 1.00 98.50 320 ILE A O 1
ATOM 2621 N N . LEU A 1 321 ? 10.261 6.822 -4.571 1.00 98.75 321 LEU A N 1
ATOM 2622 C CA . LEU A 1 321 ? 9.375 5.699 -4.885 1.00 98.75 321 LEU A CA 1
ATOM 2623 C C . LEU A 1 321 ? 9.569 4.515 -3.927 1.00 98.75 321 LEU A C 1
ATOM 2625 O O . LEU A 1 321 ? 8.592 3.874 -3.537 1.00 98.75 321 LEU A O 1
ATOM 2629 N N . GLN A 1 322 ? 10.808 4.235 -3.505 1.00 98.50 322 GLN A N 1
ATOM 2630 C CA . GLN A 1 322 ? 11.070 3.222 -2.478 1.00 98.50 322 GLN A CA 1
ATOM 2631 C C . GLN A 1 322 ? 10.492 3.645 -1.132 1.00 98.50 322 GLN A C 1
ATOM 2633 O O . GLN A 1 322 ? 9.872 2.822 -0.466 1.00 98.50 322 GLN A O 1
ATOM 2638 N N . MET A 1 323 ? 10.645 4.917 -0.755 1.00 98.69 323 MET A N 1
ATOM 2639 C CA . MET A 1 323 ? 10.086 5.452 0.488 1.00 98.69 323 MET A CA 1
ATOM 2640 C C . MET A 1 323 ? 8.557 5.322 0.526 1.00 98.69 323 MET A C 1
ATOM 2642 O O . MET A 1 323 ? 8.015 4.978 1.570 1.00 98.69 323 MET A O 1
ATOM 2646 N N . LEU A 1 324 ? 7.863 5.506 -0.605 1.00 98.69 324 LEU A N 1
ATOM 2647 C CA . LEU A 1 324 ? 6.406 5.341 -0.687 1.00 98.69 324 LEU A CA 1
ATOM 2648 C C . LEU A 1 324 ? 5.939 3.895 -0.448 1.00 98.69 324 LEU A C 1
ATOM 2650 O O . LEU A 1 324 ? 4.905 3.676 0.184 1.00 98.69 324 LEU A O 1
ATOM 2654 N N . VAL A 1 325 ? 6.669 2.885 -0.928 1.00 98.19 325 VAL A N 1
ATOM 2655 C CA . VAL A 1 325 ? 6.296 1.476 -0.684 1.00 98.19 325 VAL A CA 1
ATOM 2656 C C . VAL A 1 325 ? 6.843 0.937 0.639 1.00 98.19 325 VAL A C 1
ATOM 2658 O O . VAL A 1 325 ? 6.344 -0.063 1.145 1.00 98.19 325 VAL A O 1
ATOM 2661 N N . TYR A 1 326 ? 7.841 1.591 1.233 1.00 97.88 326 TYR A N 1
ATOM 2662 C CA . TYR A 1 326 ? 8.552 1.090 2.409 1.00 97.88 326 TYR A CA 1
ATOM 2663 C C . TYR A 1 326 ? 7.657 0.765 3.622 1.00 97.88 326 TYR A C 1
ATOM 2665 O O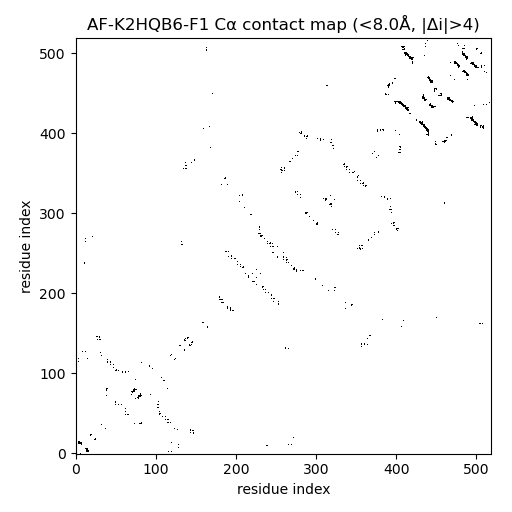 . TYR A 1 326 ? 7.822 -0.324 4.179 1.00 97.88 326 TYR A O 1
ATOM 2673 N N . PRO A 1 327 ? 6.651 1.593 3.989 1.00 98.44 327 PRO A N 1
ATOM 2674 C CA . PRO A 1 327 ? 5.760 1.301 5.116 1.00 98.44 327 PRO A CA 1
ATOM 2675 C C . PRO A 1 327 ? 5.001 -0.022 4.987 1.00 98.44 327 PRO A C 1
ATOM 2677 O O . PRO A 1 327 ? 4.667 -0.638 5.996 1.00 98.44 327 PRO A O 1
ATOM 2680 N N . TYR A 1 328 ? 4.769 -0.507 3.761 1.00 98.12 328 TYR A N 1
ATOM 2681 C CA . TYR A 1 328 ? 4.092 -1.784 3.522 1.00 98.12 328 TYR A CA 1
ATOM 2682 C C . TYR A 1 328 ? 4.820 -2.972 4.169 1.00 98.12 328 TYR A C 1
ATOM 2684 O O . TYR A 1 328 ? 4.192 -3.937 4.600 1.00 98.12 328 TYR A O 1
ATOM 2692 N N . PHE A 1 329 ? 6.149 -2.904 4.256 1.00 96.25 329 PHE A N 1
ATOM 2693 C CA . PHE A 1 329 ? 6.984 -3.997 4.750 1.00 96.25 329 PHE A CA 1
ATOM 2694 C C . PHE A 1 329 ? 7.339 -3.879 6.236 1.00 96.25 329 PHE A C 1
ATOM 2696 O O . PHE A 1 329 ? 8.000 -4.774 6.761 1.00 96.25 329 PHE A O 1
ATOM 2703 N N . ARG A 1 330 ? 6.898 -2.818 6.930 1.00 97.75 330 ARG A N 1
ATOM 2704 C CA . ARG A 1 330 ? 7.392 -2.473 8.274 1.00 97.75 330 ARG A CA 1
ATOM 2705 C C . ARG A 1 330 ? 7.171 -3.572 9.318 1.00 97.75 330 ARG A C 1
ATOM 2707 O O . ARG A 1 330 ? 8.039 -3.810 10.152 1.00 97.75 330 ARG A O 1
ATOM 2714 N N . VAL A 1 331 ? 6.053 -4.295 9.228 1.00 97.56 331 VAL A N 1
ATOM 2715 C CA . VAL A 1 331 ? 5.719 -5.406 10.141 1.00 97.56 331 VAL A CA 1
ATOM 2716 C C . VAL A 1 331 ? 6.793 -6.501 10.140 1.00 97.56 331 VAL A C 1
ATOM 2718 O O . VAL A 1 331 ? 7.077 -7.074 11.190 1.00 97.56 331 VAL A O 1
ATOM 2721 N N . ARG A 1 332 ? 7.459 -6.745 9.002 1.00 95.44 332 ARG A N 1
ATOM 2722 C CA . ARG A 1 332 ? 8.520 -7.762 8.882 1.00 95.44 332 ARG A CA 1
ATOM 2723 C C . ARG A 1 332 ? 9.726 -7.438 9.753 1.00 95.44 332 ARG A C 1
ATOM 2725 O O . ARG A 1 332 ? 10.333 -8.345 10.317 1.00 95.44 332 ARG A O 1
ATOM 2732 N N . THR A 1 333 ? 10.050 -6.152 9.886 1.00 96.38 333 THR A N 1
ATOM 2733 C CA . THR A 1 333 ? 11.113 -5.695 10.779 1.00 96.38 333 THR A CA 1
ATOM 2734 C C . THR A 1 333 ? 10.766 -6.064 12.217 1.00 96.38 333 THR A C 1
ATOM 2736 O O . THR A 1 333 ? 11.554 -6.744 12.869 1.00 96.38 333 THR A O 1
ATOM 2739 N N . TYR A 1 334 ? 9.559 -5.736 12.689 1.00 98.19 334 TYR A N 1
ATOM 2740 C CA . TYR A 1 334 ? 9.129 -6.097 14.045 1.00 98.19 334 TYR A CA 1
ATOM 2741 C C . TYR A 1 334 ? 9.128 -7.600 14.293 1.00 98.19 334 TYR A C 1
ATOM 2743 O O . TYR A 1 334 ? 9.607 -8.027 15.338 1.00 98.19 334 TYR A O 1
ATOM 2751 N N . GLN A 1 335 ? 8.659 -8.402 13.334 1.00 97.44 335 GLN A N 1
ATOM 2752 C CA . GLN A 1 335 ? 8.698 -9.863 13.442 1.00 97.44 335 GLN A CA 1
ATOM 2753 C C . GLN A 1 335 ? 10.132 -10.365 13.657 1.00 97.44 335 GLN A C 1
ATOM 2755 O O . GLN A 1 335 ? 10.380 -11.125 14.588 1.00 97.44 335 GLN A O 1
ATOM 2760 N N . ALA A 1 336 ? 11.095 -9.864 12.876 1.00 96.19 336 ALA A N 1
ATOM 2761 C CA . ALA A 1 336 ? 12.498 -10.247 13.017 1.00 96.19 336 ALA A CA 1
ATOM 2762 C C . ALA A 1 336 ? 13.106 -9.835 14.372 1.00 96.19 336 ALA A C 1
ATOM 2764 O O . ALA A 1 336 ? 13.864 -10.606 14.960 1.00 96.19 336 ALA A O 1
ATOM 2765 N N . TYR A 1 337 ? 12.775 -8.644 14.887 1.00 97.38 337 TYR A N 1
ATOM 2766 C CA . TYR A 1 337 ? 13.216 -8.220 16.222 1.00 97.38 337 TYR A CA 1
ATOM 2767 C C . TYR A 1 337 ? 12.585 -9.070 17.330 1.00 97.38 337 TYR A C 1
ATOM 2769 O O . TYR A 1 337 ? 13.292 -9.481 18.247 1.00 97.38 337 TYR A O 1
ATOM 2777 N N . VAL A 1 338 ? 11.284 -9.369 17.246 1.00 97.75 338 VAL A N 1
ATOM 2778 C CA . VAL A 1 338 ? 10.579 -10.212 18.225 1.00 97.75 338 VAL A CA 1
ATOM 2779 C C . VAL A 1 338 ? 11.155 -11.626 18.249 1.00 97.75 338 VAL A C 1
ATOM 2781 O O . VAL A 1 338 ? 11.415 -12.147 19.332 1.00 97.75 338 VAL A O 1
ATOM 2784 N N . ASP A 1 339 ? 11.443 -12.218 17.089 1.00 97.06 339 ASP A N 1
ATOM 2785 C CA . ASP A 1 339 ? 12.096 -13.528 17.004 1.00 97.06 339 ASP A CA 1
ATOM 2786 C C . ASP A 1 339 ? 13.451 -13.543 17.720 1.00 97.06 339 ASP A C 1
ATOM 2788 O O . ASP A 1 339 ? 13.788 -14.502 18.419 1.00 97.06 339 ASP A O 1
ATOM 2792 N N . ASP A 1 340 ? 14.242 -12.483 17.557 1.00 97.06 340 ASP A N 1
ATOM 2793 C CA . ASP A 1 340 ? 15.544 -12.369 18.206 1.00 97.06 340 ASP A CA 1
ATOM 2794 C C . ASP A 1 340 ? 15.401 -12.104 19.721 1.00 97.06 340 ASP A C 1
ATOM 2796 O O . ASP A 1 340 ? 16.108 -12.737 20.510 1.00 97.06 340 ASP A O 1
ATOM 2800 N N . PHE A 1 341 ? 14.417 -11.310 20.166 1.00 97.00 341 PHE A N 1
ATOM 2801 C CA . PHE A 1 341 ? 14.090 -11.159 21.593 1.00 97.00 341 PHE A CA 1
ATOM 2802 C C . PHE A 1 341 ? 13.648 -12.478 22.242 1.00 97.00 341 PHE A C 1
ATOM 2804 O O . PHE A 1 341 ? 14.096 -12.794 23.348 1.00 97.00 341 PHE A O 1
ATOM 2811 N N . ILE A 1 342 ? 12.820 -13.281 21.565 1.00 95.88 342 ILE A N 1
ATOM 2812 C CA . ILE A 1 342 ? 12.377 -14.594 22.064 1.00 95.88 342 ILE A CA 1
ATOM 2813 C C . ILE A 1 342 ? 13.576 -15.533 22.235 1.00 95.88 342 ILE A C 1
ATOM 2815 O O . ILE A 1 342 ? 13.686 -16.209 23.257 1.00 95.88 342 ILE A O 1
ATOM 2819 N N . LYS A 1 343 ? 14.508 -15.557 21.270 1.00 95.19 343 LYS A N 1
ATOM 2820 C CA . LYS A 1 343 ? 15.717 -16.401 21.343 1.00 95.19 343 LYS A CA 1
ATOM 2821 C C . LYS A 1 343 ? 16.632 -16.031 22.511 1.00 95.19 343 LYS A C 1
ATOM 2823 O O . LYS A 1 343 ? 17.303 -16.910 23.048 1.00 95.19 343 LYS A O 1
ATOM 2828 N N . MET A 1 344 ? 16.690 -14.749 22.871 1.00 92.56 344 MET A N 1
ATOM 2829 C CA . MET A 1 344 ? 17.582 -14.230 23.913 1.00 92.56 344 MET A CA 1
ATOM 2830 C C . MET A 1 344 ? 16.972 -14.278 25.317 1.00 92.56 344 MET A C 1
ATOM 2832 O O . MET A 1 344 ? 17.702 -14.342 26.307 1.00 92.56 344 MET A O 1
ATOM 2836 N N . THR A 1 345 ? 15.645 -14.244 25.419 1.00 93.12 345 THR A N 1
ATOM 2837 C CA . THR A 1 345 ? 14.941 -14.237 26.703 1.00 93.12 345 THR A CA 1
ATOM 2838 C C . THR A 1 345 ? 14.900 -15.640 27.318 1.00 93.12 345 THR A C 1
ATOM 2840 O O . THR A 1 345 ? 14.801 -16.659 26.634 1.00 93.12 345 THR A O 1
ATOM 2843 N N . LYS A 1 346 ? 14.981 -15.720 28.652 1.00 90.81 346 LYS A N 1
ATOM 2844 C CA . LYS A 1 346 ? 14.938 -16.991 29.387 1.00 90.81 346 LYS A CA 1
ATOM 2845 C C . LYS A 1 346 ? 13.651 -17.766 29.070 1.00 90.81 346 LYS A C 1
ATOM 2847 O O . LYS A 1 346 ? 12.552 -17.248 29.277 1.00 90.81 346 LYS A O 1
ATOM 2852 N N . LYS A 1 347 ? 13.804 -19.031 28.661 1.00 91.12 347 LYS A N 1
ATOM 2853 C CA . LYS A 1 347 ? 12.688 -19.964 28.429 1.00 91.12 347 LYS A CA 1
ATOM 2854 C C . LYS A 1 347 ? 11.753 -20.037 29.641 1.00 91.12 347 LYS A C 1
ATOM 2856 O O . LYS A 1 347 ? 12.210 -19.957 30.782 1.00 91.12 347 LYS A O 1
ATOM 2861 N N . ASP A 1 348 ? 10.458 -20.174 29.365 1.00 88.69 348 ASP A N 1
ATOM 2862 C CA . ASP A 1 348 ? 9.367 -20.281 30.347 1.00 88.69 348 ASP A CA 1
ATOM 2863 C C . ASP A 1 348 ? 9.173 -19.058 31.269 1.00 88.69 348 ASP A C 1
ATOM 2865 O O . ASP A 1 348 ? 8.420 -19.122 32.244 1.00 88.69 348 ASP A O 1
ATOM 2869 N N . SER A 1 349 ? 9.823 -17.925 30.976 1.00 91.44 349 SER A N 1
ATOM 2870 C CA . SER A 1 349 ? 9.583 -16.667 31.691 1.00 91.44 349 SER A CA 1
ATOM 2871 C C . SER A 1 349 ? 8.263 -16.011 31.270 1.00 91.44 349 SER A C 1
ATOM 2873 O O . SER A 1 349 ? 7.730 -16.275 30.192 1.00 91.44 349 SER A O 1
ATOM 2875 N N . GLN A 1 350 ? 7.733 -15.137 32.131 1.00 91.12 350 GLN A N 1
ATOM 2876 C CA . GLN A 1 350 ? 6.547 -14.336 31.812 1.00 91.12 350 GLN A CA 1
ATOM 2877 C C . GLN A 1 350 ? 6.785 -13.434 30.590 1.00 91.12 350 GLN A C 1
ATOM 2879 O O . GLN A 1 350 ? 5.913 -13.331 29.735 1.00 91.12 350 GLN A O 1
ATOM 2884 N N . GLU A 1 351 ? 7.992 -12.883 30.466 1.00 91.81 351 GLU A N 1
ATOM 2885 C CA . GLU A 1 351 ? 8.416 -12.054 29.335 1.00 91.81 351 GLU A CA 1
ATOM 2886 C C . GLU A 1 351 ? 8.332 -12.797 27.992 1.00 91.81 351 GLU A C 1
ATOM 2888 O O . GLU A 1 351 ? 7.808 -12.263 27.020 1.00 91.81 351 GLU A O 1
ATOM 2893 N N . VAL A 1 352 ? 8.769 -14.065 27.930 1.00 92.00 352 VAL A N 1
ATOM 2894 C CA . VAL A 1 352 ? 8.641 -14.872 26.698 1.00 92.00 352 VAL A CA 1
ATOM 2895 C C . VAL A 1 352 ? 7.179 -15.046 26.298 1.00 92.00 352 VAL A C 1
ATOM 2897 O O . VAL A 1 352 ? 6.866 -14.929 25.119 1.00 92.00 352 VAL A O 1
ATOM 2900 N N . LYS A 1 353 ? 6.269 -15.266 27.256 1.00 91.75 353 LYS A N 1
ATOM 2901 C CA . LYS A 1 353 ? 4.833 -15.387 26.951 1.00 91.75 353 LYS A CA 1
ATOM 2902 C C . LYS A 1 353 ? 4.271 -14.093 26.367 1.00 91.75 353 LYS A C 1
ATOM 2904 O O . LYS A 1 353 ? 3.454 -14.141 25.454 1.00 91.75 353 LYS A O 1
ATOM 2909 N N . GLU A 1 354 ? 4.703 -12.941 26.876 1.00 92.75 354 GLU A N 1
ATOM 2910 C CA . GLU A 1 354 ? 4.310 -11.640 26.327 1.00 92.75 354 GLU A CA 1
ATOM 2911 C C . GLU A 1 354 ? 4.882 -11.421 24.921 1.00 92.75 354 GLU A C 1
ATOM 2913 O O . GLU A 1 354 ? 4.166 -10.970 24.031 1.00 92.75 354 GLU A O 1
ATOM 2918 N N . LEU A 1 355 ? 6.128 -11.822 24.672 1.00 94.81 355 LEU A N 1
ATOM 2919 C CA . LEU A 1 355 ? 6.720 -11.772 23.333 1.00 94.81 355 LEU A CA 1
ATOM 2920 C C . LEU A 1 355 ? 6.029 -12.730 22.345 1.00 94.81 355 LEU A C 1
ATOM 2922 O O . LEU A 1 355 ? 5.854 -12.379 21.182 1.00 94.81 355 LEU A O 1
ATOM 2926 N N . GLU A 1 356 ? 5.578 -13.907 22.785 1.00 93.31 356 GLU A N 1
ATOM 2927 C CA . GLU A 1 356 ? 4.792 -14.845 21.966 1.00 93.31 356 GLU A CA 1
ATOM 2928 C C . GLU A 1 356 ? 3.401 -14.287 21.603 1.00 93.31 356 GLU A C 1
ATOM 2930 O O . GLU A 1 356 ? 2.909 -14.497 20.486 1.00 93.31 356 GLU A O 1
ATOM 2935 N N . VAL A 1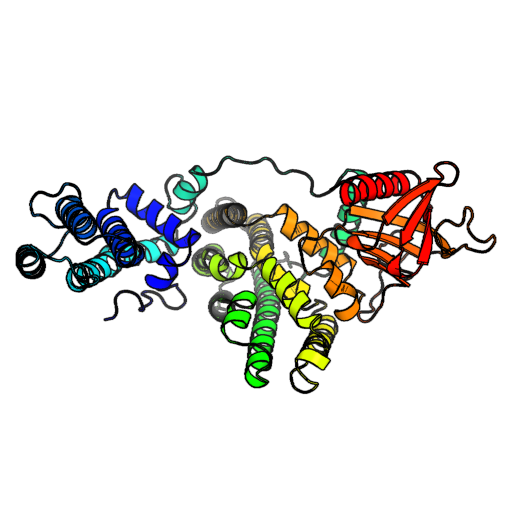 357 ? 2.778 -13.535 22.520 1.00 92.62 357 VAL A N 1
ATOM 2936 C CA . VAL A 1 357 ? 1.554 -12.755 22.260 1.00 92.62 357 VAL A CA 1
ATOM 2937 C C . VAL A 1 357 ? 1.827 -11.724 21.164 1.00 92.62 357 VAL A C 1
ATOM 2939 O O . VAL A 1 357 ? 1.108 -11.708 20.165 1.00 92.62 357 VAL A O 1
ATOM 2942 N N . VAL A 1 358 ? 2.891 -10.925 21.296 1.00 95.69 358 VAL A N 1
ATOM 2943 C CA . VAL A 1 358 ? 3.280 -9.922 20.287 1.00 95.69 358 VAL A CA 1
ATOM 2944 C C . VAL A 1 358 ? 3.578 -10.578 18.939 1.00 95.69 358 VAL A C 1
ATOM 2946 O O . VAL A 1 358 ? 3.105 -10.114 17.903 1.00 95.69 358 VAL A O 1
ATOM 2949 N N . HIS A 1 359 ? 4.310 -11.692 18.926 1.00 95.12 359 HIS A N 1
ATOM 2950 C CA . HIS A 1 359 ? 4.593 -12.449 17.708 1.00 95.12 359 HIS A CA 1
ATOM 2951 C C . HIS A 1 359 ? 3.293 -12.876 16.999 1.00 95.12 359 HIS A C 1
ATOM 2953 O O . HIS A 1 359 ? 3.151 -12.710 15.785 1.00 95.12 359 HIS A O 1
ATOM 2959 N N . SER A 1 360 ? 2.311 -13.370 17.759 1.00 92.62 360 SER A N 1
ATOM 2960 C CA . SER A 1 360 ? 0.994 -13.761 17.235 1.00 92.62 360 SER A CA 1
ATOM 2961 C C . SER A 1 360 ? 0.206 -12.564 16.689 1.00 92.62 360 SER A C 1
ATOM 2963 O O . SER A 1 360 ? -0.359 -12.645 15.597 1.00 92.62 360 SER A O 1
ATOM 2965 N N . GLN A 1 361 ? 0.230 -11.431 17.395 1.00 94.19 361 GLN A N 1
ATOM 2966 C CA . GLN A 1 361 ? -0.388 -10.180 16.948 1.00 94.19 361 GLN A CA 1
ATOM 2967 C C . GLN A 1 361 ? 0.210 -9.694 15.625 1.00 94.19 361 GLN A C 1
ATOM 2969 O O . GLN A 1 361 ? -0.531 -9.383 14.693 1.00 94.19 361 GLN A O 1
ATOM 2974 N N . LEU A 1 362 ? 1.541 -9.676 15.502 1.00 96.44 362 LEU A N 1
ATOM 2975 C CA . LEU A 1 362 ? 2.233 -9.271 14.274 1.00 96.44 362 LEU A CA 1
ATOM 2976 C C . LEU A 1 362 ? 1.903 -10.191 13.093 1.00 96.44 362 LEU A C 1
ATOM 2978 O O . LEU A 1 362 ? 1.731 -9.709 11.972 1.00 96.44 362 LEU A O 1
ATOM 2982 N N . ALA A 1 363 ? 1.770 -11.499 13.328 1.00 93.75 363 ALA A N 1
ATOM 2983 C CA . ALA A 1 363 ? 1.316 -12.438 12.304 1.00 93.75 363 ALA A CA 1
ATOM 2984 C C . ALA A 1 363 ? -0.110 -12.111 11.823 1.00 93.75 363 ALA A C 1
ATOM 2986 O O . ALA A 1 363 ? -0.343 -12.031 10.617 1.00 93.75 363 ALA A O 1
ATOM 2987 N N . ILE A 1 364 ? -1.037 -11.832 12.746 1.00 93.44 364 ILE A N 1
ATOM 2988 C CA . ILE A 1 364 ? -2.403 -11.406 12.405 1.00 93.44 364 ILE A CA 1
ATOM 2989 C C . ILE A 1 364 ? -2.401 -10.080 11.642 1.00 93.44 364 ILE A C 1
ATOM 2991 O O . ILE A 1 364 ? -3.089 -9.966 10.630 1.00 93.44 364 ILE A O 1
ATOM 2995 N N . PHE A 1 365 ? -1.608 -9.089 12.057 1.00 94.19 365 PHE A N 1
ATOM 2996 C CA . PHE A 1 365 ? -1.498 -7.823 11.327 1.00 94.19 365 PHE A CA 1
ATOM 2997 C C . PHE A 1 365 ? -0.998 -8.025 9.895 1.00 94.19 365 PHE A C 1
ATOM 2999 O O . PHE A 1 365 ? -1.543 -7.431 8.962 1.00 94.19 365 PHE A O 1
ATOM 3006 N N . GLN A 1 366 ? -0.012 -8.901 9.694 1.00 94.62 366 GLN A N 1
ATOM 3007 C CA . GLN A 1 366 ? 0.465 -9.243 8.357 1.00 94.62 366 GLN A CA 1
ATOM 3008 C C . GLN A 1 366 ? -0.633 -9.909 7.509 1.00 94.62 366 GLN A C 1
ATOM 3010 O O . GLN A 1 366 ? -0.761 -9.590 6.324 1.00 94.62 366 GLN A O 1
ATOM 3015 N N . GLU A 1 367 ? -1.443 -10.796 8.095 1.00 93.44 367 GLU A N 1
ATOM 3016 C CA . GLU A 1 367 ? -2.602 -11.389 7.417 1.00 93.44 367 GLU A CA 1
ATOM 3017 C C . GLU A 1 367 ? -3.666 -10.337 7.071 1.00 93.44 367 GLU A C 1
ATOM 3019 O O . GLU A 1 367 ? -4.167 -10.331 5.946 1.00 93.44 367 GLU A O 1
ATOM 3024 N N . LEU A 1 368 ? -3.961 -9.396 7.977 1.00 94.62 368 LEU A N 1
ATOM 3025 C CA . LEU A 1 368 ? -4.895 -8.294 7.721 1.00 94.62 368 LEU A CA 1
ATOM 3026 C C . LEU A 1 368 ? -4.446 -7.452 6.524 1.00 94.62 368 LEU A C 1
ATOM 3028 O O . LEU A 1 368 ? -5.257 -7.217 5.626 1.00 94.62 368 LEU A O 1
ATOM 3032 N N . ILE A 1 369 ? -3.167 -7.060 6.470 1.00 94.62 369 ILE A N 1
ATOM 3033 C CA . ILE A 1 369 ? -2.588 -6.307 5.342 1.00 94.62 369 ILE A CA 1
ATOM 3034 C C . ILE A 1 369 ? -2.802 -7.051 4.020 1.00 94.62 369 ILE A C 1
ATOM 3036 O O . ILE A 1 369 ? -3.221 -6.443 3.030 1.00 94.62 369 ILE A O 1
ATOM 3040 N N . ASN A 1 370 ? -2.590 -8.370 4.015 1.00 92.31 370 ASN A N 1
ATOM 3041 C CA . ASN A 1 370 ? -2.763 -9.207 2.828 1.00 92.31 370 ASN A CA 1
ATOM 3042 C C . ASN A 1 370 ? -4.228 -9.272 2.346 1.00 92.31 370 ASN A C 1
ATOM 3044 O O . ASN A 1 370 ? -4.461 -9.547 1.173 1.00 92.31 370 ASN A O 1
ATOM 3048 N N . THR A 1 371 ? -5.228 -9.012 3.203 1.00 93.25 371 THR A N 1
ATOM 3049 C CA . THR A 1 371 ? -6.647 -9.049 2.783 1.00 93.25 371 THR A CA 1
ATOM 3050 C C . THR A 1 371 ? -7.064 -7.875 1.902 1.00 93.25 371 THR A C 1
ATOM 3052 O O . THR A 1 371 ? -8.026 -7.991 1.142 1.00 93.25 371 THR A O 1
ATOM 3055 N N . TYR A 1 372 ? -6.370 -6.741 2.007 1.00 91.62 372 TYR A N 1
ATOM 3056 C CA . TYR A 1 372 ? -6.716 -5.517 1.283 1.00 91.62 372 TYR A CA 1
ATOM 3057 C C . TYR A 1 372 ? -5.604 -5.008 0.363 1.00 91.62 372 TYR A C 1
ATOM 3059 O O . TYR A 1 372 ? -5.771 -3.960 -0.266 1.00 91.62 372 TYR A O 1
ATOM 3067 N N . SER A 1 373 ? -4.492 -5.738 0.277 1.00 91.44 373 SER A N 1
ATOM 3068 C CA . SER A 1 373 ? -3.326 -5.390 -0.532 1.00 91.44 373 SER A CA 1
ATOM 3069 C C . SER A 1 373 ? -2.976 -6.520 -1.489 1.00 91.44 373 SER A C 1
ATOM 3071 O O . SER A 1 373 ? -3.068 -7.695 -1.147 1.00 91.44 373 SER A O 1
ATOM 3073 N N . ASP A 1 374 ? -2.520 -6.172 -2.689 1.00 90.88 374 ASP A N 1
ATOM 3074 C CA . ASP A 1 374 ? -1.970 -7.148 -3.630 1.00 90.88 374 ASP A CA 1
ATOM 3075 C C . ASP A 1 374 ? -0.476 -7.354 -3.338 1.00 90.88 374 ASP A C 1
ATOM 3077 O O . ASP A 1 374 ? 0.385 -6.663 -3.893 1.00 90.88 374 ASP A O 1
ATOM 3081 N N . THR A 1 375 ? -0.173 -8.284 -2.426 1.00 92.25 375 THR A N 1
ATOM 3082 C CA . THR A 1 375 ? 1.190 -8.544 -1.934 1.00 92.25 375 THR A CA 1
ATOM 3083 C C . THR A 1 375 ? 2.166 -8.839 -3.066 1.00 92.25 375 THR A C 1
ATOM 3085 O O . THR A 1 375 ? 3.229 -8.225 -3.128 1.00 92.25 375 THR A O 1
ATOM 3088 N N . ASN A 1 376 ? 1.790 -9.701 -4.014 1.00 92.69 376 ASN A N 1
ATOM 3089 C CA . ASN A 1 376 ? 2.662 -10.075 -5.128 1.00 92.69 376 ASN A CA 1
ATOM 3090 C C . ASN A 1 376 ? 2.966 -8.878 -6.033 1.00 92.69 376 ASN A C 1
ATOM 3092 O O . ASN A 1 376 ? 4.099 -8.708 -6.484 1.00 92.69 376 ASN A O 1
ATOM 3096 N N . LYS A 1 377 ? 1.965 -8.039 -6.316 1.00 94.50 377 LYS A N 1
ATOM 3097 C CA . LYS A 1 377 ? 2.162 -6.820 -7.106 1.00 94.50 377 LYS A CA 1
ATOM 3098 C C . LYS A 1 377 ? 3.072 -5.826 -6.389 1.00 94.50 377 LYS A C 1
ATOM 3100 O O . LYS A 1 377 ? 3.962 -5.266 -7.023 1.00 94.50 377 LYS A O 1
ATOM 3105 N N . ILE A 1 378 ? 2.864 -5.607 -5.092 1.00 96.69 378 ILE A N 1
ATOM 3106 C CA . ILE A 1 378 ? 3.648 -4.649 -4.303 1.00 96.69 378 ILE A CA 1
ATOM 3107 C C . ILE A 1 378 ? 5.101 -5.122 -4.152 1.00 96.69 378 ILE A C 1
ATOM 3109 O O . ILE A 1 378 ? 6.024 -4.334 -4.357 1.00 96.69 378 ILE A O 1
ATOM 3113 N N . GLU A 1 379 ? 5.326 -6.411 -3.886 1.00 96.12 379 GLU A N 1
ATOM 3114 C CA . GLU A 1 379 ? 6.673 -6.991 -3.806 1.00 96.12 379 GLU A CA 1
ATOM 3115 C C . GLU A 1 379 ? 7.432 -6.897 -5.128 1.00 96.12 379 GLU A C 1
ATOM 3117 O O . GLU A 1 379 ? 8.594 -6.498 -5.136 1.00 96.12 379 GLU A O 1
ATOM 3122 N N . ARG A 1 380 ? 6.772 -7.166 -6.262 1.00 97.06 380 ARG A N 1
ATOM 3123 C CA . ARG A 1 380 ? 7.388 -6.998 -7.588 1.00 97.06 380 ARG A CA 1
ATOM 3124 C C . ARG A 1 380 ? 7.797 -5.555 -7.877 1.00 97.06 380 ARG A C 1
ATOM 3126 O O . ARG A 1 380 ? 8.832 -5.336 -8.504 1.00 97.06 380 ARG A O 1
ATOM 3133 N N . ILE A 1 381 ? 6.994 -4.581 -7.445 1.00 97.94 381 ILE A N 1
ATOM 3134 C CA . ILE A 1 381 ? 7.331 -3.157 -7.570 1.00 97.94 381 ILE A CA 1
ATOM 3135 C C . ILE A 1 381 ? 8.541 -2.830 -6.691 1.00 97.94 381 ILE A C 1
ATOM 3137 O O . ILE A 1 381 ? 9.481 -2.203 -7.171 1.00 97.94 381 ILE A O 1
ATOM 3141 N N . SER A 1 382 ? 8.556 -3.295 -5.439 1.00 97.56 382 SER A N 1
ATOM 3142 C CA . SER A 1 382 ? 9.679 -3.082 -4.519 1.00 97.56 382 SER A CA 1
ATOM 3143 C C . SER A 1 382 ? 10.991 -3.672 -5.052 1.00 97.56 382 SER A C 1
ATOM 3145 O O . SER A 1 382 ? 12.004 -2.971 -5.094 1.00 97.56 382 SER A O 1
ATOM 3147 N N . ASP A 1 383 ? 10.963 -4.914 -5.544 1.00 97.31 383 ASP A N 1
ATOM 3148 C CA . ASP A 1 383 ? 12.123 -5.584 -6.145 1.00 97.31 383 ASP A CA 1
ATOM 3149 C C . ASP A 1 383 ? 12.638 -4.820 -7.378 1.00 97.31 383 ASP A C 1
ATOM 3151 O O . ASP A 1 383 ? 13.845 -4.627 -7.539 1.00 97.31 383 ASP A O 1
ATOM 3155 N N . ALA A 1 384 ? 11.730 -4.338 -8.236 1.00 98.12 384 ALA A N 1
ATOM 3156 C CA . ALA A 1 384 ? 12.091 -3.537 -9.403 1.00 98.12 384 ALA A CA 1
ATOM 3157 C C . ALA A 1 384 ? 12.745 -2.205 -9.009 1.00 98.12 384 ALA A C 1
ATOM 3159 O O . ALA A 1 384 ? 13.747 -1.818 -9.607 1.00 98.12 384 ALA A O 1
ATOM 3160 N N . LEU A 1 385 ? 12.221 -1.522 -7.988 1.00 98.00 385 LEU A N 1
ATOM 3161 C CA . LEU A 1 385 ? 12.789 -0.270 -7.488 1.00 98.00 385 LEU A CA 1
ATOM 3162 C C . LEU A 1 385 ? 14.178 -0.465 -6.866 1.00 98.00 385 LEU A C 1
ATOM 3164 O O . LEU A 1 385 ? 15.052 0.373 -7.069 1.00 98.00 385 LEU A O 1
ATOM 3168 N N . LYS A 1 386 ? 14.410 -1.570 -6.142 1.00 96.19 386 LYS A N 1
ATOM 3169 C CA . LYS A 1 386 ? 15.744 -1.913 -5.616 1.00 96.19 386 LYS A CA 1
ATOM 3170 C C . LYS A 1 386 ? 16.741 -2.194 -6.742 1.00 96.19 386 LYS A C 1
ATOM 3172 O O . LYS A 1 386 ? 17.842 -1.652 -6.718 1.00 96.19 386 LYS A O 1
ATOM 3177 N N . LEU A 1 387 ? 16.352 -2.972 -7.756 1.00 96.31 387 LEU A N 1
ATOM 3178 C CA . LEU A 1 387 ? 17.219 -3.261 -8.905 1.00 96.31 387 LEU A CA 1
ATOM 3179 C C . LEU A 1 387 ? 17.547 -2.002 -9.727 1.00 96.31 387 LEU A C 1
ATOM 3181 O O . LEU A 1 387 ? 18.660 -1.854 -10.229 1.00 96.31 387 LEU A O 1
ATOM 3185 N N . LEU A 1 388 ? 16.579 -1.093 -9.866 1.00 97.56 388 LEU A N 1
ATOM 3186 C CA . LEU A 1 388 ? 16.713 0.142 -10.639 1.00 97.56 388 LEU A CA 1
ATOM 3187 C C . LEU A 1 388 ? 17.177 1.347 -9.805 1.00 97.56 388 LEU A C 1
ATOM 3189 O O . LEU A 1 388 ? 17.176 2.469 -10.309 1.00 97.56 388 LEU A O 1
ATOM 3193 N N . PHE A 1 389 ? 17.627 1.134 -8.566 1.00 97.19 389 PHE A N 1
ATOM 3194 C CA . PHE A 1 389 ? 18.123 2.203 -7.700 1.00 97.19 389 PHE A CA 1
ATOM 3195 C C . PHE A 1 389 ? 19.180 3.109 -8.363 1.00 97.19 389 PHE A C 1
ATOM 3197 O O . PHE A 1 389 ? 19.101 4.322 -8.168 1.00 97.19 389 PHE A O 1
ATOM 3204 N N . PRO A 1 390 ? 20.123 2.613 -9.194 1.00 97.31 390 PRO A N 1
ATOM 3205 C CA . PRO A 1 390 ? 21.131 3.487 -9.790 1.00 97.31 390 PRO A CA 1
ATOM 3206 C C . PRO A 1 390 ? 20.610 4.542 -10.774 1.00 97.31 390 PRO A C 1
ATOM 3208 O O . PRO A 1 390 ? 21.354 5.463 -11.114 1.00 97.31 390 PRO A O 1
ATOM 3211 N N . PHE A 1 391 ? 19.370 4.419 -11.253 1.00 98.50 391 PHE A N 1
ATOM 3212 C CA . PHE A 1 391 ? 18.811 5.275 -12.301 1.00 98.50 391 PHE A CA 1
ATOM 3213 C C . PHE A 1 391 ? 18.015 6.449 -11.729 1.00 98.50 391 PHE A C 1
ATOM 3215 O O . PHE A 1 391 ? 17.371 6.311 -10.690 1.00 98.50 391 PHE A O 1
ATOM 3222 N N . SER A 1 392 ? 18.061 7.599 -12.404 1.00 98.50 392 SER A N 1
ATOM 3223 C CA . SER A 1 392 ? 17.337 8.815 -12.006 1.00 98.50 392 SER A CA 1
ATOM 3224 C C . SER A 1 392 ? 15.815 8.628 -12.019 1.00 98.50 392 SER A C 1
ATOM 3226 O O . SER A 1 392 ? 15.306 7.755 -12.731 1.00 98.50 392 SER A O 1
ATOM 3228 N N . PHE A 1 393 ? 15.080 9.472 -11.285 1.00 98.62 393 PHE A N 1
ATOM 3229 C CA . PHE A 1 393 ? 13.614 9.418 -11.268 1.00 98.62 393 PHE A CA 1
ATOM 3230 C C . PHE A 1 393 ? 13.044 9.593 -12.683 1.00 98.62 393 PHE A C 1
ATOM 3232 O O . PHE A 1 393 ? 12.246 8.768 -13.133 1.00 98.62 393 PHE A O 1
ATOM 3239 N N . THR A 1 394 ? 13.550 10.582 -13.427 1.00 98.44 394 THR A N 1
ATOM 3240 C CA . THR A 1 394 ? 13.201 10.831 -14.836 1.00 98.44 394 THR A CA 1
ATOM 3241 C C . THR A 1 394 ? 13.356 9.579 -15.709 1.00 98.44 394 THR A C 1
ATOM 3243 O O . THR A 1 394 ? 12.523 9.318 -16.574 1.00 98.44 394 THR A O 1
ATOM 3246 N N . SER A 1 395 ? 14.400 8.773 -15.484 1.00 98.38 395 SER A N 1
ATOM 3247 C CA . SER A 1 395 ? 14.635 7.562 -16.281 1.00 98.38 395 SER A CA 1
ATOM 3248 C C . SER A 1 395 ? 13.612 6.464 -15.983 1.00 98.38 395 SER A C 1
ATOM 3250 O O . SER A 1 395 ? 13.225 5.726 -16.886 1.00 98.38 395 SER A O 1
ATOM 3252 N N . ILE A 1 396 ? 13.180 6.333 -14.725 1.00 98.50 396 ILE A N 1
ATOM 3253 C CA . ILE A 1 396 ? 12.354 5.205 -14.276 1.00 98.50 396 ILE A CA 1
ATOM 3254 C C . ILE A 1 396 ? 10.857 5.517 -14.214 1.00 98.50 396 ILE A C 1
ATOM 3256 O O . ILE A 1 396 ? 10.064 4.579 -14.243 1.00 98.50 396 ILE A O 1
ATOM 3260 N N . MET A 1 397 ? 10.438 6.785 -14.146 1.00 98.12 397 MET A N 1
ATOM 3261 C CA . MET A 1 397 ? 9.025 7.145 -13.953 1.00 98.12 397 MET A CA 1
ATOM 3262 C C . MET A 1 397 ? 8.049 6.495 -14.961 1.00 98.12 397 MET A C 1
ATOM 3264 O O . MET A 1 397 ? 7.025 5.981 -14.502 1.00 98.12 397 MET A O 1
ATOM 3268 N N . PRO A 1 398 ? 8.356 6.333 -16.270 1.00 98.38 398 PRO A N 1
ATOM 3269 C CA . PRO A 1 398 ? 7.413 5.693 -17.199 1.00 98.38 398 PRO A CA 1
ATOM 3270 C C . PRO A 1 398 ? 7.200 4.195 -16.911 1.00 98.38 398 PRO A C 1
ATOM 3272 O O . PRO A 1 398 ? 6.146 3.620 -17.205 1.00 98.38 398 PRO A O 1
ATOM 3275 N N . LEU A 1 399 ? 8.194 3.546 -16.290 1.00 98.38 399 LEU A N 1
ATOM 3276 C CA . LEU A 1 399 ? 8.108 2.148 -15.869 1.00 98.38 399 LEU A CA 1
ATOM 3277 C C . LEU A 1 399 ? 7.183 1.964 -14.661 1.00 98.38 399 LEU A C 1
ATOM 3279 O O . LEU A 1 399 ? 6.667 0.867 -14.481 1.00 98.38 399 LEU A O 1
ATOM 3283 N N . PHE A 1 400 ? 6.968 2.992 -13.836 1.00 98.38 400 PHE A N 1
ATOM 3284 C CA . PHE A 1 400 ? 6.216 2.889 -12.579 1.00 98.38 400 PHE A CA 1
ATOM 3285 C C . PHE A 1 400 ? 4.894 3.666 -12.566 1.00 98.38 400 PHE A C 1
ATOM 3287 O O . PHE A 1 400 ? 4.156 3.571 -11.591 1.00 98.38 400 PHE A O 1
ATOM 3294 N N . GLU A 1 401 ? 4.514 4.302 -13.678 1.00 96.75 401 GLU A N 1
ATOM 3295 C CA . GLU A 1 401 ? 3.200 4.935 -13.904 1.00 96.75 401 GLU A CA 1
ATOM 3296 C C . GLU A 1 401 ? 1.998 3.954 -13.888 1.00 96.75 401 GLU A C 1
ATOM 3298 O O . GLU A 1 401 ? 0.841 4.308 -14.093 1.00 96.75 401 GLU A O 1
ATOM 3303 N N . GLY A 1 402 ? 2.242 2.669 -13.646 1.00 93.12 402 GLY A N 1
ATOM 3304 C CA . GLY A 1 402 ? 1.206 1.654 -13.552 1.00 93.12 402 GLY A CA 1
ATOM 3305 C C . GLY A 1 402 ? 1.712 0.403 -12.851 1.00 93.12 402 GLY A C 1
ATOM 3306 O O . GLY A 1 402 ? 2.770 0.395 -12.223 1.00 93.12 402 GLY A O 1
ATOM 3307 N N . LYS A 1 403 ? 0.963 -0.701 -12.971 1.00 90.50 403 LYS A N 1
ATOM 3308 C CA . LYS A 1 403 ? 1.452 -2.001 -12.488 1.00 90.50 403 LYS A CA 1
ATOM 3309 C C . LYS A 1 403 ? 2.773 -2.334 -13.190 1.00 90.50 403 LYS A C 1
ATOM 3311 O O . LYS A 1 403 ? 2.851 -2.246 -14.415 1.00 90.50 403 LYS A O 1
ATOM 3316 N N . ASN A 1 404 ? 3.785 -2.719 -12.420 1.00 95.31 404 ASN A N 1
ATOM 3317 C CA . ASN A 1 404 ? 5.087 -3.075 -12.960 1.00 95.31 404 ASN A CA 1
ATOM 3318 C C . ASN A 1 404 ? 5.760 -4.179 -12.139 1.00 95.31 404 ASN A C 1
ATOM 3320 O O . ASN A 1 404 ? 5.349 -4.491 -11.023 1.00 95.31 404 ASN A O 1
ATOM 3324 N N . GLY A 1 405 ? 6.786 -4.781 -12.723 1.00 95.38 405 GLY A N 1
ATOM 3325 C CA . GLY A 1 405 ? 7.602 -5.813 -12.110 1.00 95.38 405 GLY A CA 1
ATOM 3326 C C . GLY A 1 405 ? 8.619 -6.343 -13.107 1.00 95.38 405 GLY A C 1
ATOM 3327 O O . GLY A 1 405 ? 8.434 -6.223 -14.320 1.00 95.38 405 GLY A O 1
ATOM 3328 N N . ILE A 1 406 ? 9.687 -6.944 -12.594 1.00 98.00 406 ILE A N 1
ATOM 3329 C CA . ILE A 1 406 ? 10.693 -7.599 -13.430 1.00 98.00 406 ILE A CA 1
ATOM 3330 C C . ILE A 1 406 ? 10.089 -8.889 -13.997 1.00 98.00 406 ILE A C 1
ATOM 3332 O O . ILE A 1 406 ? 9.476 -9.678 -13.272 1.00 98.00 406 ILE A O 1
ATOM 3336 N N . CYS A 1 407 ? 10.245 -9.103 -15.300 1.00 97.75 407 CYS A N 1
ATOM 3337 C CA . CYS A 1 407 ? 9.742 -10.280 -16.009 1.00 97.75 407 CYS A CA 1
ATOM 3338 C C . CYS A 1 407 ? 10.866 -11.138 -16.603 1.00 97.75 407 CYS A C 1
ATOM 3340 O O . CYS A 1 407 ? 10.708 -12.354 -16.697 1.00 97.75 407 CYS A O 1
ATOM 3342 N N . GLY A 1 408 ? 12.022 -10.546 -16.910 1.00 97.56 408 GLY A N 1
ATOM 3343 C CA . GLY A 1 408 ? 13.230 -11.267 -17.311 1.00 97.56 408 GLY A CA 1
ATOM 3344 C C . GLY A 1 408 ? 14.487 -10.423 -17.122 1.00 97.56 408 GLY A C 1
ATOM 3345 O O . GLY A 1 408 ? 14.431 -9.197 -17.200 1.00 97.56 408 GLY A O 1
ATOM 3346 N N . ILE A 1 409 ? 15.617 -11.079 -16.865 1.00 97.75 409 ILE A N 1
ATOM 3347 C CA . ILE A 1 409 ? 16.945 -10.458 -16.818 1.00 97.75 409 ILE A CA 1
ATOM 3348 C C . ILE A 1 409 ? 17.891 -11.353 -17.611 1.00 97.75 409 ILE A C 1
ATOM 3350 O O . ILE A 1 409 ? 17.895 -12.567 -17.402 1.00 97.75 409 ILE A O 1
ATOM 3354 N N . ALA A 1 410 ? 18.690 -10.756 -18.493 1.00 96.81 410 ALA A N 1
ATOM 3355 C CA . ALA A 1 410 ? 19.734 -11.465 -19.218 1.00 96.81 410 ALA A CA 1
ATOM 3356 C C . ALA A 1 410 ? 21.002 -10.624 -19.359 1.00 96.81 410 ALA A C 1
ATOM 3358 O O . ALA A 1 410 ? 20.958 -9.424 -19.637 1.00 96.81 410 ALA A O 1
ATOM 3359 N N . SER A 1 411 ? 22.151 -11.273 -19.223 1.00 95.12 411 SER A N 1
ATOM 3360 C CA . SER A 1 411 ? 23.432 -10.678 -19.597 1.00 95.12 411 SER A CA 1
ATOM 3361 C C . SER A 1 411 ? 23.580 -10.677 -21.120 1.00 95.12 411 SER A C 1
ATOM 3363 O O . SER A 1 411 ? 23.357 -11.702 -21.760 1.00 95.12 411 SER A O 1
ATOM 3365 N N . LEU A 1 412 ? 23.952 -9.536 -21.705 1.00 95.88 412 LEU A N 1
ATOM 3366 C CA . LEU A 1 412 ? 24.160 -9.386 -23.146 1.00 95.88 412 LEU A CA 1
ATOM 3367 C C . LEU A 1 412 ? 25.647 -9.371 -23.514 1.00 95.88 412 LEU A C 1
ATOM 3369 O O . LEU A 1 412 ? 26.438 -8.685 -22.858 1.00 95.88 412 LEU A O 1
ATOM 3373 N N . ASP A 1 413 ? 25.972 -10.073 -24.602 1.00 91.06 413 ASP A N 1
ATOM 3374 C CA . ASP A 1 413 ? 27.277 -10.065 -25.279 1.00 91.06 413 ASP A CA 1
ATOM 3375 C C . ASP A 1 413 ? 27.266 -9.224 -26.562 1.00 91.06 413 ASP A C 1
ATOM 3377 O O . ASP A 1 413 ? 28.303 -8.726 -27.003 1.00 91.06 413 ASP A O 1
ATOM 3381 N N . ARG A 1 414 ? 26.090 -9.062 -27.180 1.00 95.25 414 ARG A N 1
ATOM 3382 C CA . ARG A 1 414 ? 25.896 -8.288 -28.412 1.00 95.25 414 ARG A CA 1
ATOM 3383 C C . ARG A 1 414 ? 24.684 -7.380 -28.285 1.00 95.25 414 ARG A C 1
ATOM 3385 O O . ARG A 1 414 ? 23.671 -7.769 -27.708 1.00 95.25 414 ARG A O 1
ATOM 3392 N N . PHE A 1 415 ? 24.784 -6.183 -28.849 1.00 98.12 415 PHE A N 1
ATOM 3393 C CA . PHE A 1 415 ? 23.675 -5.241 -28.916 1.00 98.12 415 PHE A CA 1
ATOM 3394 C C . PHE A 1 415 ? 23.824 -4.302 -30.107 1.00 98.12 415 PHE A C 1
ATOM 3396 O O . PHE A 1 415 ? 24.886 -3.699 -30.300 1.00 98.12 415 PHE A O 1
ATOM 3403 N N . ASP A 1 416 ? 22.735 -4.112 -30.849 1.00 97.81 416 ASP A N 1
ATOM 3404 C CA . ASP A 1 416 ? 22.711 -3.220 -32.004 1.00 97.81 416 ASP A CA 1
ATOM 3405 C C . ASP A 1 416 ? 21.348 -2.542 -32.202 1.00 97.81 416 ASP A C 1
ATOM 3407 O O . ASP A 1 416 ? 20.322 -3.024 -31.718 1.00 97.81 416 ASP A O 1
ATOM 3411 N N . LYS A 1 417 ? 21.343 -1.423 -32.932 1.00 97.81 417 LYS A N 1
ATOM 3412 C CA . LYS A 1 417 ? 20.136 -0.715 -33.379 1.00 97.81 417 LYS A CA 1
ATOM 3413 C C . LYS A 1 417 ? 20.220 -0.506 -34.887 1.00 97.81 417 LYS A C 1
ATOM 3415 O O . LYS A 1 417 ? 20.945 0.369 -35.355 1.00 97.81 417 LYS A O 1
ATOM 3420 N N . THR A 1 418 ? 19.450 -1.277 -35.641 1.00 97.56 418 THR A N 1
ATOM 3421 C CA . THR A 1 418 ? 19.363 -1.165 -37.103 1.00 97.56 418 THR A CA 1
ATOM 3422 C C . THR A 1 418 ? 18.049 -0.507 -37.501 1.00 97.56 418 THR A C 1
ATOM 3424 O O . THR A 1 418 ? 17.171 -0.302 -36.662 1.00 97.56 418 THR A O 1
ATOM 3427 N N . ASP A 1 419 ? 17.879 -0.183 -38.781 1.00 96.94 419 ASP A N 1
ATOM 3428 C CA . ASP A 1 419 ? 16.554 0.190 -39.282 1.00 96.94 419 ASP A CA 1
ATOM 3429 C C . ASP A 1 419 ? 15.551 -0.944 -39.042 1.00 96.94 419 ASP A C 1
ATOM 3431 O O . ASP A 1 419 ? 15.916 -2.125 -38.987 1.00 96.94 419 ASP A O 1
ATOM 3435 N N . ILE A 1 420 ? 14.291 -0.568 -38.837 1.00 95.38 420 ILE A N 1
ATOM 3436 C CA . ILE A 1 420 ? 13.204 -1.525 -38.625 1.00 95.38 420 ILE A CA 1
ATOM 3437 C C . ILE A 1 420 ? 13.133 -2.522 -39.790 1.00 95.38 420 ILE A C 1
ATOM 3439 O O . ILE A 1 420 ? 13.374 -2.159 -40.943 1.00 95.38 420 ILE A O 1
ATOM 3443 N N . ASN A 1 421 ? 12.803 -3.779 -39.492 1.00 92.81 421 ASN A N 1
ATOM 3444 C CA . ASN A 1 421 ? 12.744 -4.891 -40.451 1.00 92.81 421 ASN A CA 1
ATOM 3445 C C . ASN A 1 421 ? 14.085 -5.313 -41.094 1.00 92.81 421 ASN A C 1
ATOM 3447 O O . ASN A 1 421 ? 14.080 -6.188 -41.961 1.00 92.81 421 ASN A O 1
ATOM 3451 N N . GLN A 1 422 ? 15.232 -4.744 -40.700 1.00 94.94 422 GLN A N 1
ATOM 3452 C CA . GLN A 1 422 ? 16.535 -5.262 -41.137 1.00 94.94 422 GLN A CA 1
ATOM 3453 C C . GLN A 1 422 ? 16.716 -6.713 -40.673 1.00 94.94 422 GLN A C 1
ATOM 3455 O O . GLN A 1 422 ? 16.352 -7.064 -39.551 1.00 94.94 422 GLN A O 1
ATOM 3460 N N . LEU A 1 423 ? 17.276 -7.562 -41.537 1.00 92.94 423 LEU A N 1
ATOM 3461 C CA . LEU A 1 423 ? 17.385 -9.005 -41.283 1.00 92.94 423 LEU A CA 1
ATOM 3462 C C . LEU A 1 423 ? 18.617 -9.398 -40.465 1.00 92.94 423 LEU A C 1
ATOM 3464 O O . LEU A 1 423 ? 18.667 -10.514 -39.969 1.00 92.94 423 LEU A O 1
ATOM 3468 N N . SER A 1 424 ? 19.608 -8.518 -40.338 1.00 91.88 424 SER A N 1
ATOM 3469 C CA . SER A 1 424 ? 20.864 -8.831 -39.659 1.00 91.88 424 SER A CA 1
ATOM 3470 C C . SER A 1 424 ? 21.405 -7.636 -38.888 1.00 91.88 424 SER A C 1
ATOM 3472 O O . SER A 1 424 ? 21.323 -6.499 -39.360 1.00 91.88 424 SER A O 1
ATOM 3474 N N . MET A 1 425 ? 22.039 -7.909 -37.750 1.00 93.19 425 MET A N 1
ATOM 3475 C CA . MET A 1 425 ? 22.835 -6.929 -37.012 1.00 93.19 425 MET A CA 1
ATOM 3476 C C . MET A 1 425 ? 24.218 -6.703 -37.648 1.00 93.19 425 MET A C 1
ATOM 3478 O O . MET A 1 425 ? 24.703 -7.517 -38.436 1.00 93.19 425 MET A O 1
ATOM 3482 N N . SER A 1 426 ? 24.888 -5.610 -37.284 1.00 92.06 426 SER A N 1
ATOM 3483 C CA . SER A 1 426 ? 26.257 -5.331 -37.728 1.00 92.06 426 SER A CA 1
ATOM 3484 C C . SER A 1 426 ? 27.290 -6.288 -37.104 1.00 92.06 426 SER A C 1
ATOM 3486 O O . SER A 1 426 ? 27.144 -6.756 -35.970 1.00 92.06 426 SER A O 1
ATOM 3488 N N . LEU A 1 427 ? 28.376 -6.558 -37.844 1.00 83.19 427 LEU A N 1
ATOM 3489 C CA . LEU A 1 427 ? 29.411 -7.543 -37.480 1.00 83.19 427 LEU A CA 1
ATOM 3490 C C . LEU A 1 427 ? 30.168 -7.207 -36.175 1.00 83.19 427 LEU A C 1
ATOM 3492 O O . LEU A 1 427 ? 30.528 -8.113 -35.428 1.00 83.19 427 LEU A O 1
ATOM 3496 N N . ASN A 1 428 ? 30.379 -5.922 -35.866 1.00 86.44 428 ASN A N 1
ATOM 3497 C CA . ASN A 1 428 ? 31.148 -5.454 -34.699 1.00 86.44 428 ASN A CA 1
ATOM 3498 C C . ASN A 1 428 ? 30.246 -4.898 -33.580 1.00 86.44 428 ASN A C 1
ATOM 3500 O O . ASN A 1 428 ? 30.491 -3.825 -33.035 1.00 86.44 428 ASN A O 1
ATOM 3504 N N . SER A 1 429 ? 29.194 -5.637 -33.227 1.00 90.00 429 SER A N 1
ATOM 3505 C CA . SER A 1 429 ? 28.159 -5.232 -32.258 1.00 90.00 429 SER A CA 1
ATOM 3506 C C . SER A 1 429 ? 28.356 -5.800 -30.841 1.00 90.00 429 SER A C 1
ATOM 3508 O O . SER A 1 429 ? 27.438 -5.774 -30.018 1.00 90.00 429 SER A O 1
ATOM 3510 N N . ARG A 1 430 ? 29.551 -6.323 -30.524 1.00 92.12 430 ARG A N 1
ATOM 3511 C CA . ARG A 1 430 ? 29.850 -6.901 -29.203 1.00 92.12 430 ARG A CA 1
ATOM 3512 C C . ARG A 1 430 ? 29.913 -5.823 -28.123 1.00 92.12 430 ARG A C 1
ATOM 3514 O O . ARG A 1 430 ? 30.750 -4.925 -28.187 1.00 92.12 430 ARG A O 1
ATOM 3521 N N . LYS A 1 431 ? 29.035 -5.926 -27.126 1.00 93.69 431 LYS A N 1
ATOM 3522 C CA . LYS A 1 431 ? 28.915 -4.992 -25.999 1.00 93.69 431 LYS A CA 1
ATOM 3523 C C . LYS A 1 431 ? 28.483 -5.761 -24.758 1.00 93.69 431 LYS A C 1
ATOM 3525 O O . LYS A 1 431 ? 27.509 -6.505 -24.804 1.00 93.69 431 LYS A O 1
ATOM 3530 N N . LYS A 1 432 ? 29.171 -5.536 -23.637 1.00 92.00 432 LYS A N 1
ATOM 3531 C CA . LYS A 1 432 ? 28.792 -6.102 -22.339 1.00 92.00 432 LYS A CA 1
ATOM 3532 C C . LYS A 1 432 ? 27.725 -5.233 -21.690 1.00 92.00 432 LYS A C 1
ATOM 3534 O O . LYS A 1 432 ? 28.042 -4.208 -21.105 1.00 92.00 432 LYS A O 1
ATOM 3539 N N . LEU A 1 433 ? 26.470 -5.661 -21.797 1.00 95.75 433 LEU A N 1
ATOM 3540 C CA . LEU A 1 433 ? 25.303 -4.933 -21.283 1.00 95.75 433 LEU A CA 1
ATOM 3541 C C . LEU A 1 433 ? 24.396 -5.872 -20.479 1.00 95.75 433 LEU A C 1
ATOM 3543 O O . LEU A 1 433 ? 24.603 -7.086 -20.467 1.00 95.75 433 LEU A O 1
ATOM 3547 N N . THR A 1 434 ? 23.384 -5.336 -19.815 1.00 97.38 434 THR A N 1
ATOM 3548 C CA . THR A 1 434 ? 22.334 -6.112 -19.148 1.00 97.38 434 THR A CA 1
ATOM 3549 C C . THR A 1 434 ? 20.989 -5.749 -19.758 1.00 97.38 434 THR A C 1
ATOM 3551 O O . THR A 1 434 ? 20.657 -4.569 -19.855 1.00 97.38 434 THR A O 1
ATOM 3554 N N . LEU A 1 435 ? 20.233 -6.763 -20.174 1.00 98.12 435 LEU A N 1
ATOM 3555 C CA . LEU A 1 435 ? 18.836 -6.663 -20.578 1.00 98.12 435 LEU A CA 1
ATOM 3556 C C . LEU A 1 435 ? 17.953 -6.884 -19.355 1.00 98.12 435 LEU A C 1
ATOM 3558 O O . LEU A 1 435 ? 18.102 -7.886 -18.654 1.00 98.12 435 LEU A O 1
ATOM 3562 N N . ILE A 1 436 ? 17.004 -5.982 -19.140 1.00 98.50 436 ILE A N 1
ATOM 3563 C CA . ILE A 1 436 ? 15.939 -6.131 -18.154 1.00 98.50 436 ILE A CA 1
ATOM 3564 C C . ILE A 1 436 ? 14.614 -5.966 -18.896 1.00 98.50 436 ILE A C 1
ATOM 3566 O O . ILE A 1 436 ? 14.309 -4.902 -19.432 1.00 98.50 436 ILE A O 1
ATOM 3570 N N . VAL A 1 437 ? 13.820 -7.031 -18.922 1.00 98.44 437 VAL A N 1
ATOM 3571 C CA . VAL A 1 437 ? 12.448 -7.007 -19.430 1.00 98.44 437 VAL A CA 1
ATOM 3572 C C . VAL A 1 437 ? 11.532 -6.746 -18.243 1.00 98.44 437 VAL A C 1
ATOM 3574 O O . VAL A 1 437 ? 11.420 -7.587 -17.346 1.00 98.44 437 VAL A O 1
ATOM 3577 N N . LEU A 1 438 ? 10.891 -5.580 -18.222 1.00 98.44 438 LEU A N 1
ATOM 3578 C CA . LEU A 1 438 ? 9.865 -5.221 -17.250 1.00 98.44 438 LEU A CA 1
ATOM 3579 C C . LEU A 1 438 ? 8.486 -5.278 -17.902 1.00 98.44 438 LEU A C 1
ATOM 3581 O O . LEU A 1 438 ? 8.354 -5.191 -19.120 1.00 98.44 438 LEU A O 1
ATOM 3585 N N . TYR A 1 439 ? 7.444 -5.362 -17.079 1.00 97.56 439 TYR A N 1
ATOM 3586 C CA . TYR A 1 439 ? 6.068 -5.372 -17.573 1.00 97.56 439 TYR A CA 1
ATOM 3587 C C .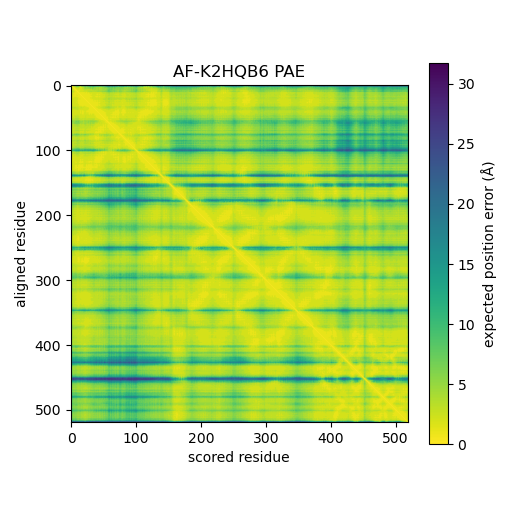 TYR A 1 439 ? 5.724 -4.126 -18.412 1.00 97.56 439 TYR A C 1
ATOM 3589 O O . TYR A 1 439 ? 4.977 -4.230 -19.378 1.00 97.56 439 TYR A O 1
ATOM 3597 N N . ARG A 1 440 ? 6.259 -2.946 -18.056 1.00 97.56 440 ARG A N 1
ATOM 3598 C CA . ARG A 1 440 ? 5.985 -1.677 -18.762 1.00 97.56 440 ARG A CA 1
ATOM 3599 C C . ARG A 1 440 ? 7.041 -1.254 -19.783 1.00 97.56 440 ARG A C 1
ATOM 3601 O O . ARG A 1 440 ? 6.821 -0.279 -20.498 1.00 97.56 440 ARG A O 1
ATOM 3608 N N . GLY A 1 441 ? 8.161 -1.961 -19.890 1.00 97.75 441 GLY A N 1
ATOM 3609 C CA . GLY A 1 441 ? 9.192 -1.588 -20.852 1.00 97.75 441 GLY A CA 1
ATOM 3610 C C . GLY A 1 441 ? 10.398 -2.512 -20.877 1.00 97.75 441 GLY A C 1
ATOM 3611 O O . GLY A 1 441 ? 10.646 -3.289 -19.954 1.00 97.75 441 GLY A O 1
ATOM 3612 N N . VAL A 1 442 ? 11.163 -2.399 -21.955 1.00 98.50 442 VAL A N 1
ATOM 3613 C CA . VAL A 1 442 ? 12.404 -3.139 -22.180 1.00 98.50 442 VAL A CA 1
ATOM 3614 C C . VAL A 1 442 ? 13.577 -2.188 -21.989 1.00 98.50 442 VAL A C 1
ATOM 3616 O O . VAL A 1 442 ? 13.661 -1.141 -22.633 1.00 98.50 442 VAL A O 1
ATOM 3619 N N . VAL A 1 443 ? 14.480 -2.553 -21.083 1.00 98.38 443 VAL A N 1
ATOM 3620 C CA . VAL A 1 443 ? 15.641 -1.751 -20.694 1.00 98.38 443 VAL A CA 1
ATOM 3621 C C . VAL A 1 443 ? 16.921 -2.483 -21.068 1.00 98.38 443 VAL A C 1
ATOM 3623 O O . VAL A 1 443 ? 17.081 -3.668 -20.783 1.00 98.38 443 VAL A O 1
ATOM 3626 N N . VAL A 1 444 ? 17.873 -1.748 -21.635 1.00 98.19 444 VAL A N 1
ATOM 3627 C CA . VAL A 1 444 ? 19.271 -2.169 -21.735 1.00 98.19 444 VAL A CA 1
ATOM 3628 C C . VAL A 1 444 ? 20.148 -1.152 -21.034 1.00 98.19 444 VAL A C 1
ATOM 3630 O O . VAL A 1 444 ? 19.960 0.056 -21.187 1.00 98.19 444 VAL A O 1
ATOM 3633 N N . THR A 1 445 ? 21.123 -1.644 -20.277 1.00 97.56 445 THR A N 1
ATOM 3634 C CA . THR A 1 445 ? 22.050 -0.805 -19.523 1.00 97.56 445 THR A CA 1
ATOM 3635 C C . THR A 1 445 ? 23.472 -1.357 -19.534 1.00 97.56 445 THR A C 1
ATOM 3637 O O . THR A 1 445 ? 23.686 -2.569 -19.531 1.00 97.56 445 THR A O 1
ATOM 3640 N N . ASP A 1 446 ? 24.445 -0.454 -19.558 1.00 94.19 446 ASP A N 1
ATOM 3641 C CA . ASP A 1 446 ? 25.869 -0.698 -19.317 1.00 94.19 446 ASP A CA 1
ATOM 3642 C C . ASP A 1 446 ? 26.234 -0.606 -17.824 1.00 94.19 446 ASP A C 1
ATOM 3644 O O . ASP A 1 446 ? 27.339 -0.972 -17.423 1.00 94.19 446 ASP A O 1
ATOM 3648 N N . VAL A 1 447 ? 25.297 -0.165 -16.981 1.00 93.94 447 VAL A N 1
ATOM 3649 C CA . VAL A 1 447 ? 25.470 -0.080 -15.531 1.00 93.94 447 VAL A CA 1
ATOM 3650 C C . VAL A 1 447 ? 25.486 -1.493 -14.926 1.00 93.94 447 VAL A C 1
ATOM 3652 O O . VAL A 1 447 ? 24.607 -2.307 -15.235 1.00 93.94 447 VAL A O 1
ATOM 3655 N N . PRO A 1 448 ? 26.437 -1.813 -14.026 1.00 88.88 448 PRO A N 1
ATOM 3656 C CA . PRO A 1 448 ? 26.432 -3.077 -13.302 1.00 88.88 448 PRO A CA 1
ATOM 3657 C C . PRO A 1 448 ? 25.294 -3.076 -12.272 1.00 88.88 448 PRO A C 1
ATOM 3659 O O . PRO A 1 448 ? 25.417 -2.525 -11.179 1.00 88.88 448 PRO A O 1
ATOM 3662 N N . VAL A 1 449 ? 24.166 -3.667 -12.664 1.00 87.88 449 VAL A N 1
ATOM 3663 C CA . VAL A 1 449 ? 22.915 -3.745 -11.881 1.00 87.88 449 VAL A CA 1
ATOM 3664 C C . VAL A 1 449 ? 22.717 -5.092 -11.180 1.00 87.88 449 VAL A C 1
ATOM 3666 O O . VAL A 1 449 ? 21.914 -5.184 -10.261 1.00 87.88 449 VAL A O 1
ATOM 3669 N N . ILE A 1 450 ? 23.451 -6.130 -11.594 1.00 85.62 450 ILE A N 1
ATOM 3670 C CA . ILE A 1 450 ? 23.447 -7.465 -10.975 1.00 85.62 450 ILE A CA 1
ATOM 3671 C C . ILE A 1 450 ? 24.877 -7.940 -10.724 1.00 85.62 450 ILE A C 1
ATOM 3673 O O . ILE A 1 450 ? 25.790 -7.671 -11.514 1.00 85.62 450 ILE A O 1
ATOM 3677 N N . ARG A 1 451 ? 25.077 -8.704 -9.650 1.00 72.25 451 ARG A N 1
ATOM 3678 C CA . ARG A 1 451 ? 26.422 -9.052 -9.163 1.00 72.25 451 ARG A CA 1
ATOM 3679 C C . ARG A 1 451 ? 27.147 -10.115 -9.957 1.00 72.25 451 ARG A C 1
ATOM 3681 O O . ARG A 1 451 ? 28.367 -10.226 -9.880 1.00 72.25 451 ARG A O 1
ATOM 3688 N N . LYS A 1 452 ? 26.429 -10.818 -10.831 1.00 64.00 452 LYS A N 1
ATOM 3689 C CA . LYS A 1 452 ? 27.025 -11.714 -11.829 1.00 64.00 452 LYS A CA 1
ATOM 3690 C C . LYS A 1 452 ? 28.053 -10.997 -12.729 1.00 64.00 452 LYS A C 1
ATOM 3692 O O . LYS A 1 452 ? 28.907 -11.664 -13.303 1.00 64.00 452 LYS A O 1
ATOM 3697 N N . LYS A 1 453 ? 27.999 -9.658 -12.829 1.00 53.88 453 LYS A N 1
ATOM 3698 C CA . LYS A 1 453 ? 28.922 -8.825 -13.623 1.00 53.88 453 LYS A CA 1
ATOM 3699 C C . LYS A 1 453 ? 29.938 -8.008 -12.804 1.00 53.88 453 LYS A C 1
ATOM 3701 O O . LYS A 1 453 ? 30.659 -7.207 -13.392 1.00 53.88 453 LYS A O 1
ATOM 3706 N N . GLY A 1 454 ? 30.030 -8.208 -11.486 1.00 61.00 454 GLY A N 1
ATOM 3707 C CA . GLY A 1 454 ? 30.937 -7.469 -10.595 1.00 61.00 454 GLY A CA 1
ATOM 3708 C C . GLY A 1 454 ? 30.204 -6.724 -9.475 1.00 61.00 454 GLY A C 1
ATOM 3709 O O . GLY A 1 454 ? 29.067 -7.053 -9.147 1.00 61.00 454 GLY A O 1
ATOM 3710 N N . ASN A 1 455 ? 30.848 -5.723 -8.870 1.00 76.06 455 ASN A N 1
ATOM 3711 C CA . ASN A 1 455 ? 30.211 -4.901 -7.836 1.00 76.06 455 ASN A CA 1
ATOM 3712 C C . ASN A 1 455 ? 29.078 -4.056 -8.441 1.00 76.06 455 ASN A C 1
ATOM 3714 O O . ASN A 1 455 ? 29.243 -3.480 -9.518 1.00 76.06 455 ASN A O 1
ATOM 3718 N N . VAL A 1 456 ? 27.943 -3.969 -7.739 1.00 82.56 456 VAL A N 1
ATOM 3719 C CA . VAL A 1 456 ? 26.820 -3.102 -8.135 1.00 82.56 456 VAL A CA 1
ATOM 3720 C C . VAL A 1 456 ? 27.265 -1.641 -8.092 1.00 82.56 456 VAL A C 1
ATOM 3722 O O . VAL A 1 456 ? 28.088 -1.252 -7.261 1.00 82.56 456 VAL A O 1
ATOM 3725 N N . SER A 1 457 ? 26.751 -0.829 -9.013 1.00 84.06 457 SER A N 1
ATOM 3726 C CA . SER A 1 457 ? 27.055 0.600 -9.042 1.00 84.06 457 SER A CA 1
ATOM 3727 C C . SER A 1 457 ? 26.545 1.319 -7.788 1.00 84.06 457 SER A C 1
ATOM 3729 O O . SER A 1 457 ? 25.390 1.161 -7.410 1.00 84.06 457 SER A O 1
ATOM 3731 N N . ASN A 1 458 ? 27.384 2.189 -7.218 1.00 84.12 458 ASN A N 1
ATOM 3732 C CA . ASN A 1 458 ? 26.998 3.122 -6.151 1.00 84.12 458 ASN A CA 1
ATOM 3733 C C . ASN A 1 458 ? 26.422 4.449 -6.692 1.00 84.12 458 ASN A C 1
ATOM 3735 O O . ASN A 1 458 ? 26.192 5.379 -5.922 1.00 84.12 458 ASN A O 1
ATOM 3739 N N . SER A 1 459 ? 26.268 4.591 -8.014 1.00 92.56 459 SER A N 1
ATOM 3740 C CA . SER A 1 459 ? 25.681 5.790 -8.625 1.00 92.56 459 SER A CA 1
ATOM 3741 C C . SER A 1 459 ? 24.173 5.853 -8.390 1.00 92.56 459 SER A C 1
ATOM 3743 O O . SER A 1 459 ? 23.550 4.834 -8.119 1.00 92.56 459 SER A O 1
ATOM 3745 N N . ILE A 1 460 ? 23.592 7.046 -8.526 1.00 93.38 460 ILE A N 1
ATOM 3746 C CA . ILE A 1 460 ? 22.158 7.301 -8.286 1.00 93.38 460 ILE A CA 1
ATOM 3747 C C . ILE A 1 460 ? 21.488 8.102 -9.414 1.00 93.38 460 ILE A C 1
ATOM 3749 O O . ILE A 1 460 ? 20.297 8.390 -9.342 1.00 93.38 460 ILE A O 1
ATOM 3753 N N . ASP A 1 461 ? 22.252 8.479 -10.435 1.00 94.50 461 ASP A N 1
ATOM 3754 C CA . ASP A 1 461 ? 21.915 9.445 -11.482 1.00 94.50 461 ASP A CA 1
ATOM 3755 C C . ASP A 1 461 ? 22.113 8.872 -12.897 1.00 94.50 461 ASP A C 1
ATOM 3757 O O . ASP A 1 461 ? 22.321 9.608 -13.862 1.00 94.50 461 ASP A O 1
ATOM 3761 N N . LYS A 1 462 ? 22.081 7.542 -13.040 1.00 97.69 462 LYS A N 1
ATOM 3762 C CA . LYS A 1 462 ? 22.234 6.882 -14.340 1.00 97.69 462 LYS A CA 1
ATOM 3763 C C . LYS A 1 462 ? 20.985 7.044 -15.205 1.00 97.69 462 LYS A C 1
ATOM 3765 O O . LYS A 1 462 ? 19.871 7.176 -14.703 1.00 97.69 462 LYS A O 1
ATOM 3770 N N . SER A 1 463 ? 21.182 6.941 -16.514 1.00 97.25 463 SER A N 1
ATOM 3771 C CA . SER A 1 463 ? 20.120 6.796 -17.508 1.00 97.25 463 SER A CA 1
ATOM 3772 C C . SER A 1 463 ? 20.191 5.426 -18.181 1.00 97.25 463 SER A C 1
ATOM 3774 O O . SER A 1 463 ? 21.177 4.695 -18.053 1.00 97.25 463 SER A O 1
ATOM 3776 N N . PHE A 1 464 ? 19.124 5.044 -18.879 1.00 98.25 464 PHE A N 1
ATOM 3777 C CA . PHE A 1 464 ? 19.105 3.804 -19.647 1.00 98.25 464 PHE A CA 1
ATOM 3778 C C . PHE A 1 464 ? 19.846 3.960 -20.978 1.00 98.25 464 PHE A C 1
ATOM 3780 O O . PHE A 1 464 ? 19.587 4.893 -21.736 1.00 98.25 464 PHE A O 1
ATOM 3787 N N . TYR A 1 465 ? 20.717 2.999 -21.302 1.00 97.12 465 TYR A N 1
ATOM 3788 C CA . TYR A 1 465 ? 21.400 2.949 -22.600 1.00 97.12 465 TYR A CA 1
ATOM 3789 C C . TYR A 1 465 ? 20.408 2.719 -23.754 1.00 97.12 465 TYR A C 1
ATOM 3791 O O . TYR A 1 465 ? 20.536 3.271 -24.852 1.00 97.12 465 TYR A O 1
ATOM 3799 N N . SER A 1 466 ? 19.384 1.903 -23.506 1.00 98.25 466 SER A N 1
ATOM 3800 C C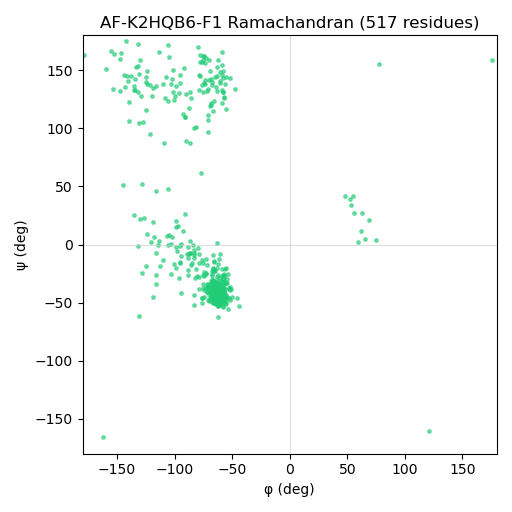A . SER A 1 466 ? 18.214 1.785 -24.368 1.00 98.25 466 SER A CA 1
ATOM 3801 C C . SER A 1 466 ? 16.972 1.597 -23.516 1.00 98.25 466 SER A C 1
ATOM 3803 O O . SER A 1 466 ? 16.978 0.785 -22.594 1.00 98.25 466 SER A O 1
ATOM 3805 N N . PHE A 1 467 ? 15.911 2.316 -23.859 1.00 98.50 467 PHE A N 1
ATOM 3806 C CA . PHE A 1 467 ? 14.606 2.179 -23.239 1.00 98.50 467 PHE A CA 1
ATOM 3807 C C . PHE A 1 467 ? 13.533 2.171 -24.321 1.00 98.50 467 PHE A C 1
ATOM 3809 O O . PHE A 1 467 ? 13.595 2.955 -25.269 1.00 98.50 467 PHE A O 1
ATOM 3816 N N . THR A 1 468 ? 12.580 1.261 -24.183 1.00 98.50 468 THR A N 1
ATOM 3817 C CA . THR A 1 468 ? 11.423 1.151 -25.067 1.00 98.50 468 THR A CA 1
ATOM 3818 C C . THR A 1 468 ? 10.214 0.836 -24.204 1.00 98.50 468 THR A C 1
ATOM 3820 O O . THR A 1 468 ? 10.234 -0.150 -23.458 1.00 98.50 468 THR A O 1
ATOM 3823 N N . LEU A 1 469 ? 9.182 1.678 -24.272 1.00 98.12 469 LEU A N 1
ATOM 3824 C CA . LEU A 1 469 ? 7.912 1.382 -23.621 1.00 98.12 469 LEU A CA 1
ATOM 3825 C C . LEU A 1 469 ? 7.295 0.156 -24.277 1.00 98.12 469 LEU A C 1
ATOM 3827 O O . LEU A 1 469 ? 7.405 -0.040 -25.483 1.00 98.12 469 LEU A O 1
ATOM 3831 N N . ILE A 1 470 ? 6.632 -0.676 -23.479 1.00 97.50 470 ILE A N 1
ATOM 3832 C CA . ILE A 1 470 ? 6.081 -1.932 -23.990 1.00 97.50 470 ILE A CA 1
ATOM 3833 C C . ILE A 1 470 ? 5.051 -1.714 -25.111 1.00 97.50 470 ILE A C 1
ATOM 3835 O O . ILE A 1 470 ? 4.969 -2.528 -26.021 1.00 97.50 470 ILE A O 1
ATOM 3839 N N . GLY A 1 471 ? 4.310 -0.599 -25.064 1.00 96.19 471 GLY A N 1
ATOM 3840 C CA . GLY A 1 471 ? 3.306 -0.237 -26.069 1.00 96.19 471 GLY A CA 1
ATOM 3841 C C . GLY A 1 471 ? 3.882 0.201 -27.418 1.00 96.19 471 GLY A C 1
ATOM 3842 O O . GLY A 1 471 ? 3.163 0.146 -28.407 1.00 96.19 471 GLY A O 1
ATOM 3843 N N . ASP A 1 472 ? 5.167 0.562 -27.468 1.00 97.62 472 ASP A N 1
ATOM 3844 C CA . ASP A 1 472 ? 5.860 0.975 -28.698 1.00 97.62 472 ASP A CA 1
ATOM 3845 C C . ASP A 1 472 ? 6.462 -0.239 -29.440 1.00 97.62 472 ASP A C 1
ATOM 3847 O O . ASP A 1 472 ? 7.093 -0.120 -30.489 1.00 97.62 472 ASP A O 1
ATOM 3851 N N . ILE A 1 473 ? 6.324 -1.447 -28.883 1.00 98.00 473 ILE A N 1
ATOM 3852 C CA . ILE A 1 473 ? 6.850 -2.672 -29.487 1.00 98.00 473 ILE A CA 1
ATOM 3853 C C . ILE A 1 473 ? 5.768 -3.282 -30.371 1.00 98.00 473 ILE A C 1
ATOM 3855 O O . ILE A 1 473 ? 4.791 -3.841 -29.875 1.00 98.00 473 ILE A O 1
ATOM 3859 N N . ARG A 1 474 ? 5.967 -3.224 -31.692 1.00 96.94 474 ARG A N 1
ATOM 3860 C CA . ARG A 1 474 ? 5.036 -3.823 -32.662 1.00 96.94 474 ARG A CA 1
ATOM 3861 C C . ARG A 1 474 ? 5.077 -5.344 -32.611 1.00 96.94 474 ARG A C 1
ATOM 3863 O O . ARG A 1 474 ? 4.043 -6.002 -32.601 1.00 96.94 474 ARG A O 1
ATOM 3870 N N . ASP A 1 475 ? 6.285 -5.892 -32.641 1.00 95.88 475 ASP A N 1
ATOM 3871 C CA . ASP A 1 475 ? 6.544 -7.322 -32.587 1.00 95.88 475 ASP A CA 1
ATOM 3872 C C . ASP A 1 475 ? 7.949 -7.595 -32.037 1.00 95.88 475 ASP A C 1
ATOM 3874 O O . ASP A 1 475 ? 8.790 -6.698 -31.904 1.00 95.88 475 ASP A O 1
ATOM 3878 N N . PHE A 1 476 ? 8.181 -8.858 -31.688 1.00 97.94 476 PHE A N 1
ATOM 3879 C CA . PHE A 1 476 ? 9.498 -9.366 -31.348 1.00 97.94 476 PHE A CA 1
ATOM 3880 C C . PHE A 1 476 ? 9.756 -10.667 -32.102 1.00 97.94 476 PHE A C 1
ATOM 3882 O O . PHE A 1 476 ? 8.828 -11.414 -32.422 1.00 97.94 476 PHE A O 1
ATOM 3889 N N . GLY A 1 477 ? 11.026 -10.968 -32.339 1.00 97.06 477 GLY A N 1
ATOM 3890 C CA . GLY A 1 477 ? 11.442 -12.262 -32.858 1.00 97.06 477 GLY A CA 1
ATOM 3891 C C . GLY A 1 477 ? 12.744 -12.731 -32.236 1.00 97.06 477 GLY A C 1
ATOM 3892 O O . GLY A 1 477 ? 13.357 -12.037 -31.417 1.00 97.06 477 GLY A O 1
ATOM 3893 N N . THR A 1 478 ? 13.133 -13.951 -32.591 1.00 97.62 478 THR A N 1
ATOM 3894 C CA . THR A 1 478 ? 14.319 -14.600 -32.042 1.00 97.62 478 THR A CA 1
ATOM 3895 C C . THR A 1 478 ? 15.104 -15.329 -33.122 1.00 97.62 478 THR A C 1
ATOM 3897 O O . THR A 1 478 ? 14.544 -15.905 -34.052 1.00 97.62 478 THR A O 1
ATOM 3900 N N . GLU A 1 479 ? 16.423 -15.324 -32.970 1.00 95.75 479 GLU A N 1
ATOM 3901 C CA . GLU A 1 479 ? 17.333 -16.241 -33.643 1.00 95.75 479 GLU A CA 1
ATOM 3902 C C . GLU A 1 479 ? 17.874 -17.206 -32.589 1.00 95.75 479 GLU A C 1
ATOM 3904 O O . GLU A 1 479 ? 18.916 -16.975 -31.969 1.00 95.75 479 GLU A O 1
ATOM 3909 N N . ASP A 1 480 ? 17.133 -18.290 -32.360 1.00 92.62 480 ASP A N 1
ATOM 3910 C CA . ASP A 1 480 ? 17.435 -19.263 -31.303 1.00 92.62 480 ASP A CA 1
ATOM 3911 C C . ASP A 1 480 ? 18.833 -19.888 -31.457 1.00 92.62 480 ASP A C 1
ATOM 3913 O O . ASP A 1 480 ? 19.447 -20.263 -30.463 1.00 92.62 480 ASP A O 1
ATOM 3917 N N . SER A 1 481 ? 19.364 -19.959 -32.684 1.00 92.44 481 SER A N 1
ATOM 3918 C CA . SER A 1 481 ? 20.703 -20.487 -32.977 1.00 92.44 481 SER A CA 1
ATOM 3919 C C . SER A 1 481 ? 21.850 -19.650 -32.411 1.00 92.44 481 SER A C 1
ATOM 3921 O O . SER A 1 481 ? 22.964 -20.154 -32.308 1.00 92.44 481 SER A O 1
ATOM 3923 N N . THR A 1 482 ? 21.610 -18.368 -32.128 1.00 93.00 482 THR A N 1
ATOM 3924 C CA . THR A 1 482 ? 22.620 -17.440 -31.594 1.00 93.00 482 THR A CA 1
ATOM 3925 C C . THR A 1 482 ? 22.178 -16.790 -30.284 1.00 93.00 482 THR A C 1
ATOM 3927 O O . THR A 1 482 ? 22.819 -15.834 -29.836 1.00 93.00 482 THR A O 1
ATOM 3930 N N . GLU A 1 483 ? 21.069 -17.268 -29.706 1.00 97.31 483 GLU A N 1
ATOM 3931 C CA . GLU A 1 483 ? 20.431 -16.698 -28.520 1.00 97.31 483 GLU A CA 1
ATOM 3932 C C . GLU A 1 483 ? 20.168 -15.188 -28.663 1.00 97.31 483 GLU A C 1
ATOM 3934 O O . GLU A 1 483 ? 20.355 -14.405 -27.726 1.00 97.31 483 GLU A O 1
ATOM 3939 N N . THR A 1 484 ? 19.750 -14.765 -29.861 1.00 97.56 484 THR A N 1
ATOM 3940 C CA . THR A 1 484 ? 19.477 -13.357 -30.165 1.00 97.56 484 THR A CA 1
ATOM 3941 C C . THR A 1 484 ? 17.976 -13.084 -30.126 1.00 97.56 484 THR A C 1
ATOM 3943 O O . THR A 1 484 ? 17.185 -13.804 -30.725 1.00 97.56 484 THR A O 1
ATOM 3946 N N . ILE A 1 485 ? 17.579 -12.030 -29.422 1.00 98.38 485 ILE A N 1
ATOM 3947 C CA . ILE A 1 485 ? 16.217 -11.484 -29.392 1.00 98.38 485 ILE A CA 1
ATOM 3948 C C . ILE A 1 485 ? 16.241 -10.167 -30.168 1.00 98.38 485 ILE A C 1
ATOM 3950 O O . ILE A 1 485 ? 17.208 -9.415 -30.055 1.00 98.38 485 ILE A O 1
ATOM 3954 N N . TYR A 1 486 ? 15.186 -9.839 -30.906 1.00 98.00 486 TYR A N 1
ATOM 3955 C CA . TYR A 1 486 ? 14.997 -8.489 -31.429 1.00 98.00 486 TYR A CA 1
ATOM 3956 C C . TYR A 1 486 ? 13.575 -7.983 -31.204 1.00 98.00 486 TYR A C 1
ATOM 3958 O O . TYR A 1 486 ? 12.636 -8.773 -31.136 1.00 98.00 486 TYR A O 1
ATOM 3966 N N . ILE A 1 487 ? 13.427 -6.662 -31.102 1.00 98.50 487 ILE A N 1
ATOM 3967 C CA . ILE A 1 487 ? 12.131 -5.968 -31.064 1.00 98.50 487 ILE A CA 1
ATOM 3968 C C . ILE A 1 487 ? 12.070 -4.913 -32.166 1.00 98.50 487 ILE A C 1
ATOM 3970 O O . ILE A 1 487 ? 13.061 -4.219 -32.411 1.00 98.50 487 ILE A O 1
ATOM 3974 N N . ASP A 1 488 ? 10.914 -4.789 -32.812 1.00 98.12 488 ASP A N 1
ATOM 3975 C CA . ASP A 1 488 ? 10.643 -3.759 -33.816 1.00 98.12 488 ASP A CA 1
ATOM 3976 C C . ASP A 1 488 ? 9.831 -2.610 -33.203 1.00 98.12 488 ASP A C 1
ATOM 3978 O O . ASP A 1 488 ? 8.751 -2.826 -32.653 1.00 98.12 488 ASP A O 1
ATOM 3982 N N . VAL A 1 489 ? 10.360 -1.387 -33.321 1.00 98.31 489 VAL A N 1
ATOM 3983 C CA . VAL A 1 489 ? 9.823 -0.162 -32.702 1.00 98.31 489 VAL A CA 1
ATOM 3984 C C . VAL A 1 489 ? 9.508 0.870 -33.798 1.00 98.31 489 VAL A C 1
ATOM 3986 O O . VAL A 1 489 ? 10.422 1.567 -34.272 1.00 98.31 489 VAL A O 1
ATOM 3989 N N . PRO A 1 490 ? 8.251 0.940 -34.280 1.00 97.31 490 PRO A N 1
ATOM 3990 C CA . PRO A 1 490 ? 7.847 1.800 -35.396 1.00 97.31 490 PRO A CA 1
ATOM 3991 C C . PRO A 1 490 ? 8.078 3.293 -35.167 1.00 97.31 490 PRO A C 1
ATOM 3993 O O . PRO A 1 490 ? 8.505 3.986 -36.091 1.00 97.31 490 PRO A O 1
ATOM 3996 N N . GLU A 1 491 ? 7.846 3.773 -33.949 1.00 96.81 491 GLU A N 1
ATOM 3997 C CA . GLU A 1 491 ? 7.856 5.187 -33.558 1.00 96.81 491 GLU A CA 1
ATOM 3998 C C . GLU A 1 491 ? 9.225 5.819 -33.832 1.00 96.81 491 GLU A C 1
ATOM 4000 O O . GLU A 1 491 ? 9.320 6.941 -34.327 1.00 96.81 491 GLU A O 1
ATOM 4005 N N . ILE A 1 492 ? 10.297 5.055 -33.597 1.00 96.75 492 ILE A N 1
ATOM 4006 C CA . ILE A 1 492 ? 11.681 5.454 -33.894 1.00 96.75 492 ILE A CA 1
ATOM 4007 C C . ILE A 1 492 ? 12.242 4.796 -35.164 1.00 96.75 492 ILE A C 1
ATOM 4009 O O . ILE A 1 492 ? 13.391 5.047 -35.528 1.00 96.75 492 ILE A O 1
ATOM 4013 N N . LYS A 1 493 ? 11.449 3.959 -35.848 1.00 97.69 493 LYS A N 1
ATOM 4014 C CA . LYS A 1 493 ? 11.818 3.196 -37.055 1.00 97.69 493 LYS A CA 1
ATOM 4015 C C . LYS A 1 493 ? 13.069 2.329 -36.876 1.00 97.69 493 LYS A C 1
ATOM 4017 O O . LYS A 1 493 ? 13.907 2.253 -37.780 1.00 97.69 493 LYS A O 1
ATOM 4022 N N . LYS A 1 494 ? 13.203 1.654 -35.730 1.00 98.19 494 LYS A N 1
ATOM 4023 C CA . LYS A 1 494 ? 14.363 0.795 -35.433 1.00 98.19 494 LYS A CA 1
ATOM 4024 C C . LYS A 1 494 ? 13.977 -0.632 -35.077 1.00 98.19 494 LYS A C 1
ATOM 4026 O O . LYS A 1 494 ? 12.945 -0.867 -34.459 1.00 98.19 494 LYS A O 1
ATOM 4031 N N . ARG A 1 495 ? 14.872 -1.557 -35.424 1.00 98.38 495 ARG A N 1
ATOM 4032 C CA . ARG A 1 495 ? 14.963 -2.890 -34.830 1.00 98.38 495 ARG A CA 1
ATOM 4033 C C . ARG A 1 495 ? 16.086 -2.882 -33.803 1.00 98.38 495 ARG A C 1
ATOM 4035 O O . ARG A 1 495 ? 17.207 -2.467 -34.112 1.00 98.38 495 ARG A O 1
ATOM 4042 N N . ILE A 1 496 ? 15.791 -3.315 -32.585 1.00 98.44 496 ILE A N 1
ATOM 4043 C CA . ILE A 1 496 ? 16.754 -3.361 -31.482 1.00 98.44 496 ILE A CA 1
ATOM 4044 C C . ILE A 1 496 ? 17.097 -4.819 -31.207 1.00 98.44 496 ILE A C 1
ATOM 4046 O O . ILE A 1 496 ? 16.196 -5.622 -30.994 1.00 98.44 496 ILE A O 1
ATOM 4050 N N . TRP A 1 497 ? 18.388 -5.145 -31.206 1.00 98.31 497 TRP A N 1
ATOM 4051 C CA . TRP A 1 497 ? 18.898 -6.512 -31.102 1.00 98.31 497 TRP A CA 1
ATOM 4052 C C . TRP A 1 497 ? 19.586 -6.754 -29.759 1.00 98.31 497 TRP A C 1
ATOM 4054 O O . TRP A 1 497 ? 20.389 -5.933 -29.309 1.00 98.31 497 TRP A O 1
ATOM 4064 N N . PHE A 1 498 ? 19.340 -7.917 -29.163 1.00 98.25 498 PHE A N 1
ATOM 4065 C CA . PHE A 1 498 ? 19.878 -8.347 -27.875 1.00 98.25 498 PHE A CA 1
ATOM 4066 C C . PHE A 1 498 ? 20.463 -9.759 -28.008 1.00 98.25 498 PHE A C 1
ATOM 4068 O O . PHE A 1 498 ? 19.720 -10.734 -28.071 1.00 98.25 498 PHE A O 1
ATOM 4075 N N . GLY A 1 499 ? 21.789 -9.889 -28.051 1.00 97.50 499 GLY A N 1
ATOM 4076 C CA . GLY A 1 499 ? 22.463 -11.191 -28.042 1.00 97.50 499 GLY A CA 1
ATOM 4077 C C . GLY A 1 499 ? 22.786 -11.624 -26.616 1.00 97.50 499 GLY A C 1
ATOM 4078 O O . GLY A 1 499 ? 23.658 -11.021 -25.984 1.00 97.50 499 GLY A O 1
ATOM 4079 N N . CYS A 1 500 ? 22.091 -12.643 -26.111 1.00 96.75 500 CYS A N 1
ATOM 4080 C CA . CYS A 1 500 ? 22.229 -13.130 -24.740 1.00 96.75 500 CYS A CA 1
ATOM 4081 C C . CYS A 1 500 ? 23.476 -14.013 -24.553 1.00 96.75 500 CYS A C 1
ATOM 4083 O O . CYS A 1 500 ? 23.862 -14.770 -25.435 1.00 96.75 500 CYS A O 1
ATOM 4085 N N . GLU A 1 501 ? 24.091 -13.944 -23.370 1.00 94.00 501 GLU A N 1
ATOM 4086 C CA . GLU A 1 501 ? 25.239 -14.786 -22.988 1.00 94.00 501 GLU A CA 1
ATOM 4087 C C . GLU A 1 501 ? 24.824 -16.191 -22.528 1.00 94.00 501 GLU A C 1
ATOM 4089 O O . GLU A 1 501 ? 25.615 -17.129 -22.592 1.00 94.00 501 GLU A O 1
ATOM 4094 N N . ASN A 1 502 ? 23.607 -16.334 -21.996 1.00 94.50 502 ASN A N 1
ATOM 4095 C CA . ASN A 1 502 ? 23.151 -17.543 -21.320 1.00 94.50 502 ASN A CA 1
ATOM 4096 C C . ASN A 1 502 ? 21.804 -18.019 -21.878 1.00 94.50 502 ASN A C 1
ATOM 4098 O O . ASN A 1 502 ? 20.828 -17.270 -21.891 1.00 94.50 502 ASN A O 1
ATOM 4102 N N . THR A 1 503 ? 21.736 -19.292 -22.271 1.00 96.00 503 THR A N 1
ATOM 4103 C CA . THR A 1 503 ? 20.543 -19.899 -22.878 1.00 96.00 503 THR A CA 1
ATOM 4104 C C . THR A 1 503 ? 19.337 -19.975 -21.924 1.00 96.00 503 THR A C 1
ATOM 4106 O O . THR A 1 503 ? 18.197 -19.878 -22.378 1.00 96.00 503 THR A O 1
ATOM 4109 N N . GLU A 1 504 ? 19.532 -20.132 -20.606 1.00 96.12 504 GLU A N 1
ATOM 4110 C CA . GLU A 1 504 ? 18.420 -20.123 -19.637 1.00 96.12 504 GLU A CA 1
ATOM 4111 C C . GLU A 1 504 ? 17.819 -18.721 -19.483 1.00 96.12 504 GLU A C 1
ATOM 4113 O O . GLU A 1 504 ? 16.595 -18.571 -19.469 1.00 96.12 504 GLU A O 1
ATOM 4118 N N . GLU A 1 505 ? 18.670 -17.695 -19.397 1.00 96.31 505 GLU A N 1
ATOM 4119 C CA . GLU A 1 505 ? 18.256 -16.287 -19.335 1.00 96.31 505 GLU A CA 1
ATOM 4120 C C . GLU A 1 505 ? 17.577 -15.855 -20.643 1.00 96.31 505 GLU A C 1
ATOM 4122 O O . GLU A 1 505 ? 16.520 -15.226 -20.601 1.00 96.31 505 GLU A O 1
ATOM 4127 N N . PHE A 1 506 ? 18.112 -16.277 -21.795 1.00 97.94 506 PHE A N 1
ATOM 4128 C CA . PHE A 1 506 ? 17.486 -16.099 -23.108 1.00 97.94 506 PHE A CA 1
ATOM 4129 C C . PHE A 1 506 ? 16.058 -16.657 -23.122 1.00 97.94 506 PHE A C 1
ATOM 4131 O O . PHE A 1 506 ? 15.107 -15.910 -23.354 1.00 97.94 506 PHE A O 1
ATOM 4138 N N . LYS A 1 507 ? 15.876 -17.940 -22.775 1.00 97.81 507 LYS A N 1
ATOM 4139 C CA . LYS A 1 507 ? 14.545 -18.572 -22.711 1.00 97.81 507 LYS A CA 1
ATOM 4140 C C . LYS A 1 507 ? 13.613 -17.851 -21.736 1.00 97.81 507 LYS A C 1
ATOM 4142 O O . LYS A 1 507 ? 12.430 -17.689 -22.034 1.00 97.81 507 LYS A O 1
ATOM 4147 N N . SER A 1 508 ? 14.137 -17.394 -20.595 1.00 97.62 508 SER A N 1
ATOM 4148 C CA . SER A 1 508 ? 13.370 -16.618 -19.617 1.00 97.62 508 SER A CA 1
ATOM 4149 C C . SER A 1 508 ? 12.879 -15.287 -20.196 1.00 97.62 508 SER A C 1
ATOM 4151 O O . SER A 1 508 ? 11.716 -14.941 -19.999 1.00 97.62 508 SER A O 1
ATOM 4153 N N . CYS A 1 509 ? 13.729 -14.547 -20.912 1.00 98.06 509 CYS A N 1
ATOM 4154 C CA . CYS A 1 509 ? 13.372 -13.271 -21.538 1.00 98.06 509 CYS A CA 1
ATOM 4155 C C . CYS A 1 509 ? 12.410 -13.443 -22.723 1.00 98.06 509 CYS A C 1
ATOM 4157 O O . CYS A 1 509 ? 11.469 -12.663 -22.853 1.00 98.06 509 CYS A O 1
ATOM 4159 N N . VAL A 1 510 ? 12.583 -14.485 -23.541 1.00 98.00 510 VAL A N 1
ATOM 4160 C CA . VAL A 1 510 ? 11.658 -14.820 -24.640 1.00 98.00 510 VAL A CA 1
ATOM 4161 C C . VAL A 1 510 ? 10.261 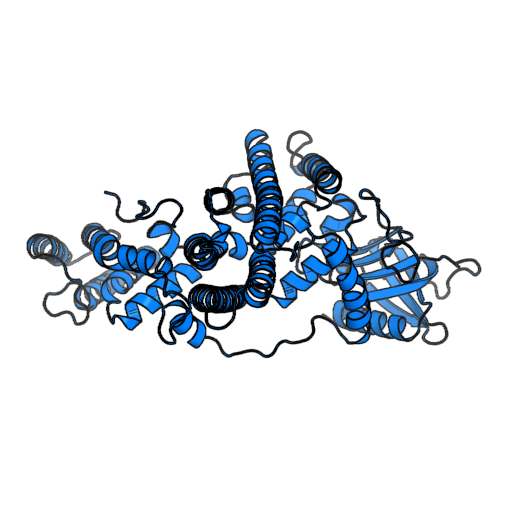-15.129 -24.105 1.00 98.00 510 VAL A C 1
ATOM 4163 O O . VAL A 1 510 ? 9.267 -14.598 -24.596 1.00 98.00 510 VAL A O 1
ATOM 4166 N N . GLU A 1 511 ? 10.172 -15.958 -23.066 1.00 97.56 511 GLU A N 1
ATOM 4167 C CA . GLU A 1 511 ? 8.898 -16.298 -22.434 1.00 97.56 511 GLU A CA 1
ATOM 4168 C C . GLU A 1 511 ? 8.246 -15.087 -21.743 1.00 97.56 511 GLU A C 1
ATOM 4170 O O . GLU A 1 511 ? 7.018 -14.954 -21.743 1.00 97.56 511 GLU A O 1
ATOM 4175 N N . ALA A 1 512 ? 9.053 -14.182 -21.181 1.00 97.31 512 ALA A N 1
ATOM 4176 C CA . ALA A 1 512 ? 8.577 -12.919 -20.629 1.00 97.31 512 ALA A CA 1
ATOM 4177 C C . ALA A 1 512 ? 7.945 -12.034 -21.711 1.00 97.31 512 ALA A C 1
ATOM 4179 O O . ALA A 1 512 ? 6.789 -11.644 -21.560 1.00 97.31 512 ALA A O 1
ATOM 4180 N N . LEU A 1 513 ? 8.655 -11.776 -22.816 1.00 97.50 513 LEU A N 1
ATOM 4181 C CA . LEU A 1 513 ? 8.147 -10.975 -23.936 1.00 97.50 513 LEU A CA 1
ATOM 4182 C C . LEU A 1 513 ? 6.888 -11.592 -24.548 1.00 97.50 513 LEU A C 1
ATOM 4184 O O . LEU A 1 513 ? 5.914 -10.879 -24.764 1.00 97.50 513 LEU A O 1
ATOM 4188 N N . ARG A 1 514 ? 6.856 -12.920 -24.721 1.00 96.94 514 ARG A N 1
ATOM 4189 C CA . ARG A 1 514 ? 5.656 -13.637 -25.171 1.00 96.94 514 ARG A CA 1
ATOM 4190 C C . ARG A 1 514 ? 4.469 -13.384 -24.245 1.00 96.94 514 ARG A C 1
ATOM 4192 O O . ARG A 1 514 ? 3.387 -13.075 -24.723 1.00 96.94 514 ARG A O 1
ATOM 4199 N N . THR A 1 515 ? 4.666 -13.494 -22.931 1.00 94.75 515 THR A N 1
ATOM 4200 C CA . THR A 1 515 ? 3.587 -13.279 -21.952 1.00 94.75 515 THR A CA 1
ATOM 4201 C C . THR A 1 515 ? 3.120 -11.822 -21.939 1.00 94.75 515 THR A C 1
ATOM 4203 O O . THR A 1 515 ? 1.929 -11.567 -21.799 1.00 94.75 515 THR A O 1
ATOM 4206 N N . ILE A 1 516 ? 4.039 -10.861 -22.051 1.00 95.44 516 ILE A N 1
ATOM 4207 C CA . ILE A 1 516 ? 3.710 -9.437 -21.941 1.00 95.44 516 ILE A CA 1
ATOM 4208 C C . ILE A 1 516 ? 3.039 -8.917 -23.219 1.00 95.44 516 ILE A C 1
ATOM 4210 O O . ILE A 1 516 ? 2.025 -8.247 -23.106 1.00 95.44 516 ILE A O 1
ATOM 4214 N N . LEU A 1 517 ? 3.577 -9.237 -24.401 1.00 92.81 517 LEU A N 1
ATOM 4215 C CA . LEU A 1 517 ? 3.114 -8.701 -25.690 1.00 92.81 517 LEU A CA 1
ATOM 4216 C C . LEU A 1 517 ? 1.900 -9.447 -26.274 1.00 92.81 517 LEU A C 1
ATOM 4218 O O . LEU A 1 517 ? 1.308 -8.977 -27.238 1.00 92.81 517 LEU A O 1
ATOM 4222 N N . SER A 1 518 ? 1.538 -10.614 -25.724 1.00 82.69 518 SER A N 1
ATOM 4223 C CA . SER A 1 518 ? 0.311 -11.334 -26.121 1.00 82.69 518 SER A CA 1
ATOM 4224 C C . SER A 1 518 ? -0.938 -10.886 -25.347 1.00 82.69 518 SER A C 1
ATOM 4226 O O . SER A 1 518 ? -2.028 -11.373 -25.647 1.00 82.69 518 SER A O 1
ATOM 4228 N N . ASN A 1 519 ? -0.776 -10.031 -24.331 1.00 59.72 519 ASN A N 1
ATOM 4229 C CA . ASN A 1 519 ? -1.858 -9.412 -23.557 1.00 59.72 519 ASN A CA 1
ATOM 4230 C C . ASN A 1 519 ? -2.060 -7.973 -24.016 1.00 59.72 519 ASN A C 1
ATOM 4232 O O . ASN A 1 519 ? -3.223 -7.518 -23.965 1.00 59.72 519 ASN A O 1
#